Protein AF-0000000075205005 (afdb_homodimer)

Sequence (624 aa):
MGVANIPLDKAYLTAIWLETLFYGINIFLFCSYLWIVKYRQKPRVVNRVVLVTAVAMFCFSTVHVSLGFSRLVEGFIYLRDQPGGPGAFFSNVSIPANVAKVCIHTVNSILGDSILVWRCYHVWGRDWVICILPILLIIASAVCGFGQTVIFAQAKTTHSAFGPNLQRWNGSLFSLSLVTNVVATSFIAFRIWHLGRQLTFSSSFKYRRVLTLVVESGLIYSSALVIEITLYLLNTNAFYIIYDPIAQLTAIVPTMIIVMTSLGLTSNDLNEQTKFVSAESAVERSLYLDVKGDDPVIYGGGNGSDRISDSVMGVANIPLDKAYLTAIWLETLFYGINIFLFCSYLWIVKYRQKPRVVNRVVLVTAVAMFCFSTVHVSLGFSRLVEGFIYLRDQPGGPGAFFSNVSIPANVAKVCIHTVNSILGDSILVWRCYHVWGRDWVICILPILLIIASAVCGFGQTVIFAQAKTTHSAFGPNLQRWNGSLFSLSLVTNVVATSFIAFRIWHLGRQLTFSSSFKYRRVLTLVVESGLIYSSALVIEITLYLLNTNAFYIIYDPIAQLTAIVPTMIIVMTSLGLTSNDLNEQTKFVSAESAVERSLYLDVKGDDPVIYGGGNGSDRISDSV

Radius of gyration: 29.17 Å; Cα contacts (8 Å, |Δi|>4): 755; chains: 2; bounding box: 95×96×80 Å

Foldseek 3Di:
DPPPFPQLLVLLVLQLVVLVVLLVVLVVLLVLLVVCCVPVFDVQQDDPLVNVLLVLLNVLSVLLSVLSVVLNCCQVPVCQPPPPGSSQSSLLLQPPSNLSNLLSLLVLLLSLLVLLLVLLCLLVVNDCVLSPVLVVLSVQLSCLSVVLSVCSNVPRPGRHCQDPVNLVSVLSNLVSSLVSLVSSLVSNLVSLQVLLVVDDPVSNQLSVLLSVLSVVLSCVLNVLSVVLSVCSVVRGSNNSNSSSNSSSSSSNSVSVSLSCVSVCVRPPPPVPPVPDDDPSVSSVVSVVCSNRVNDPPPPPPPPCPPPPDDPD/DPPPFPQLLVLLVLQLVVLVVLLVVLVVLLVLLVVCCVPVFDVQQDDPLVNVLLVLLNVLSVLLSVLSVVLNCCQVPVCQPPPPGSSQSSLQLQPPSNLSNLLSLLVLLLSLLVVLLVLLCLLVVNDCVLSPVLVVLSVQLSVLSVVLSVCSNVPRPGRHCQDPVNLVSVLSNLVSSLVSLVSSLVSNLVSLQVLLVPDDPVSNQLSVLLSVLSVVLSCVLNVLSVVLSVCSVVRGSNNSNSSSNSSSSSSSSVSVSLSCVSVCVRPPPPVPPVVDDPPSCSSVCSVVSSNRVNDPPPPPPPPPCPPPPDPD

Solvent-accessible surface area (backbone atoms only — not comparable to full-atom values): 32391 Å² total; per-residue (Å²): 130,75,79,74,64,52,53,56,47,59,23,49,54,50,7,48,51,49,22,32,22,44,42,18,36,35,52,50,52,53,50,52,41,52,49,41,53,66,69,66,36,60,75,75,22,60,43,62,67,59,50,51,49,50,52,50,35,49,53,46,37,51,49,39,54,52,42,46,49,51,48,47,49,42,27,66,60,76,41,35,82,43,86,72,25,33,42,46,53,71,24,42,42,35,43,64,60,52,27,51,36,50,43,45,42,39,52,38,46,50,51,37,51,47,52,49,46,51,49,38,26,36,64,56,72,64,39,63,76,78,42,46,62,51,50,52,35,49,51,51,27,47,51,26,34,54,50,43,32,53,50,30,58,64,27,86,77,42,55,47,88,68,38,70,76,45,38,56,32,50,50,49,24,51,50,34,50,40,49,36,49,51,51,47,46,48,54,44,44,50,50,48,52,58,53,27,70,74,45,57,70,75,58,24,51,47,38,50,52,51,41,50,50,52,52,50,46,46,44,53,54,44,50,53,43,50,52,31,52,54,29,49,77,66,68,35,40,62,22,42,42,47,52,51,29,45,49,34,46,43,46,36,46,63,50,48,55,52,43,44,56,70,66,28,77,61,52,74,72,52,72,71,62,62,76,68,70,78,79,75,37,52,55,52,37,25,51,36,17,71,66,38,28,48,75,80,79,76,79,74,78,74,75,76,73,66,77,82,61,72,89,108,130,76,77,76,63,52,53,55,46,60,23,49,53,51,7,46,50,49,22,32,22,45,41,18,34,35,53,50,51,50,51,51,41,53,47,41,54,67,69,67,37,60,76,76,22,61,46,60,68,60,51,52,49,49,51,50,35,49,51,47,38,50,49,40,55,51,41,48,48,50,48,47,48,42,27,66,60,75,40,35,83,44,86,70,26,34,43,46,52,70,25,42,41,34,42,63,60,53,26,51,37,50,43,44,42,40,52,38,46,50,51,36,50,46,53,49,47,52,48,38,26,37,65,56,73,63,39,64,75,77,41,48,62,50,50,53,35,49,52,53,26,48,53,26,35,53,50,42,30,53,50,28,57,65,26,83,77,47,56,49,86,67,39,72,75,44,38,56,33,51,50,48,25,51,50,35,50,40,50,36,48,50,51,44,44,49,55,41,44,49,51,46,52,59,53,27,71,74,44,56,71,75,58,24,53,49,38,50,52,52,41,48,49,52,52,50,47,46,45,56,56,44,51,54,44,50,51,30,51,53,30,50,76,65,68,35,41,63,23,43,42,46,51,52,29,44,49,34,46,43,44,36,47,62,49,48,54,52,45,43,54,69,65,28,76,64,51,77,70,52,73,72,64,62,75,68,70,79,79,74,38,54,55,52,35,28,52,37,15,72,65,38,28,49,74,81,78,77,79,76,78,76,80,76,72,77,70,85,68,71,91,109

Organism: Armillaria gallica (NCBI:txid47427)

Structure (mmCIF, N/CA/C/O backbone):
data_AF-0000000075205005-model_v1
#
loop_
_entity.id
_entity.type
_entity.pdbx_description
1 polymer 'Fungal pheromone STE3G-protein-coupled receptor'
#
loop_
_atom_site.group_PDB
_atom_site.id
_atom_site.type_symbol
_atom_site.label_atom_id
_atom_site.label_alt_id
_atom_site.label_comp_id
_atom_site.label_asym_id
_atom_site.label_entity_id
_atom_site.label_seq_id
_atom_site.pdbx_PDB_ins_code
_atom_site.Cartn_x
_atom_site.Cartn_y
_atom_site.Cartn_z
_atom_site.occupancy
_atom_site.B_iso_or_equiv
_atom_site.auth_seq_id
_atom_site.auth_comp_id
_atom_site.auth_asym_id
_atom_site.auth_atom_id
_atom_site.pdbx_PDB_model_num
ATOM 1 N N . MET A 1 1 ? 12.742 -31.016 14.617 1 27.47 1 MET A N 1
ATOM 2 C CA . MET A 1 1 ? 11.805 -31.016 13.508 1 27.47 1 MET A CA 1
ATOM 3 C C . MET A 1 1 ? 12.148 -29.906 12.508 1 27.47 1 MET A C 1
ATOM 5 O O . MET A 1 1 ? 12.273 -28.75 12.891 1 27.47 1 MET A O 1
ATOM 9 N N . GLY A 1 2 ? 13.031 -30.047 11.508 1 38.88 2 GLY A N 1
ATOM 10 C CA . GLY A 1 2 ? 13.688 -29.156 10.578 1 38.88 2 GLY A CA 1
ATOM 11 C C . GLY A 1 2 ? 12.75 -28.094 10.008 1 38.88 2 GLY A C 1
ATOM 12 O O . GLY A 1 2 ? 11.633 -28.406 9.602 1 38.88 2 GLY A O 1
ATOM 13 N N . VAL A 1 3 ? 12.625 -26.969 10.578 1 45.03 3 VAL A N 1
ATOM 14 C CA . VAL A 1 3 ? 11.695 -25.938 10.156 1 45.03 3 VAL A CA 1
ATOM 15 C C . VAL A 1 3 ? 11.516 -25.984 8.641 1 45.03 3 VAL A C 1
ATOM 17 O O . VAL A 1 3 ? 12.5 -25.922 7.891 1 45.03 3 VAL A O 1
ATOM 20 N N . ALA A 1 4 ? 10.648 -26.828 8.211 1 57.59 4 ALA A N 1
ATOM 21 C CA . ALA A 1 4 ? 10.336 -27.094 6.809 1 57.59 4 ALA A CA 1
ATOM 22 C C . ALA A 1 4 ? 10.414 -25.812 5.977 1 57.59 4 ALA A C 1
ATOM 24 O O . ALA A 1 4 ? 9.906 -24.766 6.379 1 57.59 4 ALA A O 1
ATOM 25 N N . ASN A 1 5 ? 11.453 -25.719 5.168 1 81.81 5 ASN A N 1
ATOM 26 C CA . ASN A 1 5 ? 11.734 -24.641 4.234 1 81.81 5 ASN A CA 1
ATOM 27 C C . ASN A 1 5 ? 10.523 -24.312 3.365 1 81.81 5 ASN A C 1
ATOM 29 O O . ASN A 1 5 ? 9.898 -25.219 2.801 1 81.81 5 ASN A O 1
ATOM 33 N N . ILE A 1 6 ? 9.984 -23.203 3.547 1 89.06 6 ILE A N 1
ATOM 34 C CA . ILE A 1 6 ? 8.867 -22.75 2.727 1 89.06 6 ILE A CA 1
ATOM 35 C C . ILE A 1 6 ? 9.195 -22.953 1.249 1 89.06 6 ILE A C 1
ATOM 37 O O . ILE A 1 6 ? 10.305 -22.641 0.802 1 89.06 6 ILE A O 1
ATOM 41 N N . PRO A 1 7 ? 8.281 -23.672 0.64 1 90.81 7 PRO A N 1
ATOM 42 C CA . PRO A 1 7 ? 8.523 -23.797 -0.798 1 90.81 7 PRO A CA 1
ATOM 43 C C . PRO A 1 7 ? 8.789 -22.453 -1.477 1 90.81 7 PRO A C 1
ATOM 45 O O . PRO A 1 7 ? 8.227 -21.438 -1.079 1 90.81 7 PRO A O 1
ATOM 48 N N . LEU A 1 8 ? 9.609 -22.484 -2.414 1 91.06 8 LEU A N 1
ATOM 49 C CA . LEU A 1 8 ? 10.086 -21.266 -3.064 1 91.06 8 LEU A CA 1
ATOM 50 C C . LEU A 1 8 ? 8.938 -20.5 -3.699 1 91.06 8 LEU A C 1
ATOM 52 O O . LEU A 1 8 ? 8.914 -19.266 -3.664 1 91.06 8 LEU A O 1
ATOM 56 N N . ASP A 1 9 ? 7.992 -21.172 -4.293 1 92.94 9 ASP A N 1
ATOM 57 C CA . ASP A 1 9 ? 6.859 -20.5 -4.934 1 92.94 9 ASP A CA 1
ATOM 58 C C . ASP A 1 9 ? 5.992 -19.781 -3.904 1 92.94 9 ASP A C 1
ATOM 60 O O . ASP A 1 9 ? 5.57 -18.641 -4.129 1 92.94 9 ASP A O 1
ATOM 64 N N . LYS A 1 10 ? 5.82 -20.422 -2.785 1 93.5 10 LYS A N 1
ATOM 65 C CA . LYS A 1 10 ? 5.074 -19.766 -1.715 1 93.5 10 LYS A CA 1
ATOM 66 C C . LYS A 1 10 ? 5.836 -18.562 -1.174 1 93.5 10 LYS A C 1
ATOM 68 O O . LYS A 1 10 ? 5.242 -17.516 -0.881 1 93.5 10 LYS A O 1
ATOM 73 N N . ALA A 1 11 ? 7.07 -18.719 -1.045 1 94 11 ALA A N 1
ATOM 74 C CA . ALA A 1 11 ? 7.906 -17.625 -0.543 1 94 11 ALA A CA 1
ATOM 75 C C . ALA A 1 11 ? 7.859 -16.422 -1.483 1 94 11 ALA A C 1
ATOM 77 O O . ALA A 1 11 ? 7.711 -15.289 -1.036 1 94 11 ALA A O 1
ATOM 78 N N . TYR A 1 12 ? 7.93 -16.688 -2.705 1 94.44 12 TYR A N 1
ATOM 79 C CA . TYR A 1 12 ? 7.945 -15.609 -3.676 1 94.44 12 TYR A CA 1
ATOM 80 C C . TYR A 1 12 ? 6.586 -14.93 -3.756 1 94.44 12 TYR A C 1
ATOM 82 O O . TYR A 1 12 ? 6.5 -13.703 -3.898 1 94.44 12 TYR A O 1
ATOM 90 N N . LEU A 1 13 ? 5.566 -15.688 -3.717 1 95.19 13 LEU A N 1
ATOM 91 C CA . LEU A 1 13 ? 4.223 -15.117 -3.707 1 95.19 13 LEU A CA 1
ATOM 92 C C . LEU A 1 13 ? 4.027 -14.203 -2.5 1 95.19 13 LEU A C 1
ATOM 94 O O . LEU A 1 13 ? 3.541 -13.078 -2.639 1 95.19 13 LEU A O 1
ATOM 98 N N . THR A 1 14 ? 4.461 -14.664 -1.379 1 95.44 14 THR A N 1
ATOM 99 C CA . THR A 1 14 ? 4.348 -13.883 -0.152 1 95.44 14 THR A CA 1
ATOM 100 C C . THR A 1 14 ? 5.23 -12.641 -0.217 1 95.44 14 THR A C 1
ATOM 102 O O . THR A 1 14 ? 4.84 -11.57 0.252 1 95.44 14 THR A O 1
ATOM 105 N N . ALA A 1 15 ? 6.363 -12.781 -0.796 1 96.31 15 ALA A N 1
ATOM 106 C CA . ALA A 1 15 ? 7.312 -11.68 -0.906 1 96.31 15 ALA A CA 1
ATOM 107 C C . ALA A 1 15 ? 6.727 -10.531 -1.717 1 96.31 15 ALA A C 1
ATOM 109 O O . ALA A 1 15 ? 6.766 -9.375 -1.286 1 96.31 15 ALA A O 1
ATOM 110 N N . ILE A 1 16 ? 6.156 -10.852 -2.807 1 96.06 16 ILE A N 1
ATOM 111 C CA . ILE A 1 16 ? 5.637 -9.805 -3.682 1 96.06 16 ILE A CA 1
ATOM 112 C C . ILE A 1 16 ? 4.363 -9.219 -3.084 1 96.06 16 ILE A C 1
ATOM 114 O O . ILE A 1 16 ? 4.109 -8.016 -3.205 1 96.06 16 ILE A O 1
ATOM 118 N N . TRP A 1 17 ? 3.602 -10.062 -2.443 1 96.19 17 TRP A N 1
ATOM 119 C CA . TRP A 1 17 ? 2.426 -9.578 -1.729 1 96.19 17 TRP A CA 1
ATOM 120 C C . TRP A 1 17 ? 2.812 -8.523 -0.694 1 96.19 17 TRP A C 1
ATOM 122 O O . TRP A 1 17 ? 2.238 -7.434 -0.663 1 96.19 17 TRP A O 1
ATOM 132 N N . LEU A 1 18 ? 3.775 -8.797 0.065 1 96.06 18 LEU A N 1
ATOM 133 C CA . LEU A 1 18 ? 4.23 -7.879 1.102 1 96.06 18 LEU A CA 1
ATOM 134 C C . LEU A 1 18 ? 4.895 -6.652 0.487 1 96.06 18 LEU A C 1
ATOM 136 O O . LEU A 1 18 ? 4.723 -5.535 0.98 1 96.06 18 LEU A O 1
ATOM 140 N N . GLU A 1 19 ? 5.648 -6.879 -0.511 1 97.56 19 GLU A N 1
ATOM 141 C CA . GLU A 1 19 ? 6.27 -5.742 -1.188 1 97.56 19 GLU A CA 1
ATOM 142 C C . GLU A 1 19 ? 5.215 -4.773 -1.714 1 97.56 19 GLU A C 1
ATOM 144 O O . GLU A 1 19 ? 5.387 -3.555 -1.628 1 97.56 19 GLU A O 1
ATOM 149 N N . THR A 1 20 ? 4.211 -5.348 -2.275 1 97 20 THR A N 1
ATOM 150 C CA . THR A 1 20 ? 3.141 -4.516 -2.816 1 97 20 THR A CA 1
ATOM 151 C C . THR A 1 20 ? 2.463 -3.717 -1.706 1 97 20 THR A C 1
ATOM 153 O O . THR A 1 20 ? 2.102 -2.555 -1.903 1 97 20 THR A O 1
ATOM 156 N N . LEU A 1 21 ? 2.307 -4.363 -0.618 1 96.31 21 LEU A N 1
ATOM 157 C CA . LEU A 1 21 ? 1.774 -3.666 0.547 1 96.31 21 LEU A CA 1
ATOM 158 C C . LEU A 1 21 ? 2.619 -2.443 0.883 1 96.31 21 LEU A C 1
ATOM 160 O O . LEU A 1 21 ? 2.092 -1.337 1.021 1 96.31 21 LEU A O 1
ATOM 164 N N . PHE A 1 22 ? 3.854 -2.621 0.951 1 96.81 22 PHE A N 1
ATOM 165 C CA . PHE A 1 22 ? 4.762 -1.529 1.28 1 96.81 22 PHE A CA 1
ATOM 166 C C . PHE A 1 22 ? 4.809 -0.506 0.152 1 96.81 22 PHE A C 1
ATOM 168 O O . PHE A 1 22 ? 4.988 0.688 0.398 1 96.81 22 PHE A O 1
ATOM 175 N N . TYR A 1 23 ? 4.668 -1.028 -1.062 1 97.06 23 TYR A N 1
ATOM 176 C CA . TYR A 1 23 ? 4.621 -0.106 -2.189 1 97.06 23 TYR A CA 1
ATOM 177 C C . TYR A 1 23 ? 3.434 0.841 -2.072 1 97.06 23 TYR A C 1
ATOM 179 O O . TYR A 1 23 ? 3.539 2.023 -2.408 1 97.06 23 TYR A O 1
ATOM 187 N N . GLY A 1 24 ? 2.311 0.335 -1.615 1 95.5 24 GLY A N 1
ATOM 188 C CA . GLY A 1 24 ? 1.18 1.209 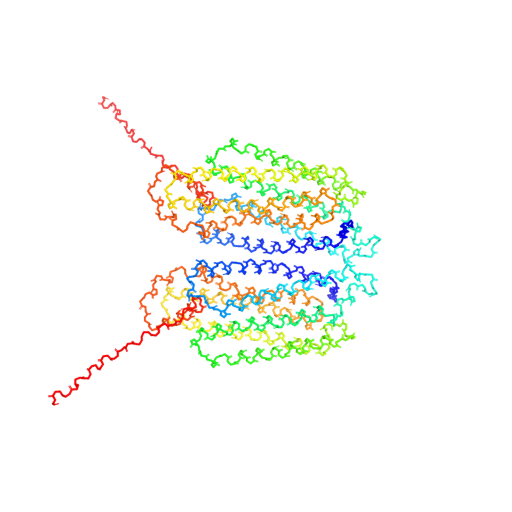-1.352 1 95.5 24 GLY A CA 1
ATOM 189 C C . GLY A 1 24 ? 1.495 2.311 -0.357 1 95.5 24 GLY A C 1
ATOM 190 O O . GLY A 1 24 ? 1.147 3.473 -0.579 1 95.5 24 GLY A O 1
ATOM 191 N N . ILE A 1 25 ? 2.174 1.947 0.636 1 92.75 25 ILE A N 1
ATOM 192 C CA . ILE A 1 25 ? 2.602 2.922 1.633 1 92.75 25 ILE A CA 1
ATOM 193 C C . ILE A 1 25 ? 3.553 3.932 0.994 1 92.75 25 ILE A C 1
ATOM 195 O O . ILE A 1 25 ? 3.441 5.137 1.232 1 92.75 25 ILE A O 1
ATOM 199 N N . ASN A 1 26 ? 4.391 3.451 0.178 1 94.94 26 ASN A N 1
ATOM 200 C CA . ASN A 1 26 ? 5.379 4.289 -0.496 1 94.94 26 ASN A CA 1
ATOM 201 C C . ASN A 1 26 ? 4.711 5.301 -1.425 1 94.94 26 ASN A C 1
ATOM 203 O O . ASN A 1 26 ? 5.125 6.461 -1.482 1 94.94 26 ASN A O 1
ATOM 207 N N . ILE A 1 27 ? 3.725 4.828 -2.109 1 93.56 27 ILE A N 1
ATOM 208 C CA . ILE A 1 27 ? 3.002 5.715 -3.012 1 93.56 27 ILE A CA 1
ATOM 209 C C . ILE A 1 27 ? 2.389 6.867 -2.219 1 93.56 27 ILE A C 1
ATOM 211 O O . ILE A 1 27 ? 2.523 8.031 -2.6 1 93.56 27 ILE A O 1
ATOM 215 N N . PHE A 1 28 ? 1.814 6.551 -1.146 1 88.44 28 PHE A N 1
ATOM 216 C CA . PHE A 1 28 ? 1.143 7.57 -0.348 1 88.44 28 PHE A CA 1
ATOM 217 C C . PHE A 1 28 ? 2.152 8.547 0.25 1 88.44 28 PHE A C 1
ATOM 219 O O . PHE A 1 28 ? 1.94 9.758 0.228 1 88.44 28 PHE A O 1
ATOM 226 N N . LEU A 1 29 ? 3.168 8.023 0.761 1 88.75 29 LEU A N 1
ATOM 227 C CA . LEU A 1 29 ? 4.207 8.852 1.356 1 88.75 29 LEU A CA 1
ATOM 228 C C . LEU A 1 29 ? 4.836 9.766 0.311 1 88.75 29 LEU A C 1
ATOM 230 O O . LEU A 1 29 ? 5.082 10.945 0.579 1 88.75 29 LEU A O 1
ATOM 234 N N . PHE A 1 30 ? 5.074 9.203 -0.846 1 92.06 30 PHE A N 1
ATOM 235 C CA . PHE A 1 30 ? 5.676 9.977 -1.924 1 92.06 30 PHE A CA 1
ATOM 236 C C . PHE A 1 30 ? 4.75 11.102 -2.365 1 92.06 30 PHE A C 1
ATOM 238 O O . PHE A 1 30 ? 5.191 12.234 -2.574 1 92.06 30 PHE A O 1
ATOM 245 N N . CYS A 1 31 ? 3.488 10.797 -2.428 1 86.62 31 CYS A N 1
ATOM 246 C CA . CYS A 1 31 ? 2.512 11.812 -2.793 1 86.62 31 CYS A CA 1
ATOM 247 C C . CYS A 1 31 ? 2.426 12.898 -1.721 1 86.62 31 CYS A C 1
ATOM 249 O O . CYS A 1 31 ? 2.316 14.078 -2.035 1 86.62 31 CYS A O 1
ATOM 251 N N . SER A 1 32 ? 2.441 12.477 -0.541 1 81.38 32 SER A N 1
ATOM 252 C CA . SER A 1 32 ? 2.449 13.43 0.562 1 81.38 32 SER A CA 1
ATOM 253 C C . SER A 1 32 ? 3.684 14.328 0.509 1 81.38 32 SER A C 1
ATOM 255 O O . SER A 1 32 ? 3.596 15.531 0.754 1 81.38 32 SER A O 1
ATOM 257 N N . TYR A 1 33 ? 4.766 13.742 0.215 1 84.25 33 TYR A N 1
ATOM 258 C CA . TYR A 1 33 ? 6.008 14.492 0.096 1 84.25 33 TYR A CA 1
ATOM 259 C C . TYR A 1 33 ? 5.91 15.531 -1.018 1 84.25 33 TYR A C 1
ATOM 261 O O . TYR A 1 33 ? 6.273 16.688 -0.826 1 84.25 33 TYR A O 1
ATOM 269 N N . LEU A 1 34 ? 5.438 15.102 -2.148 1 84 34 LEU A N 1
ATOM 270 C CA . LEU A 1 34 ? 5.285 16.016 -3.275 1 84 34 LEU A CA 1
ATOM 271 C C . LEU A 1 34 ? 4.328 17.156 -2.93 1 84 34 LEU A C 1
ATOM 273 O O . LEU A 1 34 ? 4.543 18.297 -3.336 1 84 34 LEU A O 1
ATOM 277 N N . TRP A 1 35 ? 3.344 16.812 -2.203 1 77.31 35 TRP A N 1
ATOM 278 C CA . TRP A 1 35 ? 2.367 17.812 -1.791 1 77.31 35 TRP A CA 1
ATOM 279 C C . TRP A 1 35 ? 3.002 18.844 -0.859 1 77.31 35 TRP A C 1
ATOM 281 O O . TRP A 1 35 ? 2.771 20.047 -1.001 1 77.31 35 TRP A O 1
ATOM 291 N N . ILE A 1 36 ? 3.732 18.406 -0.011 1 73.38 36 ILE A N 1
ATOM 292 C CA . ILE A 1 36 ? 4.41 19.281 0.939 1 73.38 36 ILE A CA 1
ATOM 293 C C . ILE A 1 36 ? 5.398 20.172 0.199 1 73.38 36 ILE A C 1
ATOM 295 O O . ILE A 1 36 ? 5.484 21.375 0.472 1 73.38 36 ILE A O 1
ATOM 299 N N . VAL A 1 37 ? 6.098 19.625 -0.665 1 75.69 37 VAL A N 1
ATOM 300 C CA . VAL A 1 37 ? 7.098 20.375 -1.415 1 75.69 37 VAL A CA 1
ATOM 301 C C . VAL A 1 37 ? 6.41 21.422 -2.291 1 75.69 37 VAL A C 1
ATOM 303 O O . VAL A 1 37 ? 6.906 22.547 -2.438 1 75.69 37 VAL A O 1
ATOM 306 N N . LYS A 1 38 ? 5.355 21.156 -2.787 1 73.5 38 LYS A N 1
ATOM 307 C CA . LYS A 1 38 ? 4.656 22.062 -3.701 1 73.5 38 LYS A CA 1
ATOM 308 C C . LYS A 1 38 ? 3.918 23.156 -2.939 1 73.5 38 LYS A C 1
ATOM 310 O O . LYS A 1 38 ? 3.918 24.312 -3.354 1 73.5 38 LYS A O 1
ATOM 315 N N . TYR A 1 39 ? 3.236 22.875 -1.866 1 63.44 39 TYR A N 1
ATOM 316 C CA . TYR A 1 39 ? 2.287 23.812 -1.275 1 63.44 39 TYR A CA 1
ATOM 317 C C . TYR A 1 39 ? 2.822 24.375 0.039 1 63.44 39 TYR A C 1
ATOM 319 O O . TYR A 1 39 ? 2.4 25.438 0.482 1 63.44 39 TYR A O 1
ATOM 327 N N . ARG A 1 40 ? 3.348 23.641 0.708 1 58.09 40 ARG A N 1
ATOM 328 C CA . ARG A 1 40 ? 3.703 24.141 2.031 1 58.09 40 ARG A CA 1
ATOM 329 C C . ARG A 1 40 ? 5.059 24.828 2.01 1 58.09 40 ARG A C 1
ATOM 331 O O . ARG A 1 40 ? 5.293 25.766 2.771 1 58.09 40 ARG A O 1
ATOM 338 N N . GLN A 1 41 ? 5.887 24.234 1.259 1 55.06 41 GLN A N 1
ATOM 339 C CA . GLN A 1 41 ? 7.223 24.797 1.367 1 55.06 41 GLN A CA 1
ATOM 340 C C . GLN A 1 41 ? 7.41 25.953 0.376 1 55.06 41 GLN A C 1
ATOM 342 O O . GLN A 1 41 ? 6.926 25.875 -0.756 1 55.06 41 GLN A O 1
ATOM 347 N N . LYS A 1 42 ? 7.57 27.047 0.873 1 51.12 42 LYS A N 1
ATOM 348 C CA . LYS A 1 42 ? 8.055 28.094 -0.019 1 51.12 42 LYS A CA 1
ATOM 349 C C . LYS A 1 42 ? 9.102 27.547 -0.991 1 51.12 42 LYS A C 1
ATOM 351 O O . LYS A 1 42 ? 9.93 26.719 -0.618 1 51.12 42 LYS A O 1
ATOM 356 N N . PRO A 1 43 ? 8.789 27.703 -2.326 1 48.69 43 PRO A N 1
ATOM 357 C CA . PRO A 1 43 ? 9.641 27.172 -3.396 1 48.69 43 PRO A CA 1
ATOM 358 C C . PRO A 1 43 ? 11.125 27.234 -3.049 1 48.69 43 PRO A C 1
ATOM 360 O O . PRO A 1 43 ? 11.891 26.359 -3.451 1 48.69 43 PRO A O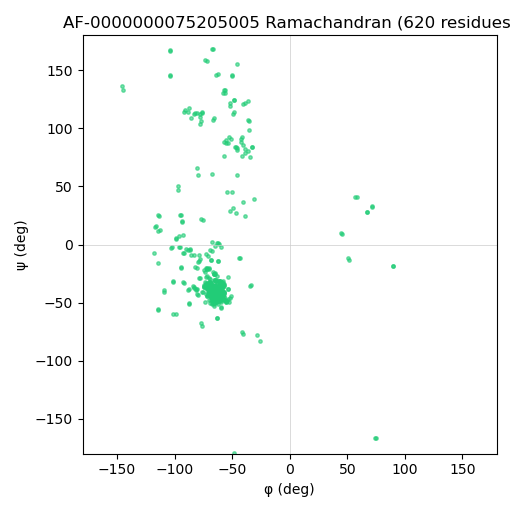 1
ATOM 363 N N . ARG A 1 44 ? 11.531 28.25 -2.355 1 48.28 44 ARG A N 1
ATOM 364 C CA . ARG A 1 44 ? 12.945 28.531 -2.162 1 48.28 44 ARG A CA 1
ATOM 365 C C . ARG A 1 44 ? 13.602 27.516 -1.237 1 48.28 44 ARG A C 1
ATOM 367 O O . ARG A 1 44 ? 14.82 27.375 -1.225 1 48.28 44 ARG A O 1
ATOM 374 N N . VAL A 1 45 ? 12.766 26.641 -0.562 1 54.72 45 VAL A N 1
ATOM 375 C CA . VAL A 1 45 ? 13.367 25.859 0.521 1 54.72 45 VAL A CA 1
ATOM 376 C C . VAL A 1 45 ? 13.391 24.391 0.143 1 54.72 45 VAL A C 1
ATOM 378 O O . VAL A 1 45 ? 13.953 23.562 0.867 1 54.72 45 VAL A O 1
ATOM 381 N N . VAL A 1 46 ? 13.133 24.109 -1.129 1 59.16 46 VAL A N 1
ATOM 382 C CA . VAL A 1 46 ? 13.133 22.688 -1.504 1 59.16 46 VAL A CA 1
ATOM 383 C C . VAL A 1 46 ? 14.531 22.281 -1.971 1 59.16 46 VAL A C 1
ATOM 385 O O . VAL A 1 46 ? 15.078 22.875 -2.898 1 59.16 46 VAL A O 1
ATOM 388 N N . ASN A 1 47 ? 15.25 21.344 -1.263 1 71.31 47 ASN A N 1
ATOM 389 C CA . ASN A 1 47 ? 16.516 20.781 -1.717 1 71.31 47 ASN A CA 1
ATOM 390 C C . ASN A 1 47 ? 16.328 19.922 -2.957 1 71.31 47 ASN A C 1
ATOM 392 O O . ASN A 1 47 ? 15.734 18.844 -2.885 1 71.31 47 ASN A O 1
ATOM 396 N N . ARG A 1 48 ? 16.75 20.391 -4.082 1 78.44 48 ARG A N 1
ATOM 397 C CA . ARG A 1 48 ? 16.594 19.719 -5.371 1 78.44 48 ARG A CA 1
ATOM 398 C C . ARG A 1 48 ? 17.219 18.328 -5.344 1 78.44 48 ARG A C 1
ATOM 400 O O . ARG A 1 48 ? 16.719 17.391 -5.977 1 78.44 48 ARG A O 1
ATOM 407 N N . VAL A 1 49 ? 18.297 18.188 -4.633 1 78.88 49 VAL A N 1
ATOM 408 C CA . VAL A 1 49 ? 19 16.906 -4.566 1 78.88 49 VAL A CA 1
ATOM 409 C C . VAL A 1 49 ? 18.109 15.867 -3.883 1 78.88 49 VAL A C 1
ATOM 411 O O . VAL A 1 49 ? 17.969 14.742 -4.371 1 78.88 49 VAL A O 1
ATOM 414 N N . VAL A 1 50 ? 17.484 16.297 -2.869 1 81.88 50 VAL A N 1
ATOM 415 C CA . VAL A 1 50 ? 16.641 15.383 -2.125 1 81.88 50 VAL A CA 1
ATOM 416 C C . VAL A 1 50 ? 15.406 15.031 -2.957 1 81.88 50 VAL A C 1
ATOM 418 O O . VAL A 1 50 ? 14.977 13.875 -2.984 1 81.88 50 VAL A O 1
ATOM 421 N N . LEU A 1 51 ? 14.914 16.016 -3.674 1 84.69 51 LEU A N 1
ATOM 422 C CA . LEU A 1 51 ? 13.734 15.789 -4.496 1 84.69 51 LEU A CA 1
ATOM 423 C C . LEU A 1 51 ? 14.031 14.828 -5.637 1 84.69 51 LEU A C 1
ATOM 425 O O . LEU A 1 51 ? 13.281 13.875 -5.863 1 84.69 51 LEU A O 1
ATOM 429 N N . VAL A 1 52 ? 15.125 15.047 -6.293 1 87.81 52 VAL A N 1
ATOM 430 C CA . VAL A 1 52 ? 15.484 14.211 -7.43 1 87.81 52 VAL A CA 1
ATOM 431 C C . VAL A 1 52 ? 15.758 12.789 -6.957 1 87.81 52 VAL A C 1
ATOM 433 O O . VAL A 1 52 ? 15.359 11.82 -7.613 1 87.81 52 VAL A O 1
ATOM 436 N N . THR A 1 53 ? 16.406 12.688 -5.891 1 88.38 53 THR A N 1
ATOM 437 C CA . THR A 1 53 ? 16.719 11.367 -5.352 1 88.38 53 THR A CA 1
ATOM 438 C C . THR A 1 53 ? 15.438 10.641 -4.938 1 88.38 53 THR A C 1
ATOM 440 O O . THR A 1 53 ? 15.289 9.438 -5.184 1 88.38 53 THR A O 1
ATOM 443 N N . ALA A 1 54 ? 14.562 11.398 -4.336 1 89.69 54 ALA A N 1
ATOM 444 C CA . ALA A 1 54 ? 13.297 10.805 -3.918 1 89.69 54 ALA A CA 1
ATOM 445 C C . ALA A 1 54 ? 12.5 10.312 -5.121 1 89.69 54 ALA A C 1
ATOM 447 O O . ALA A 1 54 ? 11.922 9.227 -5.094 1 89.69 54 ALA A O 1
ATOM 448 N N . VAL A 1 55 ? 12.5 11.07 -6.152 1 92.5 55 VAL A N 1
ATOM 449 C CA . VAL A 1 55 ? 11.781 10.695 -7.367 1 92.5 55 VAL A CA 1
ATOM 450 C C . VAL A 1 55 ? 12.43 9.469 -8 1 92.5 55 VAL A C 1
ATOM 452 O O . VAL A 1 55 ? 11.734 8.539 -8.422 1 92.5 55 VAL A O 1
ATOM 455 N N . ALA A 1 56 ? 13.703 9.523 -8.039 1 94.81 56 ALA A N 1
ATOM 456 C CA . ALA A 1 56 ? 14.422 8.383 -8.602 1 94.81 56 ALA A CA 1
ATOM 457 C C . ALA A 1 56 ? 14.141 7.109 -7.809 1 94.81 56 ALA A C 1
ATOM 459 O O . ALA A 1 56 ? 13.852 6.059 -8.383 1 94.81 56 ALA A O 1
ATOM 460 N N . MET A 1 57 ? 14.195 7.223 -6.531 1 94.94 57 MET A N 1
ATOM 461 C CA . MET A 1 57 ? 13.969 6.059 -5.68 1 94.94 57 MET A CA 1
ATOM 462 C C . MET A 1 57 ? 12.547 5.527 -5.855 1 94.94 57 MET A C 1
ATOM 464 O O . MET A 1 57 ? 12.328 4.316 -5.875 1 94.94 57 MET A O 1
ATOM 468 N N . PHE A 1 58 ? 11.617 6.422 -6.039 1 95.62 58 PHE A N 1
ATOM 469 C CA . PHE A 1 58 ? 10.234 6.016 -6.246 1 95.62 58 PHE A CA 1
ATOM 470 C C . PHE A 1 58 ? 10.078 5.285 -7.574 1 95.62 58 PHE A C 1
ATOM 472 O O . PHE A 1 58 ? 9.398 4.258 -7.652 1 95.62 58 PHE A O 1
ATOM 479 N N . CYS A 1 59 ? 10.695 5.82 -8.547 1 96.06 59 CYS A N 1
ATOM 480 C CA . CYS A 1 59 ? 10.625 5.203 -9.867 1 96.06 59 CYS A CA 1
ATOM 481 C C . CYS A 1 59 ? 11.242 3.807 -9.844 1 96.06 59 CYS A C 1
ATOM 483 O O . CYS A 1 59 ? 10.664 2.861 -10.383 1 96.06 59 CYS A O 1
ATOM 485 N N . PHE A 1 60 ? 12.336 3.721 -9.227 1 96.5 60 PHE A N 1
ATOM 486 C CA . PHE A 1 60 ? 12.992 2.424 -9.156 1 96.5 60 PHE A CA 1
ATOM 487 C C . PHE A 1 60 ? 12.18 1.444 -8.32 1 96.5 60 PHE A C 1
ATOM 489 O O . PHE A 1 60 ? 12.109 0.256 -8.641 1 96.5 60 PHE A O 1
ATOM 496 N N . SER A 1 61 ? 11.594 1.931 -7.25 1 96.81 61 SER A N 1
ATOM 497 C CA . SER A 1 61 ? 10.719 1.083 -6.445 1 96.81 61 SER A CA 1
ATOM 498 C C . SER A 1 61 ? 9.523 0.595 -7.25 1 96.81 61 SER A C 1
ATOM 500 O O . SER A 1 61 ? 9.094 -0.554 -7.109 1 96.81 61 SER A O 1
ATOM 502 N N . THR A 1 62 ? 9.047 1.452 -8.078 1 97 62 THR A N 1
ATOM 503 C CA . THR A 1 62 ? 7.91 1.108 -8.922 1 97 62 THR A CA 1
ATOM 504 C C . THR A 1 62 ? 8.289 0.028 -9.93 1 97 62 THR A C 1
ATOM 506 O O . THR A 1 62 ? 7.547 -0.934 -10.133 1 97 62 THR A O 1
ATOM 509 N N . VAL A 1 63 ? 9.398 0.216 -10.453 1 96.88 63 VAL A N 1
ATOM 510 C CA . VAL A 1 63 ? 9.859 -0.768 -11.43 1 96.88 63 VAL A CA 1
ATOM 511 C C . VAL A 1 63 ? 10.117 -2.104 -10.734 1 96.88 63 VAL A C 1
ATOM 513 O O . VAL A 1 63 ? 9.781 -3.162 -11.266 1 96.88 63 VAL A O 1
ATOM 516 N N . HIS A 1 64 ? 10.664 -2.035 -9.586 1 97.5 64 HIS A N 1
ATOM 517 C CA . HIS A 1 64 ? 11.008 -3.244 -8.844 1 97.5 64 HIS A CA 1
ATOM 518 C C . HIS A 1 64 ? 9.766 -4.082 -8.555 1 97.5 64 HIS A C 1
ATOM 520 O O . HIS A 1 64 ? 9.75 -5.285 -8.812 1 97.5 64 HIS A O 1
ATOM 526 N N . VAL A 1 65 ? 8.734 -3.455 -8.062 1 97.12 65 VAL A N 1
ATOM 527 C CA . VAL A 1 65 ? 7.527 -4.191 -7.707 1 97.12 65 VAL A CA 1
ATOM 528 C C . VAL A 1 65 ? 6.812 -4.656 -8.977 1 97.12 65 VAL A C 1
ATOM 530 O O . VAL A 1 65 ? 6.223 -5.738 -9 1 97.12 65 VAL A O 1
ATOM 533 N N . SER A 1 66 ? 6.875 -3.867 -10.047 1 96.94 66 SER A N 1
ATOM 534 C CA . SER A 1 66 ? 6.258 -4.25 -11.312 1 96.94 66 SER A CA 1
ATOM 535 C C . SER A 1 66 ? 6.941 -5.477 -11.914 1 96.94 66 SER A C 1
ATOM 537 O O . SER A 1 66 ? 6.273 -6.363 -12.445 1 96.94 66 SER A O 1
ATOM 539 N N . LEU A 1 67 ? 8.227 -5.5 -11.766 1 96.75 67 LEU A N 1
ATOM 540 C CA . LEU A 1 67 ? 8.969 -6.66 -12.25 1 96.75 67 LEU A CA 1
ATOM 541 C C . LEU A 1 67 ? 8.648 -7.895 -11.414 1 96.75 67 LEU A C 1
ATOM 543 O O . LEU A 1 67 ? 8.562 -9.008 -11.938 1 96.75 67 LEU A O 1
ATOM 547 N N . GLY A 1 68 ? 8.531 -7.668 -10.109 1 96.38 68 GLY A N 1
ATOM 548 C CA . GLY A 1 68 ? 8.109 -8.766 -9.258 1 96.38 68 GLY A CA 1
ATOM 549 C C . GLY A 1 68 ? 6.758 -9.336 -9.641 1 96.38 68 GLY A C 1
ATOM 550 O O . GLY A 1 68 ? 6.586 -10.555 -9.703 1 96.38 68 GLY A O 1
ATOM 551 N N . PHE A 1 69 ? 5.883 -8.484 -9.961 1 96.5 69 PHE A N 1
ATOM 552 C CA . PHE A 1 69 ? 4.551 -8.93 -10.367 1 96.5 69 PHE A CA 1
ATOM 553 C C . PHE A 1 69 ? 4.605 -9.633 -11.719 1 96.5 69 PHE A C 1
ATOM 555 O O . PHE A 1 69 ? 3.945 -10.656 -11.914 1 96.5 69 PHE A O 1
ATOM 562 N N . SER A 1 70 ? 5.344 -9.094 -12.594 1 95.88 70 SER A N 1
ATOM 563 C CA . SER A 1 70 ? 5.496 -9.727 -13.898 1 95.88 70 SER A CA 1
ATOM 564 C C . SER A 1 70 ? 6.047 -11.141 -13.766 1 95.88 70 SER A C 1
ATOM 566 O O . SER A 1 70 ? 5.605 -12.055 -14.469 1 95.88 70 SER A O 1
ATOM 568 N N . ARG A 1 71 ? 6.906 -11.281 -12.836 1 95.19 71 ARG A N 1
ATOM 569 C CA . ARG A 1 71 ? 7.477 -12.602 -12.594 1 95.19 71 ARG A CA 1
ATOM 570 C C . ARG A 1 71 ? 6.434 -13.555 -12.008 1 95.19 71 ARG A C 1
ATOM 572 O O . ARG A 1 71 ? 6.438 -14.75 -12.312 1 95.19 71 ARG A O 1
ATOM 579 N N . LEU A 1 72 ? 5.566 -13.039 -11.227 1 95.5 72 LEU A N 1
ATOM 580 C CA . LEU A 1 72 ? 4.496 -13.867 -10.688 1 95.5 72 LEU A CA 1
ATOM 581 C C . LEU A 1 72 ? 3.58 -14.367 -11.797 1 95.5 72 LEU A C 1
ATOM 583 O O . LEU A 1 72 ? 3.242 -15.555 -11.844 1 95.5 72 LEU A O 1
ATOM 587 N N . VAL A 1 73 ? 3.266 -13.508 -12.68 1 94.81 73 VAL A N 1
ATOM 588 C CA . VAL A 1 73 ? 2.375 -13.859 -13.781 1 94.81 73 VAL A CA 1
ATOM 589 C C . VAL A 1 73 ? 3.053 -14.883 -14.688 1 94.81 73 VAL A C 1
ATOM 591 O O . VAL A 1 73 ? 2.443 -15.883 -15.07 1 94.81 73 VAL A O 1
ATOM 594 N N . GLU A 1 74 ? 4.289 -14.672 -14.914 1 94.31 74 GLU A N 1
ATOM 595 C CA . GLU A 1 74 ? 5.027 -15.594 -15.773 1 94.31 74 GLU A CA 1
ATOM 596 C C . GLU A 1 74 ? 5.16 -16.969 -15.125 1 94.31 74 GLU A C 1
ATOM 598 O O . GLU A 1 74 ? 4.906 -17.984 -15.766 1 94.31 74 GLU A O 1
ATOM 603 N N . GLY A 1 75 ? 5.461 -16.984 -13.883 1 92.94 75 GLY A N 1
ATOM 604 C CA . GLY A 1 75 ? 5.707 -18.234 -13.195 1 92.94 75 GLY A CA 1
ATOM 605 C C . GLY A 1 75 ? 4.438 -19 -12.875 1 92.94 75 GLY A C 1
ATOM 606 O O . GLY A 1 75 ? 4.371 -20.219 -13.078 1 92.94 75 GLY A O 1
ATOM 607 N N . PHE A 1 76 ? 3.354 -18.312 -12.445 1 93.62 76 PHE A N 1
ATOM 608 C CA . PHE A 1 76 ? 2.16 -18.984 -11.945 1 93.62 76 PHE A CA 1
ATOM 609 C C . PHE A 1 76 ? 1.131 -19.156 -13.055 1 93.62 76 PHE A C 1
ATOM 611 O O . PHE A 1 76 ? 0.232 -20 -12.953 1 93.62 76 PHE A O 1
ATOM 618 N N . ILE A 1 77 ? 1.26 -18.359 -14.141 1 92.25 77 ILE A N 1
ATOM 619 C CA . ILE A 1 77 ? 0.209 -18.391 -15.148 1 92.25 77 ILE A CA 1
ATOM 620 C C . ILE A 1 77 ? 0.772 -18.953 -16.453 1 92.25 77 ILE A C 1
ATOM 622 O O . ILE A 1 77 ? 0.363 -20.016 -16.906 1 92.25 77 ILE A O 1
ATOM 626 N N . TYR A 1 78 ? 1.788 -18.422 -17.016 1 91.44 78 TYR A N 1
ATOM 627 C CA . TYR A 1 78 ? 2.229 -18.766 -18.375 1 91.44 78 TYR A CA 1
ATOM 628 C C . TYR A 1 78 ? 3.1 -20.016 -18.359 1 91.44 78 TYR A C 1
ATOM 630 O O . TYR A 1 78 ? 3.004 -20.844 -19.266 1 91.44 78 TYR A O 1
ATOM 638 N N . LEU A 1 79 ? 3.891 -20.172 -17.344 1 90.69 79 LEU A N 1
ATOM 639 C CA . LEU A 1 79 ? 4.84 -21.281 -17.344 1 90.69 79 LEU A CA 1
ATOM 640 C C . LEU A 1 79 ? 4.504 -22.281 -16.25 1 90.69 79 LEU A C 1
ATOM 642 O O . LEU A 1 79 ? 5.379 -23 -15.773 1 90.69 79 LEU A O 1
ATOM 646 N N . ARG A 1 80 ? 3.309 -22.312 -15.883 1 88.31 80 ARG A N 1
ATOM 647 C CA . ARG A 1 80 ? 2.865 -23.141 -14.766 1 88.31 80 ARG A CA 1
ATOM 648 C C . ARG A 1 80 ? 3.045 -24.625 -15.086 1 88.31 80 ARG A C 1
ATOM 650 O O . ARG A 1 80 ? 3.326 -25.422 -14.195 1 88.31 80 ARG A O 1
ATOM 657 N N . ASP A 1 81 ? 2.943 -24.969 -16.297 1 86 81 ASP A N 1
ATOM 658 C CA . ASP A 1 81 ? 2.9 -26.391 -16.688 1 86 81 ASP A CA 1
ATOM 659 C C . ASP A 1 81 ? 4.27 -26.875 -17.156 1 86 81 ASP A C 1
ATOM 661 O O . ASP A 1 81 ? 4.418 -28.016 -17.578 1 86 81 ASP A O 1
ATOM 665 N N . GLN A 1 82 ? 5.215 -26.094 -17.062 1 87.5 82 GLN A N 1
ATOM 666 C CA . GLN A 1 82 ? 6.57 -26.516 -17.406 1 87.5 82 GLN A CA 1
ATOM 667 C C . GLN A 1 82 ? 7.137 -27.469 -16.359 1 87.5 82 GLN A C 1
ATOM 669 O O . GLN A 1 82 ? 6.664 -27.5 -15.227 1 87.5 82 GLN A O 1
ATOM 674 N N . PRO A 1 83 ? 8.094 -28.234 -16.766 1 87.62 83 PRO A N 1
ATOM 675 C CA . PRO A 1 83 ? 8.68 -29.172 -15.797 1 87.62 83 PRO A CA 1
ATOM 676 C C . PRO A 1 83 ? 9.211 -28.469 -14.547 1 87.62 83 PRO A C 1
ATOM 678 O O . PRO A 1 83 ? 9.898 -27.453 -14.656 1 87.62 83 PRO A O 1
ATOM 681 N N . GLY A 1 84 ? 8.867 -29.016 -13.367 1 86.69 84 GLY A N 1
ATOM 682 C CA . GLY A 1 84 ? 9.297 -28.469 -12.086 1 86.69 84 GLY A CA 1
ATOM 683 C C . GLY A 1 84 ? 8.336 -27.438 -11.523 1 86.69 84 GLY A C 1
ATOM 684 O O . GLY A 1 84 ? 8.43 -27.062 -10.352 1 86.69 84 GLY A O 1
ATOM 685 N N . GLY A 1 85 ? 7.5 -26.922 -12.414 1 87.06 85 GLY A N 1
ATOM 686 C CA . GLY A 1 85 ? 6.461 -26 -11.953 1 87.06 85 GLY A CA 1
ATOM 687 C C . GLY A 1 85 ? 6.988 -24.625 -11.602 1 87.06 85 GLY A C 1
ATOM 688 O O . GLY A 1 85 ? 8.102 -24.266 -11.992 1 87.06 85 GLY A O 1
ATOM 689 N N . PRO A 1 86 ? 6.223 -23.844 -10.953 1 90.12 86 PRO A N 1
ATOM 690 C CA . PRO A 1 86 ? 6.629 -22.5 -10.57 1 90.12 86 PRO A CA 1
ATOM 691 C C . PRO A 1 86 ? 7.875 -22.469 -9.688 1 90.12 86 PRO A C 1
ATOM 693 O O . PRO A 1 86 ? 8.68 -21.547 -9.766 1 90.12 86 PRO A O 1
ATOM 696 N N . GLY A 1 87 ? 8.047 -23.484 -8.883 1 88.06 87 GLY A N 1
ATOM 697 C CA . GLY A 1 87 ? 9.234 -23.547 -8.047 1 88.06 87 GLY A CA 1
ATOM 698 C C . GLY A 1 87 ? 10.531 -23.531 -8.844 1 88.06 87 GLY A C 1
ATOM 699 O O . GLY A 1 87 ? 11.484 -22.859 -8.469 1 88.06 87 GLY A O 1
ATOM 700 N N . ALA A 1 88 ? 10.539 -24.281 -9.969 1 88.19 88 ALA A N 1
ATOM 701 C CA . ALA A 1 88 ? 11.719 -24.328 -10.828 1 88.19 88 ALA A CA 1
ATOM 702 C C . ALA A 1 88 ? 11.945 -22.984 -11.523 1 88.19 88 ALA A C 1
ATOM 704 O O . ALA A 1 88 ? 13.086 -22.562 -11.695 1 88.19 88 ALA A O 1
ATOM 705 N N . PHE A 1 89 ? 10.898 -22.344 -11.906 1 89.69 89 PHE A N 1
ATOM 706 C CA . PHE A 1 89 ? 10.992 -21.031 -12.547 1 89.69 89 PHE A CA 1
ATOM 707 C C . PHE A 1 89 ? 11.609 -20.016 -11.602 1 89.69 89 PHE A C 1
ATOM 709 O O . PHE A 1 89 ? 12.523 -19.281 -11.984 1 89.69 89 PHE A O 1
ATOM 716 N N . PHE A 1 90 ? 11.188 -20.062 -10.367 1 90.56 90 PHE A N 1
ATOM 717 C CA . PHE A 1 90 ? 11.641 -19.062 -9.422 1 90.56 90 PHE A CA 1
ATOM 718 C C . PHE A 1 90 ? 13.039 -19.375 -8.914 1 90.56 90 PHE A C 1
ATOM 720 O O . PHE A 1 90 ? 13.719 -18.516 -8.359 1 90.56 90 PHE A O 1
ATOM 727 N N . SER A 1 91 ? 13.469 -20.578 -9.156 1 87.56 91 SER A N 1
ATOM 728 C CA . SER A 1 91 ? 14.82 -20.953 -8.742 1 87.56 91 SER A CA 1
ATOM 729 C C . SER A 1 91 ? 15.859 -20.484 -9.758 1 87.56 91 SER A C 1
ATOM 731 O O . SER A 1 91 ? 17.047 -20.391 -9.438 1 87.56 91 SER A O 1
ATOM 733 N N . ASN A 1 92 ? 15.344 -20.219 -10.969 1 87.38 92 ASN A N 1
ATOM 734 C CA . ASN A 1 92 ? 16.25 -19.719 -12 1 87.38 92 ASN A CA 1
ATOM 735 C C . ASN A 1 92 ? 16.562 -18.25 -11.805 1 87.38 92 ASN A C 1
ATOM 737 O O . ASN A 1 92 ? 15.766 -17.375 -12.18 1 87.38 92 ASN A O 1
ATOM 741 N N . VAL A 1 93 ? 17.719 -17.984 -11.32 1 86.88 93 VAL A N 1
ATOM 742 C CA . VAL A 1 93 ? 18.094 -16.641 -10.922 1 86.88 93 VAL A CA 1
ATOM 743 C C . VAL A 1 93 ? 18.578 -15.852 -12.148 1 86.88 93 VAL A C 1
ATOM 745 O O . VAL A 1 93 ? 18.719 -14.625 -12.094 1 86.88 93 VAL A O 1
ATOM 748 N N . SER A 1 94 ? 18.75 -16.5 -13.258 1 88.31 94 SER A N 1
ATOM 749 C CA . SER A 1 94 ? 19.328 -15.859 -14.438 1 88.31 94 SER A CA 1
ATOM 750 C C . SER A 1 94 ? 18.234 -15.227 -15.305 1 88.31 94 SER A C 1
ATOM 752 O O . SER A 1 94 ? 18.531 -14.547 -16.281 1 88.31 94 SER A O 1
ATOM 754 N N . ILE A 1 95 ? 17.016 -15.422 -14.906 1 89.88 95 ILE A N 1
ATOM 755 C CA . ILE A 1 95 ? 15.922 -14.805 -15.656 1 89.88 95 ILE A CA 1
ATOM 756 C C . ILE A 1 95 ? 16.109 -13.289 -15.695 1 89.88 95 ILE A C 1
ATOM 758 O O . ILE A 1 95 ? 16.344 -12.664 -14.656 1 89.88 95 ILE A O 1
ATOM 762 N N . PRO A 1 96 ? 16.016 -12.703 -16.828 1 90.75 96 PRO A N 1
ATOM 763 C CA . PRO A 1 96 ? 16.312 -11.273 -16.984 1 90.75 96 PRO A CA 1
ATOM 764 C C . PRO A 1 96 ? 15.516 -10.406 -16.016 1 90.75 96 PRO A C 1
ATOM 766 O O . PRO A 1 96 ? 16.047 -9.445 -15.453 1 90.75 96 PRO A O 1
ATOM 769 N N . ALA A 1 97 ? 14.312 -10.766 -15.789 1 92.38 97 ALA A N 1
ATOM 770 C CA . ALA A 1 97 ? 13.5 -9.977 -14.859 1 92.38 97 ALA A CA 1
ATOM 771 C C . ALA A 1 97 ? 14.078 -10.023 -13.453 1 92.38 97 ALA A C 1
ATOM 773 O O . ALA A 1 97 ? 14.039 -9.031 -12.719 1 92.38 97 ALA A O 1
ATOM 774 N N . ASN A 1 98 ? 14.57 -11.133 -13.078 1 92.88 98 ASN A N 1
ATOM 775 C CA . ASN A 1 98 ? 15.188 -11.266 -11.758 1 92.88 98 ASN A CA 1
ATOM 776 C C . ASN A 1 98 ? 16.5 -10.492 -11.672 1 92.88 98 ASN A C 1
ATOM 778 O O . ASN A 1 98 ? 16.766 -9.812 -10.68 1 92.88 98 ASN A O 1
ATOM 782 N N . VAL A 1 99 ? 17.266 -10.578 -12.695 1 93.12 99 VAL A N 1
ATOM 783 C CA . VAL A 1 99 ? 18.547 -9.867 -12.75 1 93.12 99 VAL A CA 1
ATOM 784 C C . VAL A 1 99 ? 18.297 -8.367 -12.688 1 93.12 99 VAL A C 1
ATOM 786 O O . VAL A 1 99 ? 18.969 -7.645 -11.945 1 93.12 99 VAL A O 1
ATOM 789 N N . ALA A 1 100 ? 17.312 -7.914 -13.422 1 95.44 100 ALA A N 1
ATOM 790 C CA . ALA A 1 100 ? 16.969 -6.496 -13.406 1 95.44 100 ALA A CA 1
ATOM 791 C C . ALA A 1 100 ? 16.5 -6.066 -12.023 1 95.44 100 ALA A C 1
ATOM 793 O O . ALA A 1 100 ? 16.844 -4.98 -11.547 1 95.44 100 ALA A O 1
ATOM 794 N N . LYS A 1 101 ? 15.742 -6.875 -11.406 1 95.44 101 LYS A N 1
ATOM 795 C CA . LYS A 1 101 ? 15.234 -6.578 -10.07 1 95.44 101 LYS A CA 1
ATOM 796 C C . LYS A 1 101 ? 16.375 -6.418 -9.07 1 95.44 101 LYS A C 1
ATOM 798 O O . LYS A 1 101 ? 16.359 -5.5 -8.25 1 95.44 101 LYS A O 1
ATOM 803 N N . VAL A 1 102 ? 17.328 -7.285 -9.164 1 92.88 102 VAL A N 1
ATOM 804 C CA . VAL A 1 102 ? 18.484 -7.238 -8.258 1 92.88 102 VAL A CA 1
ATOM 805 C C . VAL A 1 102 ? 19.312 -5.988 -8.531 1 92.88 102 VAL A C 1
ATOM 807 O O . VAL A 1 102 ? 19.75 -5.312 -7.602 1 92.88 102 VAL A O 1
ATOM 810 N N . CYS A 1 103 ? 19.453 -5.699 -9.758 1 95.06 103 CYS A N 1
ATOM 811 C CA . CYS A 1 103 ? 20.172 -4.496 -10.141 1 95.06 103 CYS A CA 1
ATOM 812 C C . CYS A 1 103 ? 19.484 -3.246 -9.602 1 95.06 103 CYS A C 1
ATOM 814 O O . CYS A 1 103 ? 20.141 -2.375 -9.023 1 95.06 103 CYS A O 1
ATOM 816 N N . ILE A 1 104 ? 18.25 -3.195 -9.773 1 95.75 104 ILE A N 1
ATOM 817 C CA . ILE A 1 104 ? 17.484 -2.043 -9.336 1 95.75 104 ILE A CA 1
ATOM 818 C C . ILE A 1 104 ? 17.516 -1.945 -7.809 1 95.75 104 ILE A C 1
ATOM 820 O O . ILE A 1 104 ? 17.594 -0.847 -7.254 1 95.75 104 ILE A O 1
ATOM 824 N N . HIS A 1 105 ? 17.438 -3.086 -7.188 1 93.94 105 HIS A N 1
ATOM 825 C CA . HIS A 1 105 ? 17.562 -3.109 -5.734 1 93.94 105 HIS A CA 1
ATOM 826 C C . HIS A 1 105 ? 18.875 -2.5 -5.273 1 93.94 105 HIS A C 1
ATOM 828 O O . HIS A 1 105 ? 18.906 -1.731 -4.312 1 93.94 105 HIS A O 1
ATOM 834 N N . THR A 1 106 ? 19.922 -2.801 -5.977 1 93.88 106 THR A N 1
ATOM 835 C CA . THR A 1 106 ? 21.234 -2.262 -5.664 1 93.88 106 THR A CA 1
ATOM 836 C C . THR A 1 106 ? 21.266 -0.75 -5.867 1 93.88 106 THR A C 1
ATOM 838 O O . THR A 1 106 ? 21.734 -0.009 -5 1 93.88 106 THR A O 1
ATOM 841 N N . VAL A 1 107 ? 20.734 -0.338 -6.906 1 94.31 107 VAL A N 1
ATOM 842 C CA . VAL A 1 107 ? 20.703 1.089 -7.207 1 94.31 107 VAL A CA 1
ATOM 843 C C . VAL A 1 107 ? 19.922 1.833 -6.129 1 94.31 107 VAL A C 1
ATOM 845 O O . VAL A 1 107 ? 20.375 2.857 -5.617 1 94.31 107 VAL A O 1
ATOM 848 N N . ASN A 1 108 ? 18.828 1.27 -5.793 1 93.19 108 ASN A N 1
ATOM 849 C CA . ASN A 1 108 ? 17.984 1.897 -4.777 1 93.19 108 ASN A CA 1
ATOM 850 C C . ASN A 1 108 ? 18.688 1.944 -3.422 1 93.19 108 ASN A C 1
ATOM 852 O O . ASN A 1 108 ? 18.547 2.92 -2.68 1 93.19 108 ASN A O 1
ATOM 856 N N . SER A 1 109 ? 19.375 0.928 -3.137 1 91.12 109 SER A N 1
ATOM 857 C CA . SER A 1 109 ? 20.094 0.883 -1.874 1 91.12 109 SER A CA 1
ATOM 858 C C . SER A 1 109 ? 21.188 1.946 -1.828 1 91.12 109 SER A C 1
ATOM 860 O O . SER A 1 109 ? 21.375 2.611 -0.807 1 91.12 109 SER A O 1
ATOM 862 N N . ILE A 1 110 ? 21.812 2.096 -2.922 1 92.06 110 ILE A N 1
ATOM 863 C CA . ILE A 1 110 ? 22.875 3.096 -3.01 1 92.06 110 ILE A CA 1
ATOM 864 C C . ILE A 1 110 ? 22.281 4.492 -2.852 1 92.06 110 ILE A C 1
ATOM 866 O O . ILE A 1 110 ? 22.812 5.324 -2.113 1 92.06 110 ILE A O 1
ATOM 870 N N . LEU A 1 111 ? 21.203 4.672 -3.525 1 91.62 111 LEU A N 1
ATOM 871 C CA . LEU A 1 111 ? 20.547 5.969 -3.43 1 91.62 111 LEU A CA 1
ATOM 872 C C . LEU A 1 111 ? 20.078 6.234 -2.004 1 91.62 111 LEU A C 1
ATOM 874 O O . LEU A 1 111 ? 20.281 7.324 -1.471 1 91.62 111 LEU A O 1
ATOM 878 N N . GLY A 1 112 ? 19.453 5.234 -1.418 1 88.06 112 GLY A N 1
ATOM 879 C CA . GLY A 1 112 ? 18.984 5.375 -0.047 1 88.06 112 GLY A CA 1
ATOM 880 C C . GLY A 1 112 ? 20.109 5.672 0.933 1 88.06 112 GLY A C 1
ATOM 881 O O . GLY A 1 112 ? 19.984 6.578 1.76 1 88.06 112 GLY A O 1
ATOM 882 N N . ASP A 1 113 ? 21.156 4.984 0.794 1 88.94 113 ASP A N 1
ATOM 883 C CA . ASP A 1 113 ? 22.297 5.191 1.663 1 88.94 113 ASP A CA 1
ATOM 884 C C . ASP A 1 113 ? 22.938 6.555 1.41 1 88.94 113 ASP A C 1
ATOM 886 O O . ASP A 1 113 ? 23.422 7.199 2.34 1 88.94 113 ASP A O 1
ATOM 890 N N . SER A 1 114 ? 22.906 6.938 0.205 1 88.69 114 SER A N 1
ATOM 891 C CA . SER A 1 114 ? 23.5 8.227 -0.141 1 88.69 114 SER A CA 1
ATOM 892 C C . SER A 1 114 ? 22.734 9.375 0.501 1 88.69 114 SER A C 1
ATOM 894 O O . SER A 1 114 ? 23.328 10.367 0.918 1 88.69 114 SER A O 1
ATOM 896 N N . ILE A 1 115 ? 21.453 9.258 0.531 1 85.25 115 ILE A N 1
ATOM 897 C CA . ILE A 1 115 ? 20.656 10.289 1.184 1 85.25 115 ILE A CA 1
ATOM 898 C C . ILE A 1 115 ? 20.984 10.328 2.674 1 85.25 115 ILE A C 1
ATOM 900 O O . ILE A 1 115 ? 21 11.398 3.283 1 85.25 115 ILE A O 1
ATOM 904 N N . LEU A 1 116 ? 21.141 9.195 3.148 1 84.88 116 LEU A N 1
ATOM 905 C CA . LEU A 1 116 ? 21.5 9.117 4.562 1 84.88 116 LEU A CA 1
ATOM 906 C C . LEU A 1 116 ? 22.844 9.805 4.824 1 84.88 116 LEU A C 1
ATOM 908 O O . LEU A 1 116 ? 22.984 10.539 5.801 1 84.88 116 LEU A O 1
ATOM 912 N N . VAL A 1 117 ? 23.766 9.625 4.008 1 85.62 117 VAL A N 1
ATOM 913 C CA . VAL A 1 117 ? 25.094 10.242 4.141 1 85.62 117 VAL A CA 1
ATOM 914 C C . VAL A 1 117 ? 24.969 11.75 3.9 1 85.62 117 VAL A C 1
ATOM 916 O O . VAL A 1 117 ? 25.656 12.539 4.562 1 85.62 117 VAL A O 1
ATOM 919 N N . TRP A 1 118 ? 24.203 12.055 2.965 1 84.12 118 TRP A N 1
ATOM 920 C CA . TRP A 1 118 ? 23.953 13.469 2.693 1 84.12 118 TRP A CA 1
ATOM 921 C C . TRP A 1 118 ? 23.406 14.172 3.932 1 84.12 118 TRP A C 1
ATOM 923 O O . TRP A 1 118 ? 23.844 15.281 4.262 1 84.12 118 TRP A O 1
ATOM 933 N N . ARG A 1 119 ? 22.562 13.562 4.586 1 78.19 119 ARG A N 1
ATOM 934 C CA . ARG A 1 119 ? 22.016 14.109 5.824 1 78.19 119 ARG A CA 1
ATOM 935 C C . ARG A 1 119 ? 23.094 14.203 6.898 1 78.19 119 ARG A C 1
ATOM 937 O O . ARG A 1 119 ? 23.141 15.172 7.66 1 78.19 119 ARG A O 1
ATOM 944 N N . CYS A 1 120 ? 23.828 13.203 6.957 1 82.56 120 CYS A N 1
ATOM 945 C CA . CYS A 1 120 ? 24.938 13.211 7.902 1 82.56 120 CYS A CA 1
ATOM 946 C C . CYS A 1 120 ? 25.891 14.375 7.629 1 82.56 120 CYS A C 1
ATOM 948 O O . CYS A 1 120 ? 26.297 15.086 8.555 1 82.56 120 CYS A O 1
ATOM 950 N N . TYR A 1 121 ? 26.172 14.609 6.387 1 84.81 121 TYR A N 1
ATOM 951 C CA . TYR A 1 121 ? 27.031 15.703 5.961 1 84.81 121 TYR A CA 1
ATOM 952 C C . TYR A 1 121 ? 26.469 17.047 6.402 1 84.81 121 TYR A C 1
ATOM 954 O O . TYR A 1 121 ? 27.203 17.906 6.902 1 84.81 121 TYR A O 1
ATOM 962 N N . HIS A 1 122 ? 25.203 17.188 6.363 1 79.38 122 HIS A N 1
ATOM 963 C CA . HIS A 1 122 ? 24.562 18.453 6.684 1 79.38 122 HIS A CA 1
ATOM 964 C C . HIS A 1 122 ? 24.391 18.625 8.195 1 79.38 122 HIS A C 1
ATOM 966 O O . HIS A 1 122 ? 24.547 19.734 8.719 1 79.38 122 HIS A O 1
ATOM 972 N N . VAL A 1 123 ? 24.109 17.594 8.844 1 80.06 123 VAL A N 1
ATOM 973 C CA . VAL A 1 123 ? 23.938 17.656 10.289 1 80.06 123 VAL A CA 1
ATOM 974 C C . VAL A 1 123 ? 25.266 18 10.953 1 80.06 123 VAL A C 1
ATOM 976 O O . VAL A 1 123 ? 25.297 18.688 11.977 1 80.06 123 VAL A O 1
ATOM 979 N N . TRP A 1 124 ? 26.375 17.578 10.32 1 85.44 124 TRP A N 1
ATOM 980 C CA . TRP A 1 124 ? 27.703 17.828 10.891 1 85.44 124 TRP A CA 1
ATOM 981 C C . TRP A 1 124 ? 28.312 19.094 10.297 1 85.44 124 TRP A C 1
ATOM 983 O O . TRP A 1 124 ? 29.531 19.25 10.273 1 85.44 124 TRP A O 1
ATOM 993 N N . GLY A 1 125 ? 27.531 19.969 9.852 1 79.88 125 GLY A N 1
ATOM 994 C CA . GLY A 1 125 ? 28.016 21.25 9.383 1 79.88 125 GLY A CA 1
ATOM 995 C C . GLY A 1 125 ? 28.859 21.156 8.125 1 79.88 125 GLY A C 1
ATOM 996 O O . GLY A 1 125 ? 29.844 21.875 7.977 1 79.88 125 GLY A O 1
ATOM 997 N N . ARG A 1 126 ? 28.609 20.141 7.312 1 84.06 126 ARG A N 1
ATOM 998 C CA . ARG A 1 126 ? 29.25 19.953 6.02 1 84.06 126 ARG A CA 1
ATOM 999 C C . ARG A 1 126 ? 30.719 19.547 6.191 1 84.06 126 ARG A C 1
ATOM 1001 O O . ARG A 1 126 ? 31.594 20.031 5.473 1 84.06 126 ARG A O 1
ATOM 1008 N N . ASP A 1 127 ? 30.922 18.844 7.223 1 86.19 127 ASP A N 1
ATOM 1009 C CA . ASP A 1 127 ? 32.25 18.25 7.434 1 86.19 127 ASP A CA 1
ATOM 1010 C C . ASP A 1 127 ? 32.406 16.938 6.656 1 86.19 127 ASP A C 1
ATOM 1012 O O . ASP A 1 127 ? 31.781 15.938 7 1 86.19 127 ASP A O 1
ATOM 1016 N N . TRP A 1 128 ? 33.25 16.906 5.672 1 88 128 TRP A N 1
ATOM 1017 C CA . TRP A 1 128 ? 33.406 15.773 4.766 1 88 128 TRP A CA 1
ATOM 1018 C C . TRP A 1 128 ? 34.156 14.625 5.457 1 88 128 TRP A C 1
ATOM 1020 O O . TRP A 1 128 ? 34.031 13.469 5.043 1 88 128 TRP A O 1
ATOM 1030 N N . VAL A 1 129 ? 34.875 14.969 6.465 1 90.19 129 VAL A N 1
ATOM 1031 C CA . VAL A 1 129 ? 35.719 13.953 7.113 1 90.19 129 VAL A CA 1
ATOM 1032 C C . VAL A 1 129 ? 34.812 12.906 7.781 1 90.19 129 VAL A C 1
ATOM 1034 O O . VAL A 1 129 ? 35.125 11.711 7.758 1 90.19 129 VAL A O 1
ATOM 1037 N N . ILE A 1 130 ? 33.75 13.328 8.281 1 90.12 130 ILE A N 1
ATOM 1038 C CA . ILE A 1 130 ? 32.844 12.422 8.992 1 90.12 130 ILE A CA 1
ATOM 1039 C C . ILE A 1 130 ? 32.156 11.508 7.996 1 90.12 130 ILE A C 1
ATOM 1041 O O . ILE A 1 130 ? 31.734 10.406 8.352 1 90.12 130 ILE A O 1
ATOM 1045 N N . CYS A 1 131 ? 32.094 11.867 6.691 1 91.75 131 CYS A N 1
ATOM 1046 C CA . CYS A 1 131 ? 31.359 11.133 5.68 1 91.75 131 CYS A CA 1
ATOM 1047 C C . CYS A 1 131 ? 32.25 10.164 4.918 1 91.75 131 CYS A C 1
ATOM 1049 O O . CYS A 1 131 ? 31.781 9.375 4.102 1 91.75 131 CYS A O 1
ATOM 1051 N N . ILE A 1 132 ? 33.531 10.148 5.227 1 93.69 132 ILE A N 1
ATOM 1052 C CA . ILE A 1 132 ? 34.469 9.32 4.48 1 93.69 132 ILE A CA 1
ATOM 1053 C C . ILE A 1 132 ? 34.156 7.844 4.699 1 93.69 132 ILE A C 1
ATOM 1055 O O . ILE A 1 132 ? 34.031 7.078 3.738 1 93.69 132 ILE A O 1
ATOM 1059 N N . LEU A 1 133 ? 33.969 7.445 5.895 1 94 133 LEU A N 1
ATOM 1060 C CA . LEU A 1 133 ? 33.719 6.047 6.207 1 94 133 LEU A CA 1
ATOM 1061 C C . LEU A 1 133 ? 32.406 5.586 5.574 1 94 133 LEU A C 1
ATOM 1063 O O . LEU A 1 133 ? 32.375 4.59 4.848 1 94 133 LEU A O 1
ATOM 1067 N N . PRO A 1 134 ? 31.359 6.332 5.77 1 94.19 134 PRO A N 1
ATOM 1068 C CA . PRO A 1 134 ? 30.094 5.914 5.133 1 94.19 134 PRO A CA 1
ATOM 1069 C C . PRO A 1 134 ? 30.203 5.867 3.609 1 94.19 134 PRO A C 1
ATOM 1071 O O . PRO A 1 134 ? 29.594 4.992 2.977 1 94.19 134 PRO A O 1
ATOM 1074 N N . ILE A 1 135 ? 30.922 6.703 3.021 1 94.62 135 ILE A N 1
ATOM 1075 C CA . ILE A 1 135 ? 31.078 6.727 1.57 1 94.62 135 ILE A CA 1
ATOM 1076 C C . ILE A 1 135 ? 31.828 5.48 1.11 1 94.62 135 ILE A C 1
ATOM 1078 O O . ILE A 1 135 ? 31.453 4.855 0.115 1 94.62 135 ILE A O 1
ATOM 1082 N N . LEU A 1 136 ? 32.812 5.141 1.825 1 96.25 136 LEU A N 1
ATOM 1083 C CA . LEU A 1 136 ? 33.594 3.943 1.493 1 96.25 136 LEU A CA 1
ATOM 1084 C C . LEU A 1 136 ? 32.719 2.695 1.62 1 96.25 136 LEU A C 1
ATOM 1086 O O . LEU A 1 136 ? 32.812 1.776 0.805 1 96.25 136 LEU A O 1
ATOM 1090 N N . LEU A 1 137 ? 31.922 2.676 2.568 1 96.38 137 LEU A N 1
ATOM 1091 C CA . LEU A 1 137 ? 31.031 1.544 2.773 1 96.38 137 LEU A CA 1
ATOM 1092 C C . LEU A 1 137 ? 30.016 1.438 1.635 1 96.38 137 LEU A C 1
ATOM 1094 O O . LEU A 1 137 ? 29.703 0.337 1.174 1 96.38 137 LEU A O 1
ATOM 1098 N N . ILE A 1 138 ? 29.531 2.564 1.148 1 95.38 138 ILE A N 1
ATOM 1099 C CA . ILE A 1 138 ? 28.578 2.58 0.042 1 95.38 138 ILE A CA 1
ATOM 1100 C C . ILE A 1 138 ? 29.266 2.062 -1.226 1 95.38 138 ILE A C 1
ATOM 1102 O O . ILE A 1 138 ? 28.672 1.294 -1.984 1 95.38 138 ILE A O 1
ATOM 1106 N N . ILE A 1 139 ? 30.453 2.465 -1.367 1 96.06 139 ILE A N 1
ATOM 1107 C CA . ILE A 1 139 ? 31.203 2.021 -2.539 1 96.06 139 ILE A CA 1
ATOM 1108 C C . ILE A 1 139 ? 31.422 0.51 -2.475 1 96.06 139 ILE A C 1
ATOM 1110 O O . ILE A 1 139 ? 31.219 -0.194 -3.469 1 96.06 139 ILE A O 1
ATOM 1114 N N . ALA A 1 140 ? 31.812 0.059 -1.368 1 96.44 140 ALA A N 1
ATOM 1115 C CA . ALA A 1 140 ? 31.984 -1.379 -1.188 1 96.44 140 ALA A CA 1
ATOM 1116 C C . ALA A 1 140 ? 30.688 -2.131 -1.417 1 96.44 140 ALA A C 1
ATOM 1118 O O . ALA A 1 140 ? 30.672 -3.18 -2.064 1 96.44 140 ALA A O 1
ATOM 1119 N N . SER A 1 141 ? 29.641 -1.623 -0.919 1 95 141 SER A N 1
ATOM 1120 C CA . SER A 1 141 ? 28.328 -2.232 -1.11 1 95 141 SER A CA 1
ATOM 1121 C C . SER A 1 141 ? 27.922 -2.225 -2.58 1 95 141 SER A C 1
ATOM 1123 O O . SER A 1 141 ? 27.328 -3.188 -3.072 1 95 141 SER A O 1
ATOM 1125 N N . ALA A 1 142 ? 28.219 -1.162 -3.252 1 95.44 142 ALA A N 1
ATOM 1126 C CA . ALA A 1 142 ? 27.922 -1.062 -4.68 1 95.44 142 ALA A CA 1
ATOM 1127 C C . ALA A 1 142 ? 28.672 -2.127 -5.473 1 95.44 142 ALA A C 1
ATOM 1129 O O . ALA A 1 142 ? 28.094 -2.779 -6.348 1 95.44 142 ALA A O 1
ATOM 1130 N N . VAL A 1 143 ? 29.891 -2.275 -5.121 1 95.5 143 VAL A N 1
ATOM 1131 C CA . VAL A 1 143 ? 30.703 -3.271 -5.805 1 95.5 143 VAL A CA 1
ATOM 1132 C C . VAL A 1 143 ? 30.125 -4.664 -5.574 1 95.5 143 VAL A C 1
ATOM 1134 O O . VAL A 1 143 ? 29.984 -5.449 -6.52 1 95.5 143 VAL A O 1
ATOM 1137 N N . CYS A 1 144 ? 29.766 -4.918 -4.387 1 94.19 144 CYS A N 1
ATOM 1138 C CA . CYS A 1 144 ? 29.188 -6.215 -4.055 1 94.19 144 CYS A CA 1
ATOM 1139 C C . CYS A 1 144 ? 27.828 -6.398 -4.734 1 94.19 144 CYS A C 1
ATOM 1141 O O . CYS A 1 144 ? 27.516 -7.477 -5.238 1 94.19 144 CYS A O 1
ATOM 1143 N N . GLY A 1 145 ? 27.047 -5.367 -4.785 1 94.12 145 GLY A N 1
ATOM 1144 C CA . GLY A 1 145 ? 25.734 -5.441 -5.402 1 94.12 145 GLY A CA 1
ATOM 1145 C C . GLY A 1 145 ? 25.797 -5.656 -6.902 1 94.12 145 GLY A C 1
ATOM 1146 O O . GLY A 1 145 ? 25.125 -6.543 -7.434 1 94.12 145 GLY A O 1
ATOM 1147 N N . PHE A 1 146 ? 26.594 -4.906 -7.543 1 94.75 146 PHE A N 1
ATOM 1148 C CA . PHE A 1 146 ? 26.703 -5.051 -8.992 1 94.75 146 PHE A CA 1
ATOM 1149 C C . PHE A 1 146 ? 27.453 -6.332 -9.344 1 94.75 146 PHE A C 1
ATOM 1151 O O . PHE A 1 146 ? 27.156 -6.961 -10.367 1 94.75 146 PHE A O 1
ATOM 1158 N N . GLY A 1 147 ? 28.391 -6.691 -8.523 1 92.12 147 GLY A N 1
ATOM 1159 C CA . GLY A 1 147 ? 29.031 -7.992 -8.703 1 92.12 147 GLY A CA 1
ATOM 1160 C C . GLY A 1 147 ? 28.047 -9.148 -8.625 1 92.12 147 GLY A C 1
ATOM 1161 O O . GLY A 1 147 ? 28.078 -10.055 -9.461 1 92.12 147 GLY A O 1
ATOM 1162 N N . GLN A 1 148 ? 27.203 -9.094 -7.66 1 90.44 148 GLN A N 1
ATOM 1163 C CA . GLN A 1 148 ? 26.141 -10.094 -7.531 1 90.44 148 GLN A CA 1
ATOM 1164 C C . GLN A 1 148 ? 25.266 -10.125 -8.773 1 90.44 148 GLN A C 1
ATOM 1166 O O . GLN A 1 148 ? 24.859 -11.203 -9.227 1 90.44 148 GLN A O 1
ATOM 1171 N N . THR A 1 149 ? 24.938 -8.984 -9.289 1 92.12 149 THR A N 1
ATOM 1172 C CA . THR A 1 149 ? 24.094 -8.875 -10.477 1 92.12 149 THR A CA 1
ATOM 1173 C C . THR A 1 149 ? 24.734 -9.602 -11.656 1 92.12 149 THR A C 1
ATOM 1175 O O . THR A 1 149 ? 24.047 -10.328 -12.391 1 92.12 149 THR A O 1
ATOM 1178 N N . VAL A 1 150 ? 26 -9.469 -11.773 1 90.56 150 VAL A N 1
ATOM 1179 C CA . VAL A 1 150 ? 26.719 -10.109 -12.875 1 90.56 150 VAL A CA 1
ATOM 1180 C C . VAL A 1 150 ? 26.719 -11.625 -12.68 1 90.56 150 VAL A C 1
ATOM 1182 O O . VAL A 1 150 ? 26.5 -12.375 -13.641 1 90.56 150 VAL A O 1
ATOM 1185 N N . ILE A 1 151 ? 26.859 -12.031 -11.492 1 88.31 151 ILE A N 1
ATOM 1186 C CA . ILE A 1 151 ? 26.891 -13.461 -11.211 1 88.31 151 ILE A CA 1
ATOM 1187 C C . ILE A 1 151 ? 25.5 -14.062 -11.469 1 88.31 151 ILE A C 1
ATOM 1189 O O . ILE A 1 151 ? 25.391 -15.164 -12.016 1 88.31 151 ILE A O 1
ATOM 1193 N N . PHE A 1 152 ? 24.484 -13.383 -11.133 1 89.06 152 PHE A N 1
ATOM 1194 C CA . PHE A 1 152 ? 23.125 -13.844 -11.406 1 89.06 152 PHE A CA 1
ATOM 1195 C C . PHE A 1 152 ? 22.891 -13.945 -12.914 1 89.06 152 PHE A C 1
ATOM 1197 O O . PHE A 1 152 ? 22.297 -14.914 -13.383 1 89.06 152 PHE A O 1
ATOM 1204 N N . ALA A 1 153 ? 23.375 -13.008 -13.625 1 89 153 ALA A N 1
ATOM 1205 C CA . ALA A 1 153 ? 23.172 -12.977 -15.07 1 89 153 ALA A CA 1
ATOM 1206 C C . ALA A 1 153 ? 23.875 -14.141 -15.75 1 89 153 ALA A C 1
ATOM 1208 O O . ALA A 1 153 ? 23.406 -14.648 -16.781 1 89 153 ALA A O 1
ATOM 1209 N N . GLN A 1 154 ? 24.906 -14.648 -15.109 1 86.5 154 GLN A N 1
ATOM 1210 C CA . GLN A 1 154 ? 25.719 -15.695 -15.727 1 86.5 154 GLN A CA 1
ATOM 1211 C C . GLN A 1 154 ? 25.375 -17.062 -15.156 1 86.5 154 GLN A C 1
ATOM 1213 O O . GLN A 1 154 ? 25.891 -18.078 -15.633 1 86.5 154 GLN A O 1
ATOM 1218 N N . ALA A 1 155 ? 24.453 -17.078 -14.188 1 76.44 155 ALA A N 1
ATOM 1219 C CA . ALA A 1 155 ? 24.172 -18.328 -13.477 1 76.44 155 ALA A CA 1
ATOM 1220 C C . ALA A 1 155 ? 23.25 -19.234 -14.297 1 76.44 155 ALA A C 1
ATOM 1222 O O . ALA A 1 155 ? 22.031 -19.266 -14.07 1 76.44 155 ALA A O 1
ATOM 1223 N N . LYS A 1 156 ? 23.578 -19.672 -15.492 1 64.94 156 LYS A N 1
ATOM 1224 C CA . LYS A 1 156 ? 22.75 -20.5 -16.359 1 64.94 156 LYS A CA 1
ATOM 1225 C C . LYS A 1 156 ? 22.281 -21.75 -15.633 1 64.94 156 LYS A C 1
ATOM 1227 O O . LYS A 1 156 ? 21.219 -22.297 -15.938 1 64.94 156 LYS A O 1
ATOM 1232 N N . THR A 1 157 ? 23.094 -22.203 -14.641 1 58.03 157 THR A N 1
ATOM 1233 C CA . THR A 1 157 ? 22.734 -23.484 -14.016 1 58.03 157 THR A CA 1
ATOM 1234 C C . THR A 1 157 ? 22.438 -23.281 -12.531 1 58.03 157 THR A C 1
ATOM 1236 O O . THR A 1 157 ? 22.062 -24.234 -11.836 1 58.03 157 THR A O 1
ATOM 1239 N N . THR A 1 158 ? 22.656 -22.219 -12.062 1 55.34 158 THR A N 1
ATOM 1240 C CA . THR A 1 158 ? 22.562 -22.062 -10.617 1 55.34 158 THR A CA 1
ATOM 1241 C C . THR A 1 158 ? 21.125 -21.766 -10.203 1 55.34 158 THR A C 1
ATOM 1243 O O . THR A 1 158 ? 20.531 -20.766 -10.625 1 55.34 158 THR A O 1
ATOM 1246 N N . HIS A 1 159 ? 20.594 -22.828 -9.562 1 59.75 159 HIS A N 1
ATOM 1247 C CA . HIS A 1 159 ? 19.172 -22.875 -9.234 1 59.75 159 HIS A CA 1
ATOM 1248 C C . HIS A 1 159 ? 18.906 -22.344 -7.832 1 59.75 159 HIS A C 1
ATOM 1250 O O . HIS A 1 159 ? 17.812 -22.5 -7.293 1 59.75 159 HIS A O 1
ATOM 1256 N N . SER A 1 160 ? 20.062 -21.781 -7.273 1 66.5 160 SER A N 1
ATOM 1257 C CA . SER A 1 160 ? 19.688 -21.359 -5.93 1 66.5 160 SER A CA 1
ATOM 1258 C C . SER A 1 160 ? 20.406 -20.078 -5.535 1 66.5 160 SER A C 1
ATOM 1260 O O . SER A 1 160 ? 21.578 -19.891 -5.883 1 66.5 160 SER A O 1
ATOM 1262 N N . ALA A 1 161 ? 19.719 -19.156 -5.008 1 68.81 161 ALA A N 1
ATOM 1263 C CA . ALA A 1 161 ? 20.25 -17.891 -4.48 1 68.81 161 ALA A CA 1
ATOM 1264 C C . ALA A 1 161 ? 21.203 -18.156 -3.316 1 68.81 161 ALA A C 1
ATOM 1266 O O . ALA A 1 161 ? 21.891 -17.234 -2.855 1 68.81 161 ALA A O 1
ATOM 1267 N N . PHE A 1 162 ? 21.438 -19.438 -2.965 1 73.62 162 PHE A N 1
ATOM 1268 C CA . PHE A 1 162 ? 22.203 -19.766 -1.771 1 73.62 162 PHE A CA 1
ATOM 1269 C C . PHE A 1 162 ? 23.484 -20.5 -2.141 1 73.62 162 PHE A C 1
ATOM 1271 O O . PHE A 1 162 ? 24.172 -21.047 -1.272 1 73.62 162 PHE A O 1
ATOM 1278 N N . GLY A 1 163 ? 23.859 -20.453 -3.402 1 77.5 163 GLY A N 1
ATOM 1279 C CA . GLY A 1 163 ? 25.125 -21.031 -3.799 1 77.5 163 GLY A CA 1
ATOM 1280 C C . GLY A 1 163 ? 26.328 -20.375 -3.148 1 77.5 163 GLY A C 1
ATOM 1281 O O . GLY A 1 163 ? 26.266 -19.188 -2.799 1 77.5 163 GLY A O 1
ATOM 1282 N N . PRO A 1 164 ? 27.312 -21.109 -2.885 1 77.88 164 PRO A N 1
ATOM 1283 C CA . PRO A 1 164 ? 28.453 -20.609 -2.123 1 77.88 164 PRO A CA 1
ATOM 1284 C C . PRO A 1 164 ? 29.016 -19.312 -2.711 1 77.88 164 PRO A C 1
ATOM 1286 O O . PRO A 1 164 ? 29.359 -18.391 -1.966 1 77.88 164 PRO A O 1
ATOM 1289 N N . ASN A 1 165 ? 29.203 -19.219 -3.988 1 77.62 165 ASN A N 1
ATOM 1290 C CA . ASN A 1 165 ? 29.719 -18 -4.602 1 77.62 165 ASN A CA 1
ATOM 1291 C C . ASN A 1 165 ? 28.797 -16.812 -4.387 1 77.62 165 ASN A C 1
ATOM 1293 O O . ASN A 1 165 ? 29.25 -15.703 -4.102 1 77.62 165 ASN A O 1
ATOM 1297 N N . LEU A 1 166 ? 27.578 -17.094 -4.395 1 81.88 166 LEU A N 1
ATOM 1298 C CA . LEU A 1 166 ? 26.594 -16.031 -4.227 1 81.88 166 LEU A CA 1
ATOM 1299 C C . LEU A 1 166 ? 26.453 -15.633 -2.758 1 81.88 166 LEU A C 1
ATOM 1301 O O . LEU A 1 166 ? 26.188 -14.469 -2.441 1 81.88 166 LEU A O 1
ATOM 1305 N N . GLN A 1 167 ? 26.703 -16.562 -1.945 1 83 167 GLN A N 1
ATOM 1306 C CA . GLN A 1 167 ? 26.578 -16.297 -0.514 1 83 167 GLN A CA 1
ATOM 1307 C C . GLN A 1 167 ? 27.609 -15.266 -0.046 1 83 167 GLN A C 1
ATOM 1309 O O . GLN A 1 167 ? 27.297 -14.422 0.796 1 83 167 GLN A O 1
ATOM 1314 N N . ARG A 1 168 ? 28.766 -15.312 -0.575 1 84.12 168 ARG A N 1
ATOM 1315 C CA . ARG A 1 168 ? 29.812 -14.352 -0.204 1 84.12 168 ARG A CA 1
ATOM 1316 C C . ARG A 1 168 ? 29.438 -12.945 -0.672 1 84.12 168 ARG A C 1
ATOM 1318 O O . ARG A 1 168 ? 29.547 -11.984 0.093 1 84.12 168 ARG A O 1
ATOM 1325 N N . TRP A 1 169 ? 28.984 -12.875 -1.847 1 85.88 169 TRP A N 1
ATOM 1326 C CA . TRP A 1 169 ? 28.656 -11.578 -2.422 1 85.88 169 TRP A CA 1
ATOM 1327 C C . TRP A 1 169 ? 27.391 -11.008 -1.774 1 85.88 169 TRP A C 1
ATOM 1329 O O . TRP A 1 169 ? 27.375 -9.844 -1.354 1 85.88 169 TRP A O 1
ATOM 1339 N N . ASN A 1 170 ? 26.422 -11.883 -1.624 1 87.12 170 ASN A N 1
ATOM 1340 C CA . ASN A 1 170 ? 25.172 -11.445 -1.018 1 87.12 170 ASN A CA 1
ATOM 1341 C C . ASN A 1 170 ? 25.344 -11.125 0.464 1 87.12 170 ASN A C 1
ATOM 1343 O O . ASN A 1 170 ? 24.875 -10.094 0.94 1 87.12 170 ASN A O 1
ATOM 1347 N N . GLY A 1 171 ? 26.031 -11.992 1.1 1 86.94 171 GLY A N 1
ATOM 1348 C CA . GLY A 1 171 ? 26.281 -11.758 2.512 1 86.94 171 GLY A CA 1
ATOM 1349 C C . GLY A 1 171 ? 27.047 -10.477 2.779 1 86.94 171 GLY A C 1
ATOM 1350 O O . GLY A 1 171 ? 26.719 -9.734 3.713 1 86.94 171 GLY A O 1
ATOM 1351 N N . SER A 1 172 ? 28.016 -10.227 1.977 1 90 172 SER A N 1
ATOM 1352 C CA . SER A 1 172 ? 28.797 -9.008 2.119 1 90 172 SER A CA 1
ATOM 1353 C C . SER A 1 172 ? 27.938 -7.773 1.827 1 90 172 SER A C 1
ATOM 1355 O O . SER A 1 172 ? 28.016 -6.781 2.557 1 90 172 SER A O 1
ATOM 1357 N N . LEU A 1 173 ? 27.156 -7.859 0.821 1 90.5 173 LEU A N 1
ATOM 1358 C CA . LEU A 1 173 ? 26.297 -6.738 0.445 1 90.5 173 LEU A CA 1
ATOM 1359 C C . LEU A 1 173 ? 25.375 -6.355 1.591 1 90.5 173 LEU A C 1
ATOM 1361 O O . LEU A 1 173 ? 25.312 -5.188 1.985 1 90.5 173 LEU A O 1
ATOM 1365 N N . PHE A 1 174 ? 24.766 -7.328 2.168 1 90.25 174 PHE A N 1
ATOM 1366 C CA . PHE A 1 174 ? 23.781 -7.078 3.215 1 90.25 174 PHE A CA 1
ATOM 1367 C C . PHE A 1 174 ? 24.453 -6.582 4.488 1 90.25 174 PHE A C 1
ATOM 1369 O O . PHE A 1 174 ? 23.953 -5.664 5.145 1 90.25 174 PHE A O 1
ATOM 1376 N N . SER A 1 175 ? 25.547 -7.148 4.738 1 91.94 175 SER A N 1
ATOM 1377 C CA . SER A 1 175 ? 26.281 -6.746 5.938 1 91.94 175 SER A CA 1
ATOM 1378 C C . SER A 1 175 ? 26.797 -5.316 5.812 1 91.94 175 SER A C 1
ATOM 1380 O O . SER A 1 175 ? 26.719 -4.535 6.762 1 91.94 175 SER A O 1
ATOM 1382 N N . LEU A 1 176 ? 27.297 -5.031 4.699 1 93.31 176 LEU A N 1
ATOM 1383 C CA . LEU A 1 176 ? 27.828 -3.686 4.473 1 93.31 176 LEU A CA 1
ATOM 1384 C C . LEU A 1 176 ? 26.703 -2.652 4.539 1 93.31 176 LEU A C 1
ATOM 1386 O O . LEU A 1 176 ? 26.891 -1.557 5.074 1 93.31 176 LEU A O 1
ATOM 1390 N N . SER A 1 177 ? 25.609 -2.971 3.973 1 91 177 SER A N 1
ATOM 1391 C CA . SER A 1 177 ? 24.453 -2.072 4.047 1 91 177 SER A CA 1
ATOM 1392 C C . SER A 1 177 ? 24.016 -1.849 5.488 1 91 177 SER A C 1
ATOM 1394 O O . SER A 1 177 ? 23.703 -0.723 5.879 1 91 177 SER A O 1
ATOM 1396 N N . LEU A 1 178 ? 24.016 -2.918 6.219 1 92.69 178 LEU A N 1
ATOM 1397 C CA . LEU A 1 178 ? 23.656 -2.814 7.629 1 92.69 178 LEU A CA 1
ATOM 1398 C C . LEU A 1 178 ? 24.641 -1.917 8.375 1 92.69 178 LEU A C 1
ATOM 1400 O O . LEU A 1 178 ? 24.234 -1.014 9.109 1 92.69 178 LEU A O 1
ATOM 1404 N N . VAL A 1 179 ? 25.891 -2.139 8.148 1 94.44 179 VAL A N 1
ATOM 1405 C CA . VAL A 1 179 ? 26.922 -1.362 8.82 1 94.44 179 VAL A CA 1
ATOM 1406 C C . VAL A 1 179 ? 26.812 0.106 8.414 1 94.44 179 VAL A C 1
ATOM 1408 O O . VAL A 1 179 ? 26.953 1 9.25 1 94.44 179 VAL A O 1
ATOM 1411 N N . THR A 1 180 ? 26.609 0.329 7.188 1 92.19 180 THR A N 1
ATOM 1412 C CA . THR A 1 180 ? 26.469 1.696 6.699 1 92.19 180 THR A CA 1
ATOM 1413 C C . THR A 1 180 ? 25.328 2.406 7.422 1 92.19 180 THR A C 1
ATOM 1415 O O . THR A 1 180 ? 25.484 3.535 7.891 1 92.19 180 THR A O 1
ATOM 1418 N N . ASN A 1 181 ? 24.234 1.753 7.551 1 90.44 181 ASN A N 1
ATOM 1419 C CA . ASN A 1 181 ? 23.062 2.344 8.188 1 90.44 181 ASN A CA 1
ATOM 1420 C C . ASN A 1 181 ? 23.297 2.609 9.672 1 90.44 181 ASN A C 1
ATOM 1422 O O . ASN A 1 181 ? 22.969 3.686 10.172 1 90.44 181 ASN A O 1
ATOM 1426 N N . VAL A 1 182 ? 23.891 1.669 10.242 1 91.12 182 VAL A N 1
ATOM 1427 C CA . VAL A 1 182 ? 24.141 1.792 11.672 1 91.12 182 VAL A CA 1
ATOM 1428 C C . VAL A 1 182 ? 25.141 2.916 11.93 1 91.12 182 VAL A C 1
ATOM 1430 O O . VAL A 1 182 ? 24.938 3.748 12.82 1 91.12 182 VAL A O 1
ATOM 1433 N N . VAL A 1 183 ? 26.156 2.971 11.164 1 92.38 183 VAL A N 1
ATOM 1434 C CA . VAL A 1 183 ? 27.203 3.967 11.336 1 92.38 183 VAL A CA 1
ATOM 1435 C C . VAL A 1 183 ? 26.641 5.359 11.055 1 92.38 183 VAL A C 1
ATOM 1437 O O . VAL A 1 183 ? 26.797 6.273 11.867 1 92.38 183 VAL A O 1
ATOM 1440 N N . ALA A 1 184 ? 26 5.527 9.953 1 89.88 184 ALA A N 1
ATOM 1441 C CA . ALA A 1 184 ? 25.453 6.828 9.586 1 89.88 184 ALA A CA 1
ATOM 1442 C C . ALA A 1 184 ? 24.406 7.297 10.594 1 89.88 184 ALA A C 1
ATOM 1444 O O . ALA A 1 184 ? 24.422 8.453 11.016 1 89.88 184 ALA A O 1
ATOM 1445 N N . THR A 1 185 ? 23.547 6.406 10.984 1 88.19 185 THR A N 1
ATOM 1446 C CA . THR A 1 185 ? 22.516 6.75 11.961 1 88.19 185 THR A CA 1
ATOM 1447 C C . THR A 1 185 ? 23.141 7.125 13.297 1 88.19 185 THR A C 1
ATOM 1449 O O . THR A 1 185 ? 22.703 8.07 13.953 1 88.19 185 THR A O 1
ATOM 1452 N N . SER A 1 186 ? 24.156 6.383 13.68 1 90.88 186 SER A N 1
ATOM 1453 C CA . SER A 1 186 ? 24.844 6.668 14.938 1 90.88 186 SER A CA 1
ATOM 1454 C C . SER A 1 186 ? 25.531 8.023 14.898 1 90.88 186 SER A C 1
ATOM 1456 O O . SER A 1 186 ? 25.5 8.781 15.867 1 90.88 186 SER A O 1
ATOM 1458 N N . PHE A 1 187 ? 26.172 8.383 13.805 1 91.06 187 PHE A N 1
ATOM 1459 C CA . PHE A 1 187 ? 26.812 9.68 13.656 1 91.06 187 PHE A CA 1
ATOM 1460 C C . PHE A 1 187 ? 25.797 10.812 13.758 1 91.06 187 PHE A C 1
ATOM 1462 O O . PHE A 1 187 ? 26.031 11.797 14.469 1 91.06 187 PHE A O 1
ATOM 1469 N N . ILE A 1 188 ? 24.688 10.648 13.109 1 86.31 188 ILE A N 1
ATOM 1470 C CA . ILE A 1 188 ? 23.641 11.672 13.117 1 86.31 188 ILE A CA 1
ATOM 1471 C C . ILE A 1 188 ? 23.062 11.805 14.523 1 86.31 188 ILE A C 1
ATOM 1473 O O . ILE A 1 188 ? 22.922 12.914 15.047 1 86.31 188 ILE A O 1
ATOM 1477 N N . ALA A 1 189 ? 22.781 10.656 15.078 1 86.38 189 ALA A N 1
ATOM 1478 C CA . ALA A 1 189 ? 22.188 10.648 16.422 1 86.38 189 ALA A CA 1
ATOM 1479 C C . ALA A 1 189 ? 23.141 11.281 17.438 1 86.38 189 ALA A C 1
ATOM 1481 O O . ALA A 1 189 ? 22.719 12.039 18.312 1 86.38 189 ALA A O 1
ATOM 1482 N N . PHE A 1 190 ? 24.406 10.977 17.344 1 87.88 190 PHE A N 1
ATOM 1483 C CA . PHE A 1 190 ? 25.406 11.508 18.266 1 87.88 190 PHE A CA 1
ATOM 1484 C C . PHE A 1 190 ? 25.5 13.023 18.156 1 87.88 190 PHE A C 1
ATOM 1486 O O . PHE A 1 190 ? 25.578 13.727 19.172 1 87.88 190 PHE A O 1
ATOM 1493 N N . ARG A 1 191 ? 25.469 13.547 17.016 1 86.25 191 ARG A N 1
ATOM 1494 C CA . ARG A 1 191 ? 25.547 14.984 16.797 1 86.25 191 ARG A CA 1
ATOM 1495 C C . ARG A 1 191 ? 24.328 15.695 17.375 1 86.25 191 ARG A C 1
ATOM 1497 O O . ARG A 1 191 ? 24.453 16.734 18.031 1 86.25 191 ARG A O 1
ATOM 1504 N N . ILE A 1 192 ? 23.234 15.141 17.078 1 80.56 192 ILE A N 1
ATOM 1505 C CA . ILE A 1 192 ? 21.984 15.734 17.578 1 80.56 192 ILE A CA 1
ATOM 1506 C C . ILE A 1 192 ? 21.984 15.703 19.109 1 80.56 192 ILE A C 1
ATOM 1508 O O . ILE A 1 192 ? 21.609 16.688 19.75 1 80.56 192 ILE A O 1
ATOM 1512 N N . TRP A 1 193 ? 22.391 14.531 19.625 1 83.62 193 TRP A N 1
ATOM 1513 C CA . TRP A 1 193 ? 22.453 14.383 21.062 1 83.62 193 TRP A CA 1
ATOM 1514 C C . TRP A 1 193 ? 23.438 15.383 21.672 1 83.62 193 TRP A C 1
ATOM 1516 O O . TRP A 1 193 ? 23.125 16.031 22.672 1 83.62 193 TRP A O 1
ATOM 1526 N N . HIS A 1 194 ? 24.562 15.602 21.109 1 83.5 194 HIS A N 1
ATOM 1527 C CA . HIS A 1 194 ? 25.594 16.516 21.594 1 83.5 194 HIS A CA 1
ATOM 1528 C C . HIS A 1 194 ? 25.109 17.969 21.547 1 83.5 194 HIS A C 1
ATOM 1530 O O . HIS A 1 194 ? 25.312 18.734 22.484 1 83.5 194 HIS A O 1
ATOM 1536 N N . LEU A 1 195 ? 24.422 18.312 20.531 1 79.56 195 LEU A N 1
ATOM 1537 C CA . LEU A 1 195 ? 23.906 19.672 20.375 1 79.56 195 LEU A CA 1
ATOM 1538 C C . LEU A 1 195 ? 22.75 19.922 21.328 1 79.56 195 LEU A C 1
ATOM 1540 O O . LEU A 1 195 ? 22.609 21.016 21.875 1 79.56 195 LEU A O 1
ATOM 1544 N N . GLY A 1 196 ? 21.875 18.938 21.438 1 77.06 196 GLY A N 1
ATOM 1545 C CA . GLY A 1 196 ? 20.734 19.062 22.344 1 77.06 196 GLY A CA 1
ATOM 1546 C C . GLY A 1 196 ? 21.141 19.266 23.781 1 77.06 196 GLY A C 1
ATOM 1547 O O . GLY A 1 196 ? 20.453 19.969 24.531 1 77.06 196 GLY A O 1
ATOM 1548 N N . ARG A 1 197 ? 22.188 18.734 24.188 1 78.5 197 ARG A N 1
ATOM 1549 C CA . ARG A 1 197 ? 22.656 18.844 25.562 1 78.5 197 ARG A CA 1
ATOM 1550 C C . ARG A 1 197 ? 23.141 20.25 25.875 1 78.5 197 ARG A C 1
ATOM 1552 O O . ARG A 1 197 ? 23.141 20.672 27.031 1 78.5 197 ARG A O 1
ATOM 1559 N N . GLN A 1 198 ? 23.453 20.984 24.906 1 76.75 198 GLN A N 1
ATOM 1560 C CA . GLN A 1 198 ? 24 22.328 25.109 1 76.75 198 GLN A CA 1
ATOM 1561 C C . GLN A 1 198 ? 22.875 23.375 25.109 1 76.75 198 GLN A C 1
ATOM 1563 O O . GLN A 1 198 ? 23.109 24.531 25.469 1 76.75 198 GLN A O 1
ATOM 1568 N N . LEU A 1 199 ? 21.734 22.922 24.797 1 70.31 199 LEU A N 1
ATOM 1569 C CA . LEU A 1 199 ? 20.656 23.891 24.625 1 70.31 199 LEU A CA 1
ATOM 1570 C C . LEU A 1 199 ? 19.734 23.875 25.828 1 70.31 199 LEU A C 1
ATOM 1572 O O . LEU A 1 199 ? 19.797 22.984 26.672 1 70.31 199 LEU A O 1
ATOM 1576 N N . THR A 1 200 ? 18.844 24.969 25.859 1 67.88 200 THR A N 1
ATOM 1577 C CA . THR A 1 200 ? 17.859 25.109 26.922 1 67.88 200 THR A CA 1
ATOM 1578 C C . THR A 1 200 ? 16.797 24 26.828 1 67.88 200 THR A C 1
ATOM 1580 O O . THR A 1 200 ? 16.719 23.312 25.828 1 67.88 200 THR A O 1
ATOM 1583 N N . PHE A 1 201 ? 16 23.906 27.922 1 59.06 201 PHE A N 1
ATOM 1584 C CA . PHE A 1 201 ? 15.062 22.797 28.125 1 59.06 201 PHE A CA 1
ATOM 1585 C C . PHE A 1 201 ? 14.117 22.688 26.938 1 59.06 201 PHE A C 1
ATOM 1587 O O . PHE A 1 201 ? 13.906 21.594 26.406 1 59.06 201 PHE A O 1
ATOM 1594 N N . SER A 1 202 ? 13.5 23.859 26.516 1 61.25 202 SER A N 1
ATOM 1595 C CA . SER A 1 202 ? 12.5 23.828 25.438 1 61.25 202 SER A CA 1
ATOM 1596 C C . SER A 1 202 ? 13.117 23.359 24.125 1 61.25 202 SER A C 1
ATOM 1598 O O . SER A 1 202 ? 12.523 22.531 23.422 1 61.25 202 SER A O 1
ATOM 1600 N N . SER A 1 203 ? 14.297 23.859 23.906 1 64.19 203 SER A N 1
ATOM 1601 C CA . SER A 1 203 ? 14.992 23.469 22.672 1 64.19 203 SER A CA 1
ATOM 1602 C C . SER A 1 203 ? 15.484 22.031 22.75 1 64.19 203 SER A C 1
ATOM 1604 O O . SER A 1 203 ? 15.43 21.297 21.766 1 64.19 203 SER A O 1
ATOM 1606 N N . SER A 1 204 ? 15.734 21.641 24.031 1 67.88 204 SER A N 1
ATOM 1607 C CA . SER A 1 204 ? 16.219 20.281 24.234 1 67.88 204 SER A CA 1
ATOM 1608 C C . SER A 1 204 ? 15.133 19.25 23.938 1 67.88 204 SER A C 1
ATOM 1610 O O . SER A 1 204 ? 15.414 18.188 23.375 1 67.88 204 SER A O 1
ATOM 1612 N N . PHE A 1 205 ? 13.93 19.609 24.188 1 65.62 205 PHE A N 1
ATOM 1613 C CA . PHE A 1 205 ? 12.812 18.719 23.938 1 65.62 205 PHE A CA 1
ATOM 1614 C C . PHE A 1 205 ? 12.609 18.5 22.438 1 65.62 205 PHE A C 1
ATOM 1616 O O . PHE A 1 205 ? 12.367 17.359 22 1 65.62 205 PHE A O 1
ATOM 1623 N N . LYS A 1 206 ? 12.766 19.5 21.75 1 67.5 206 LYS A N 1
ATOM 1624 C CA . LYS A 1 206 ? 12.641 19.406 20.297 1 67.5 206 LYS A CA 1
ATOM 1625 C C . LYS A 1 206 ? 13.742 18.516 19.719 1 67.5 206 LYS A C 1
ATOM 1627 O O . LYS A 1 206 ? 13.484 17.688 18.828 1 67.5 206 LYS A O 1
ATOM 1632 N N . TYR A 1 207 ? 14.852 18.672 20.266 1 71.69 207 TYR A N 1
ATOM 1633 C CA . TYR A 1 207 ? 15.977 17.875 19.781 1 71.69 207 TYR A CA 1
ATOM 1634 C C . TYR A 1 207 ? 15.805 16.406 20.141 1 71.69 207 TYR A C 1
ATOM 1636 O O . TYR A 1 207 ? 16.172 15.523 19.359 1 71.69 207 TYR A O 1
ATOM 1644 N N . ARG A 1 208 ? 15.211 16.156 21.203 1 76.31 208 ARG A N 1
ATOM 1645 C CA . ARG A 1 208 ? 14.977 14.781 21.609 1 76.31 208 ARG A CA 1
ATOM 1646 C C . ARG A 1 208 ? 13.961 14.102 20.688 1 76.31 208 ARG A C 1
ATOM 1648 O O . ARG A 1 208 ? 14.109 12.922 20.359 1 76.31 208 ARG A O 1
ATOM 1655 N N . ARG A 1 209 ? 13.055 14.812 20.281 1 72.44 209 ARG A N 1
ATOM 1656 C CA . ARG A 1 209 ? 12.047 14.273 19.375 1 72.44 209 ARG A CA 1
ATOM 1657 C C . ARG A 1 209 ? 12.641 13.945 18.016 1 72.44 209 ARG A C 1
ATOM 1659 O O . ARG A 1 209 ? 12.344 12.898 17.438 1 72.44 209 ARG A O 1
ATOM 1666 N N . VAL A 1 210 ? 13.43 14.82 17.625 1 71.81 210 VAL A N 1
ATOM 1667 C CA . VAL A 1 210 ? 14.094 14.586 16.344 1 71.81 210 VAL A CA 1
ATOM 1668 C C . VAL A 1 210 ? 15.047 13.406 16.453 1 71.81 210 VAL A C 1
ATOM 1670 O O . VAL A 1 210 ? 15.125 12.562 15.555 1 71.81 210 VAL A O 1
ATOM 1673 N N . LEU A 1 211 ? 15.695 13.383 17.547 1 77.94 211 LEU A N 1
ATOM 1674 C CA . LEU A 1 211 ? 16.609 12.281 17.812 1 77.94 211 LEU A CA 1
ATOM 1675 C C . LEU A 1 211 ? 15.867 10.945 17.812 1 77.94 211 LEU A C 1
ATOM 1677 O O . LEU A 1 211 ? 16.312 9.992 17.172 1 77.94 211 LEU A O 1
ATOM 1681 N N . THR A 1 212 ? 14.781 10.922 18.375 1 76.69 212 THR A N 1
ATOM 1682 C CA . THR A 1 212 ? 14 9.695 18.453 1 76.69 212 THR A CA 1
ATOM 1683 C C . THR A 1 212 ? 13.508 9.289 17.062 1 76.69 212 THR A C 1
ATOM 1685 O O . THR A 1 212 ? 13.539 8.102 16.703 1 76.69 212 THR A O 1
ATOM 1688 N N . LEU A 1 213 ? 13.148 10.148 16.266 1 75 213 LEU A N 1
ATOM 1689 C CA . LEU A 1 213 ? 12.664 9.867 14.93 1 75 213 LEU A CA 1
ATOM 1690 C C . LEU A 1 213 ? 13.773 9.289 14.055 1 75 213 LEU A C 1
ATOM 1692 O O . LEU A 1 213 ? 13.547 8.344 13.305 1 75 213 LEU A O 1
ATOM 1696 N N . VAL A 1 214 ? 14.898 9.867 14.219 1 76.56 214 VAL A N 1
ATOM 1697 C CA . VAL A 1 214 ? 16.031 9.422 13.422 1 76.56 214 VAL A CA 1
ATOM 1698 C C . VAL A 1 214 ? 16.453 8.016 13.836 1 76.56 214 VAL A C 1
ATOM 1700 O O . VAL A 1 214 ? 16.656 7.145 12.984 1 76.56 214 VAL A O 1
ATOM 1703 N N . VAL A 1 215 ? 16.453 7.852 15.047 1 80.38 215 VAL A N 1
ATOM 1704 C CA . VAL A 1 215 ? 16.875 6.559 15.57 1 80.38 215 VAL A CA 1
ATOM 1705 C C . VAL A 1 215 ? 15.828 5.496 15.242 1 80.38 215 VAL A C 1
ATOM 1707 O O . VAL A 1 215 ? 16.172 4.398 14.805 1 80.38 215 VAL A O 1
ATOM 1710 N N . GLU A 1 216 ? 14.609 5.844 15.328 1 76.06 216 GLU A N 1
ATOM 1711 C CA . GLU A 1 216 ? 13.539 4.891 15.055 1 76.06 216 GLU A CA 1
ATOM 1712 C C . GLU A 1 216 ? 13.484 4.527 13.57 1 76.06 216 GLU A C 1
ATOM 1714 O O . GLU A 1 216 ? 13.289 3.363 13.219 1 76.06 216 GLU A O 1
ATOM 1719 N N . SER A 1 217 ? 13.594 5.445 12.773 1 79.88 217 SER A N 1
ATOM 1720 C CA . SER A 1 217 ? 13.594 5.176 11.336 1 79.88 217 SER A CA 1
ATOM 1721 C C . SER A 1 217 ? 14.781 4.309 10.938 1 79.88 217 SER A C 1
ATOM 1723 O O . SER A 1 217 ? 14.633 3.373 10.141 1 79.88 217 SER A O 1
ATOM 1725 N N . GLY A 1 218 ? 15.969 4.637 11.477 1 82.19 218 GLY A N 1
ATOM 1726 C CA . GLY A 1 218 ? 17.141 3.812 11.234 1 82.19 218 GLY A CA 1
ATOM 1727 C C . GLY A 1 218 ? 16.984 2.389 11.734 1 82.19 218 GLY A C 1
ATOM 1728 O O . GLY A 1 218 ? 17.438 1.444 11.086 1 82.19 218 GLY A O 1
ATOM 1729 N N . LEU A 1 219 ? 16.25 2.297 12.82 1 85.5 219 LEU A N 1
ATOM 1730 C CA . LEU A 1 219 ? 16.078 0.982 13.422 1 85.5 219 LEU A CA 1
ATOM 1731 C C . LEU A 1 219 ? 15.133 0.123 12.586 1 85.5 219 LEU A C 1
ATOM 1733 O O . LEU A 1 219 ? 15.305 -1.096 12.508 1 85.5 219 LEU A O 1
ATOM 1737 N N . ILE A 1 220 ? 14.195 0.721 11.961 1 86.12 220 ILE A N 1
ATOM 1738 C CA . ILE A 1 220 ? 13.266 -0.029 11.125 1 86.12 220 ILE A CA 1
ATOM 1739 C C . ILE A 1 220 ? 14.031 -0.679 9.969 1 86.12 220 ILE A C 1
ATOM 1741 O O . ILE A 1 220 ? 13.906 -1.885 9.742 1 86.12 220 ILE A O 1
ATOM 1745 N N . TYR A 1 221 ? 14.781 0.068 9.352 1 87.12 221 TYR A N 1
ATOM 1746 C CA . TYR A 1 221 ? 15.547 -0.439 8.227 1 87.12 221 TYR A CA 1
ATOM 1747 C C . TYR A 1 221 ? 16.594 -1.446 8.688 1 87.12 221 TYR A C 1
ATOM 1749 O O . TYR A 1 221 ? 16.734 -2.518 8.094 1 87.12 221 TYR A O 1
ATOM 1757 N N . SER A 1 222 ? 17.266 -1.155 9.734 1 90.38 222 SER A N 1
ATOM 1758 C CA . SER A 1 222 ? 18.312 -2.029 10.258 1 90.38 222 SER A CA 1
ATOM 1759 C C . SER A 1 222 ? 17.734 -3.352 10.75 1 90.38 222 SER A C 1
ATOM 1761 O O . SER A 1 222 ? 18.344 -4.41 10.57 1 90.38 222 SER A O 1
ATOM 1763 N N . SER A 1 223 ? 16.641 -3.289 11.359 1 92.31 223 SER A N 1
ATOM 1764 C CA . SER A 1 223 ? 16 -4.52 11.82 1 92.31 223 SER A CA 1
ATOM 1765 C C . SER A 1 223 ? 15.641 -5.426 10.641 1 92.31 223 SER A C 1
ATOM 1767 O O . SER A 1 223 ? 15.82 -6.641 10.711 1 92.31 223 SER A O 1
ATOM 1769 N N . ALA A 1 224 ? 15.133 -4.84 9.625 1 93.19 224 ALA A N 1
ATOM 1770 C CA . ALA A 1 224 ? 14.812 -5.609 8.43 1 93.19 224 ALA A CA 1
ATOM 1771 C C . ALA A 1 224 ? 16.062 -6.258 7.844 1 93.19 224 ALA A C 1
ATOM 1773 O O . ALA A 1 224 ? 16.031 -7.418 7.426 1 93.19 224 ALA A O 1
ATOM 1774 N N . LEU A 1 225 ? 17.141 -5.543 7.91 1 93.19 225 LEU A N 1
ATOM 1775 C CA . LEU A 1 225 ? 18.391 -6.062 7.363 1 93.19 225 LEU A CA 1
ATOM 1776 C C . LEU A 1 225 ? 18.938 -7.203 8.227 1 93.19 225 LEU A C 1
ATOM 1778 O O . LEU A 1 225 ? 19.438 -8.195 7.695 1 93.19 225 LEU A O 1
ATOM 1782 N N . VAL A 1 226 ? 18.781 -7.047 9.469 1 93.75 226 VAL A N 1
ATOM 1783 C CA . VAL A 1 226 ? 19.25 -8.102 10.375 1 93.75 226 VAL A CA 1
ATOM 1784 C C . VAL A 1 226 ? 18.453 -9.383 10.117 1 93.75 226 VAL A C 1
ATOM 1786 O O . VAL A 1 226 ? 19.031 -10.469 10.039 1 93.75 226 VAL A O 1
ATOM 1789 N N . ILE A 1 227 ? 17.172 -9.227 9.969 1 93.88 227 ILE A N 1
ATOM 1790 C CA . ILE A 1 227 ? 16.328 -10.383 9.695 1 93.88 227 ILE A CA 1
ATOM 1791 C C . ILE A 1 227 ? 16.703 -10.992 8.344 1 93.88 227 ILE A C 1
ATOM 1793 O O . ILE A 1 227 ? 16.812 -12.219 8.227 1 93.88 227 ILE A O 1
ATOM 1797 N N . GLU A 1 228 ? 16.984 -10.164 7.457 1 93.81 228 GLU A N 1
ATOM 1798 C CA . GLU A 1 228 ? 17.359 -10.617 6.129 1 93.81 228 GLU A CA 1
ATOM 1799 C C . GLU A 1 228 ? 18.672 -11.414 6.176 1 93.81 228 GLU A C 1
ATOM 1801 O O . GLU A 1 228 ? 18.75 -12.516 5.629 1 93.81 228 GLU A O 1
ATOM 1806 N N . ILE A 1 229 ? 19.625 -10.883 6.832 1 92.19 229 ILE A N 1
ATOM 1807 C CA . ILE A 1 229 ? 20.938 -11.523 6.922 1 92.19 229 ILE A CA 1
ATOM 1808 C C . ILE A 1 229 ? 20.812 -12.852 7.664 1 92.19 229 ILE A C 1
ATOM 1810 O O . ILE A 1 229 ? 21.391 -13.859 7.246 1 92.19 229 ILE A O 1
ATOM 1814 N N . THR A 1 230 ? 20.016 -12.852 8.68 1 92.31 230 THR A N 1
ATOM 1815 C CA . THR A 1 230 ? 19.828 -14.062 9.477 1 92.31 230 THR A CA 1
ATOM 1816 C C . THR A 1 230 ? 19.172 -15.156 8.648 1 92.31 230 THR A C 1
ATOM 1818 O O . THR A 1 230 ? 19.641 -16.297 8.625 1 92.31 230 THR A O 1
ATOM 1821 N N . LEU A 1 231 ? 18.188 -14.797 7.898 1 91.62 231 LEU A N 1
ATOM 1822 C CA . LEU A 1 231 ? 17.484 -15.773 7.074 1 91.62 231 LEU A CA 1
ATOM 1823 C C . LEU A 1 231 ? 18.359 -16.234 5.914 1 91.62 231 LEU A C 1
ATOM 1825 O O . LEU A 1 231 ? 18.281 -17.406 5.508 1 91.62 231 LEU A O 1
ATOM 1829 N N . TYR A 1 232 ? 19.125 -15.344 5.457 1 90.31 232 TYR A N 1
ATOM 1830 C CA . TYR A 1 232 ? 20.016 -15.695 4.359 1 90.31 232 TYR A CA 1
ATOM 1831 C C . TYR A 1 232 ? 21.062 -16.703 4.812 1 90.31 232 TYR A C 1
ATOM 1833 O O . TYR A 1 232 ? 21.328 -17.688 4.121 1 90.31 232 TYR A O 1
ATOM 1841 N N . LEU A 1 233 ? 21.609 -16.547 5.91 1 88 233 LEU A N 1
ATOM 1842 C CA . LEU A 1 233 ? 22.656 -17.422 6.43 1 88 233 LEU A CA 1
ATOM 1843 C C . LEU A 1 233 ? 22.078 -18.781 6.836 1 88 233 LEU A C 1
ATOM 1845 O O . LEU A 1 233 ? 22.781 -19.781 6.859 1 88 233 LEU A O 1
ATOM 1849 N N . LEU A 1 234 ? 20.766 -18.828 7.074 1 87.94 234 LEU A N 1
ATOM 1850 C CA . LEU A 1 234 ? 20.078 -20.078 7.395 1 87.94 234 LEU A CA 1
ATOM 1851 C C . LEU A 1 234 ? 19.656 -20.812 6.125 1 87.94 234 LEU A C 1
ATOM 1853 O O . LEU A 1 234 ? 19.125 -21.922 6.195 1 87.94 234 LEU A O 1
ATOM 1857 N N . ASN A 1 235 ? 19.875 -20.219 5.012 1 88.56 235 ASN A N 1
ATOM 1858 C CA . ASN A 1 235 ? 19.547 -20.797 3.713 1 88.56 235 ASN A CA 1
ATOM 1859 C C . ASN A 1 235 ? 18.078 -21.156 3.609 1 88.56 235 ASN A C 1
ATOM 1861 O O . ASN A 1 235 ? 17.734 -22.266 3.18 1 88.56 235 ASN A O 1
ATOM 1865 N N . THR A 1 236 ? 17.281 -20.281 4.121 1 91 236 THR A N 1
ATOM 1866 C CA . THR A 1 236 ? 15.836 -20.5 4.047 1 91 236 THR A CA 1
ATOM 1867 C C . THR A 1 236 ? 15.211 -19.609 2.98 1 91 236 THR A C 1
ATOM 1869 O O . THR A 1 236 ? 15.602 -18.453 2.814 1 91 236 THR A O 1
ATOM 1872 N N . ASN A 1 237 ? 14.203 -20.125 2.338 1 92.81 237 ASN A N 1
ATOM 1873 C CA . ASN A 1 237 ? 13.492 -19.359 1.318 1 92.81 237 ASN A CA 1
ATOM 1874 C C . ASN A 1 237 ? 12.719 -18.203 1.93 1 92.81 237 ASN A C 1
ATOM 1876 O O . ASN A 1 237 ? 12.281 -17.297 1.215 1 92.81 237 ASN A O 1
ATOM 1880 N N . ALA A 1 238 ? 12.578 -18.219 3.223 1 92.06 238 ALA A N 1
ATOM 1881 C CA . ALA A 1 238 ? 11.914 -17.109 3.908 1 92.06 238 ALA A CA 1
ATOM 1882 C C . ALA A 1 238 ?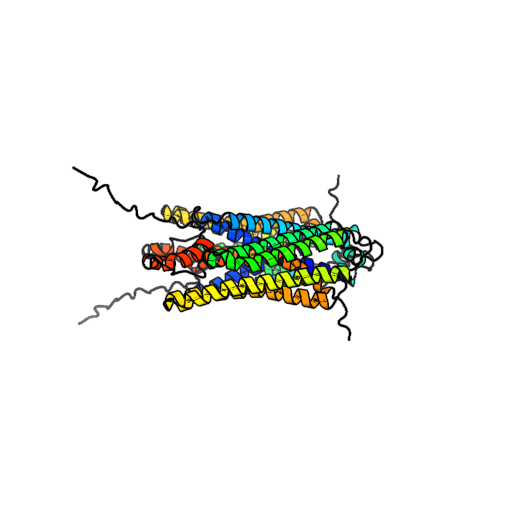 12.68 -15.805 3.709 1 92.06 238 ALA A C 1
ATOM 1884 O O . ALA A 1 238 ? 12.133 -14.719 3.924 1 92.06 238 ALA A O 1
ATOM 1885 N N . PHE A 1 239 ? 13.883 -15.953 3.24 1 92.12 239 PHE A N 1
ATOM 1886 C CA . PHE A 1 239 ? 14.734 -14.805 2.932 1 92.12 239 PHE A CA 1
ATOM 1887 C C . PHE A 1 239 ? 14.055 -13.891 1.919 1 92.12 239 PHE A C 1
ATOM 1889 O O . PHE A 1 239 ? 14.109 -12.664 2.053 1 92.12 239 PHE A O 1
ATOM 1896 N N . TYR A 1 240 ? 13.367 -14.438 1.011 1 92.25 240 TYR A N 1
ATOM 1897 C CA . TYR A 1 240 ? 12.766 -13.664 -0.068 1 92.25 240 TYR A CA 1
ATOM 1898 C C . TYR A 1 240 ? 11.633 -12.797 0.453 1 92.25 240 TYR A C 1
ATOM 1900 O O . TYR A 1 240 ? 11.367 -11.719 -0.088 1 92.25 240 TYR A O 1
ATOM 1908 N N . ILE A 1 241 ? 10.984 -13.211 1.486 1 94.44 241 ILE A N 1
ATOM 1909 C CA . ILE A 1 241 ? 9.828 -12.523 2.061 1 94.44 241 ILE A CA 1
ATOM 1910 C C . ILE A 1 241 ? 10.266 -11.172 2.635 1 94.44 241 ILE A C 1
ATOM 1912 O O . ILE A 1 241 ? 9.492 -10.211 2.629 1 94.44 241 ILE A O 1
ATOM 1916 N N . ILE A 1 242 ? 11.523 -11.117 2.984 1 93.81 242 ILE A N 1
ATOM 1917 C CA . ILE A 1 242 ? 12.031 -9.891 3.582 1 93.81 242 ILE A CA 1
ATOM 1918 C C . ILE A 1 242 ? 12.812 -9.094 2.535 1 93.81 242 ILE A C 1
ATOM 1920 O O . ILE A 1 242 ? 12.75 -7.863 2.514 1 93.81 242 ILE A O 1
ATOM 1924 N N . TYR A 1 243 ? 13.43 -9.727 1.648 1 93.5 243 TYR A N 1
ATOM 1925 C CA . TYR A 1 243 ? 14.32 -9.117 0.671 1 93.5 243 TYR A CA 1
ATOM 1926 C C . TYR A 1 243 ? 13.555 -8.156 -0.236 1 93.5 243 TYR A C 1
ATOM 1928 O O . TYR A 1 243 ? 13.945 -6.996 -0.398 1 93.5 243 TYR A O 1
ATOM 1936 N N . ASP A 1 244 ? 12.453 -8.547 -0.76 1 95.12 244 ASP A N 1
ATOM 1937 C CA . ASP A 1 244 ? 11.734 -7.742 -1.743 1 95.12 244 ASP A CA 1
ATOM 1938 C C . ASP A 1 244 ? 11.109 -6.508 -1.095 1 95.12 244 ASP A C 1
ATOM 1940 O O . ASP A 1 244 ? 11.234 -5.398 -1.614 1 95.12 244 ASP A O 1
ATOM 1944 N N . PRO A 1 245 ? 10.539 -6.672 0.064 1 95.44 245 PRO A N 1
ATOM 1945 C CA . PRO A 1 245 ? 9.977 -5.488 0.718 1 95.44 245 PRO A CA 1
ATOM 1946 C C . PRO A 1 245 ? 11.039 -4.461 1.104 1 95.44 245 PRO A C 1
ATOM 1948 O O . PRO A 1 245 ? 10.734 -3.271 1.226 1 95.44 245 PRO A O 1
ATOM 1951 N N . ILE A 1 246 ? 12.227 -4.875 1.286 1 93.94 246 ILE A N 1
ATOM 1952 C CA . ILE A 1 246 ? 13.297 -3.955 1.651 1 93.94 246 ILE A CA 1
ATOM 1953 C C . ILE A 1 246 ? 13.523 -2.949 0.523 1 93.94 246 ILE A C 1
ATOM 1955 O O . ILE A 1 246 ? 13.875 -1.794 0.774 1 93.94 246 ILE A O 1
ATOM 1959 N N . ALA A 1 247 ? 13.273 -3.365 -0.696 1 93.31 247 ALA A N 1
ATOM 1960 C CA . ALA A 1 247 ? 13.391 -2.451 -1.829 1 93.31 247 ALA A CA 1
ATOM 1961 C C . ALA A 1 247 ? 12.461 -1.248 -1.658 1 93.31 247 ALA A C 1
ATOM 1963 O O . ALA A 1 247 ? 12.797 -0.137 -2.078 1 93.31 247 ALA A O 1
ATOM 1964 N N . GLN A 1 248 ? 11.32 -1.468 -1.05 1 95.12 248 GLN A N 1
ATOM 1965 C CA . GLN A 1 248 ? 10.383 -0.375 -0.79 1 95.12 248 GLN A CA 1
ATOM 1966 C C . GLN A 1 248 ? 10.797 0.416 0.448 1 95.12 248 GLN A C 1
ATOM 1968 O O . GLN A 1 248 ? 10.688 1.644 0.472 1 95.12 248 GLN A O 1
ATOM 1973 N N . LEU A 1 249 ? 11.281 -0.302 1.419 1 92.25 249 LEU A N 1
ATOM 1974 C CA . LEU A 1 249 ? 11.664 0.324 2.678 1 92.25 249 LEU A CA 1
ATOM 1975 C C . LEU A 1 249 ? 12.781 1.341 2.461 1 92.25 249 LEU A C 1
ATOM 1977 O O . LEU A 1 249 ? 12.844 2.361 3.15 1 92.25 249 LEU A O 1
ATOM 1981 N N . THR A 1 250 ? 13.594 1.078 1.509 1 89.88 250 THR A N 1
ATOM 1982 C CA . THR A 1 250 ? 14.711 1.965 1.196 1 89.88 250 THR A CA 1
ATOM 1983 C C . THR A 1 250 ? 14.203 3.352 0.804 1 89.88 250 THR A C 1
ATOM 1985 O O . THR A 1 250 ? 14.859 4.355 1.082 1 89.88 250 THR A O 1
ATOM 1988 N N . ALA A 1 251 ? 13.055 3.359 0.22 1 90.81 251 ALA A N 1
ATOM 1989 C CA . ALA A 1 251 ? 12.477 4.637 -0.178 1 90.81 251 ALA A CA 1
ATOM 1990 C C . ALA A 1 251 ? 11.562 5.188 0.915 1 90.81 251 ALA A C 1
ATOM 1992 O O . ALA A 1 251 ? 11.516 6.402 1.138 1 90.81 251 ALA A O 1
ATOM 1993 N N . ILE A 1 252 ? 10.945 4.32 1.607 1 91.38 252 ILE A N 1
ATOM 1994 C CA . ILE A 1 252 ? 9.945 4.699 2.605 1 91.38 252 ILE A CA 1
A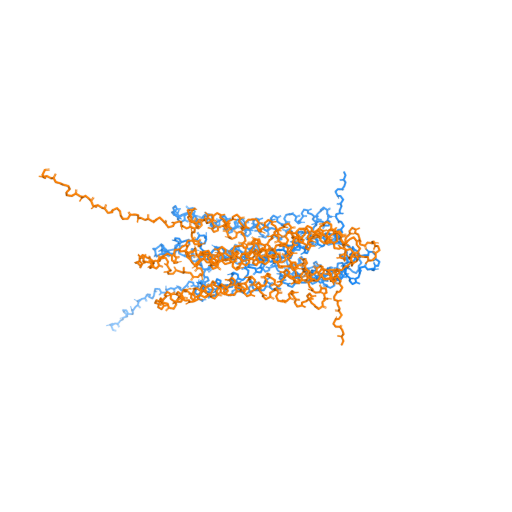TOM 1995 C C . ILE A 1 252 ? 10.625 5.434 3.76 1 91.38 252 ILE A C 1
ATOM 1997 O O . ILE A 1 252 ? 10.156 6.496 4.184 1 91.38 252 ILE A O 1
ATOM 2001 N N . VAL A 1 253 ? 11.703 4.949 4.242 1 85.94 253 VAL A N 1
ATOM 2002 C CA . VAL A 1 253 ? 12.305 5.406 5.488 1 85.94 253 VAL A CA 1
ATOM 2003 C C . VAL A 1 253 ? 12.812 6.84 5.324 1 85.94 253 VAL A C 1
ATOM 2005 O O . VAL A 1 253 ? 12.438 7.727 6.09 1 85.94 253 VAL A O 1
ATOM 2008 N N . PRO A 1 254 ? 13.578 7.145 4.324 1 80.38 254 PRO A N 1
ATOM 2009 C CA . PRO A 1 254 ? 14.008 8.539 4.172 1 80.38 254 PRO A CA 1
ATOM 2010 C C . PRO A 1 254 ? 12.844 9.484 3.867 1 80.38 254 PRO A C 1
ATOM 2012 O O . PRO A 1 254 ? 12.828 10.617 4.344 1 80.38 254 PRO A O 1
ATOM 2015 N N . THR A 1 255 ? 11.898 9.039 3.135 1 82.94 255 THR A N 1
ATOM 2016 C CA . THR A 1 255 ? 10.75 9.875 2.799 1 82.94 255 THR A CA 1
ATOM 2017 C C . THR A 1 255 ? 9.906 10.156 4.035 1 82.94 255 THR A C 1
ATOM 2019 O O . THR A 1 255 ? 9.383 11.266 4.199 1 82.94 255 THR A O 1
ATOM 2022 N N . MET A 1 256 ? 9.82 9.172 4.801 1 80.69 256 MET A N 1
ATOM 2023 C CA . MET A 1 256 ? 9.047 9.32 6.031 1 80.69 256 MET A CA 1
ATOM 2024 C C . MET A 1 256 ? 9.672 10.383 6.934 1 80.69 256 MET A C 1
ATOM 2026 O O . MET A 1 256 ? 8.953 11.203 7.52 1 80.69 256 MET A O 1
ATOM 2030 N N . ILE A 1 257 ? 10.914 10.438 7.035 1 71.56 257 ILE A N 1
ATOM 2031 C CA . ILE A 1 257 ? 11.617 11.414 7.859 1 71.56 257 ILE A CA 1
ATOM 2032 C C . ILE A 1 257 ? 11.352 12.828 7.332 1 71.56 257 ILE A C 1
ATOM 2034 O O . ILE A 1 257 ? 11.094 13.75 8.109 1 71.56 257 ILE A O 1
ATOM 2038 N N . ILE A 1 258 ? 11.328 12.969 6.082 1 70.44 258 ILE A N 1
ATOM 2039 C CA . ILE A 1 258 ? 11.102 14.273 5.457 1 70.44 258 ILE A CA 1
ATOM 2040 C C . ILE A 1 258 ? 9.672 14.727 5.715 1 70.44 258 ILE A C 1
ATOM 2042 O O . ILE A 1 258 ? 9.43 15.867 6.102 1 70.44 258 ILE A O 1
ATOM 2046 N N . VAL A 1 259 ? 8.781 13.883 5.562 1 72.06 259 VAL A N 1
ATOM 2047 C CA . VAL A 1 259 ? 7.367 14.203 5.711 1 72.06 259 VAL A CA 1
ATOM 2048 C C . VAL A 1 259 ? 7.066 14.555 7.164 1 72.06 259 VAL A C 1
ATOM 2050 O O . VAL A 1 259 ? 6.402 15.555 7.445 1 72.06 259 VAL A O 1
ATOM 2053 N N . MET A 1 260 ? 7.598 13.852 8.031 1 69.38 260 MET A N 1
ATOM 2054 C CA . MET A 1 260 ? 7.328 14.062 9.453 1 69.38 260 MET A CA 1
ATOM 2055 C C . MET A 1 260 ? 7.961 15.359 9.938 1 69.38 260 MET A C 1
ATOM 2057 O O . MET A 1 260 ? 7.367 16.078 10.742 1 69.38 260 MET A O 1
ATOM 2061 N N . THR A 1 261 ? 9.039 15.695 9.5 1 63.19 261 THR A N 1
ATOM 2062 C CA . THR A 1 261 ? 9.719 16.922 9.883 1 63.19 261 THR A CA 1
ATOM 2063 C C . THR A 1 261 ? 9.008 18.141 9.297 1 63.19 261 THR A C 1
ATOM 2065 O O . THR A 1 261 ? 8.906 19.188 9.945 1 63.19 261 THR A O 1
ATOM 2068 N N . SER A 1 262 ? 8.531 17.953 8.117 1 62.41 262 SER A N 1
ATOM 2069 C CA . SER A 1 262 ? 7.863 19.062 7.438 1 62.41 262 SER A CA 1
ATOM 2070 C C . SER A 1 262 ? 6.504 19.359 8.062 1 62.41 262 SER A C 1
ATOM 2072 O O . SER A 1 262 ? 6.039 20.5 8.055 1 62.41 262 SER A O 1
ATOM 2074 N N . LEU A 1 263 ? 5.805 18.328 8.445 1 57.91 263 LEU A N 1
ATOM 2075 C CA . LEU A 1 263 ? 4.488 18.5 9.039 1 57.91 263 LEU A CA 1
ATOM 2076 C C . LEU A 1 263 ? 4.602 19 10.477 1 57.91 263 LEU A C 1
ATOM 2078 O O . LEU A 1 263 ? 3.596 19.328 11.109 1 57.91 263 LEU A O 1
ATOM 2082 N N . GLY A 1 264 ? 5.715 19.578 10.766 1 51 264 GLY A N 1
ATOM 2083 C CA . GLY A 1 264 ? 5.906 20.094 12.109 1 51 264 GLY A CA 1
ATOM 2084 C C . GLY A 1 264 ? 5.602 19.062 13.188 1 51 264 GLY A C 1
ATOM 2085 O O . GLY A 1 264 ? 5.316 19.422 14.336 1 51 264 GLY A O 1
ATOM 2086 N N . LEU A 1 265 ? 5.059 18.172 12.75 1 46 265 LEU A N 1
ATOM 2087 C CA . LEU A 1 265 ? 4.723 17.141 13.727 1 46 265 LEU A CA 1
ATOM 2088 C C . LEU A 1 265 ? 5.895 16.891 14.672 1 46 265 LEU A C 1
ATOM 2090 O O . LEU A 1 265 ? 5.723 16.281 15.727 1 46 265 LEU A O 1
ATOM 2094 N N . THR A 1 266 ? 6.988 17.453 14.266 1 43.25 266 THR A N 1
ATOM 2095 C CA . THR A 1 266 ? 8.047 17.562 15.258 1 43.25 266 THR A CA 1
ATOM 2096 C C . THR A 1 266 ? 8.117 18.969 15.836 1 43.25 266 THR A C 1
ATOM 2098 O O . THR A 1 266 ? 8.406 19.141 17.031 1 43.25 266 THR A O 1
ATOM 2101 N N . SER A 1 267 ? 8.383 20.266 15.023 1 34.19 267 SER A N 1
ATOM 2102 C CA . SER A 1 267 ? 8.742 21.594 15.5 1 34.19 267 SER A CA 1
ATOM 2103 C C . SER A 1 267 ? 7.516 22.5 15.609 1 34.19 267 SER A C 1
ATOM 2105 O O . SER A 1 267 ? 6.984 22.953 14.602 1 34.19 267 SER A O 1
ATOM 2107 N N . ASN A 1 268 ? 6.438 22.406 16.047 1 34.78 268 ASN A N 1
ATOM 2108 C CA . ASN A 1 268 ? 5.555 23.547 16.172 1 34.78 268 ASN A CA 1
ATOM 2109 C C . ASN A 1 268 ? 6.348 24.844 16.359 1 34.78 268 ASN A C 1
ATOM 2111 O O . ASN A 1 268 ? 6.02 25.875 15.758 1 34.78 268 ASN A O 1
ATOM 2115 N N . ASP A 1 269 ? 6.91 25.109 17.703 1 33.16 269 ASP A N 1
ATOM 2116 C CA . ASP A 1 269 ? 7.449 26.297 18.375 1 33.16 269 ASP A CA 1
ATOM 2117 C C . ASP A 1 269 ? 8.789 26.703 17.75 1 33.16 269 ASP A C 1
ATOM 2119 O O . ASP A 1 269 ? 9.461 27.609 18.25 1 33.16 269 ASP A O 1
ATOM 2123 N N . LEU A 1 270 ? 9.266 25.969 16.875 1 31.17 270 LEU A N 1
ATOM 2124 C CA . LEU A 1 270 ? 10.633 26.375 16.562 1 31.17 270 LEU A CA 1
ATOM 2125 C C . LEU A 1 270 ? 10.641 27.656 15.734 1 31.17 270 LEU A C 1
ATOM 2127 O O . LEU A 1 270 ? 11.625 28.391 15.734 1 31.17 270 LEU A O 1
ATOM 2131 N N . ASN A 1 271 ? 9.727 27.859 14.844 1 32.72 271 ASN A N 1
ATOM 2132 C CA . ASN A 1 271 ? 9.828 29.078 14.047 1 32.72 271 ASN A CA 1
ATOM 2133 C C . ASN A 1 271 ? 9.664 30.328 14.906 1 32.72 271 ASN A C 1
ATOM 2135 O O . ASN A 1 271 ? 9.977 31.438 14.461 1 32.72 271 ASN A O 1
ATOM 2139 N N . GLU A 1 272 ? 8.828 30.359 15.875 1 32.59 272 GLU A N 1
ATOM 2140 C CA . GLU A 1 272 ? 8.742 31.688 16.5 1 32.59 272 GLU A CA 1
ATOM 2141 C C . GLU A 1 272 ? 10.102 32.125 17.047 1 32.59 272 GLU A C 1
ATOM 2143 O O . GLU A 1 272 ? 10.453 33.312 16.969 1 32.59 272 GLU A O 1
ATOM 2148 N N . GLN A 1 273 ? 10.711 31.266 17.906 1 30.91 273 GLN A N 1
ATOM 2149 C CA . GLN A 1 273 ? 11.805 31.781 18.719 1 30.91 273 GLN A CA 1
ATOM 2150 C C . GLN A 1 273 ? 13.094 31.875 17.906 1 30.91 273 GLN A C 1
ATOM 2152 O O . GLN A 1 273 ? 14.148 32.25 18.438 1 30.91 273 GLN A O 1
ATOM 2157 N N . THR A 1 274 ? 13.172 31.375 16.75 1 35.38 274 THR A N 1
ATOM 2158 C CA . THR A 1 274 ? 14.461 31.484 16.078 1 35.38 274 THR A CA 1
ATOM 2159 C C . THR A 1 274 ? 14.797 32.938 15.797 1 35.38 274 THR A C 1
ATOM 2161 O O . THR A 1 274 ? 15.789 33.25 15.125 1 35.38 274 THR A O 1
ATOM 2164 N N . LYS A 1 275 ? 14.047 33.969 16.078 1 34.22 275 LYS A N 1
ATOM 2165 C CA . LYS A 1 275 ? 14.594 35.312 15.922 1 34.22 275 LYS A CA 1
ATOM 2166 C C . LYS A 1 275 ? 15.891 35.469 16.703 1 34.22 275 LYS A C 1
ATOM 2168 O O . LYS A 1 275 ? 16.734 36.344 16.375 1 34.22 275 LYS A O 1
ATOM 2173 N N . PHE A 1 276 ? 16.047 35.094 18.016 1 28.72 276 PHE A N 1
ATOM 2174 C CA . PHE A 1 276 ? 17.141 35.656 18.812 1 28.72 276 PHE A CA 1
ATOM 2175 C C . PHE A 1 276 ? 18.469 35 18.453 1 28.72 276 PHE A C 1
ATOM 2177 O O . PHE A 1 276 ? 19.531 35.656 18.562 1 28.72 276 PHE A O 1
ATOM 2184 N N . VAL A 1 277 ? 18.781 33.656 18.781 1 32.69 277 VAL A N 1
ATOM 2185 C CA . VAL A 1 277 ? 20.172 33.344 19.031 1 32.69 277 VAL A CA 1
ATOM 2186 C C . VAL A 1 277 ? 20.922 33.219 17.703 1 32.69 277 VAL A C 1
ATOM 2188 O O . VAL A 1 277 ? 20.531 32.469 16.828 1 32.69 277 VAL A O 1
ATOM 2191 N N . SER A 1 278 ? 21.906 34.156 17.203 1 33.16 278 SER A N 1
ATOM 2192 C CA . SER A 1 278 ? 22.828 34.438 16.109 1 33.16 278 SER A CA 1
ATOM 2193 C C . SER A 1 278 ? 23.547 33.156 15.656 1 33.16 278 SER A C 1
ATOM 2195 O O . SER A 1 278 ? 23.734 32.938 14.453 1 33.16 278 SER A O 1
ATOM 2197 N N . ALA A 1 279 ? 24.594 32.688 16.531 1 33.34 279 ALA A N 1
ATOM 2198 C CA . ALA A 1 279 ? 25.656 31.719 16.25 1 33.34 279 ALA A CA 1
ATOM 2199 C C . ALA A 1 279 ? 25.094 30.344 15.945 1 33.34 279 ALA A C 1
ATOM 2201 O O . ALA A 1 279 ? 25.594 29.625 15.078 1 33.34 279 ALA A O 1
ATOM 2202 N N . GLU A 1 280 ? 24.406 29.703 16.906 1 35.31 280 GLU A N 1
ATOM 2203 C CA . GLU A 1 280 ? 23.828 28.359 16.984 1 35.31 280 GLU A CA 1
ATOM 2204 C C . GLU A 1 280 ? 22.797 28.141 15.891 1 35.31 280 GLU A C 1
ATOM 2206 O O . GLU A 1 280 ? 22.156 27.094 15.828 1 35.31 280 GLU A O 1
ATOM 2211 N N . SER A 1 281 ? 22.5 29.062 15.078 1 37.81 281 SER A N 1
ATOM 2212 C CA . SER A 1 281 ? 21.562 29.219 13.969 1 37.81 281 SER A CA 1
ATOM 2213 C C . SER A 1 281 ? 21.891 28.297 12.812 1 37.81 281 SER A C 1
ATOM 2215 O O . SER A 1 281 ? 21.016 27.891 12.055 1 37.81 281 SER A O 1
ATOM 2217 N N . ALA A 1 282 ? 23.172 28.078 12.711 1 37.28 282 ALA A N 1
ATOM 2218 C CA . ALA A 1 282 ? 23.625 27.328 11.555 1 37.28 282 ALA A CA 1
ATOM 2219 C C . ALA A 1 282 ? 23.141 25.875 11.609 1 37.28 282 ALA A C 1
ATOM 2221 O O . ALA A 1 282 ? 22.766 25.312 10.586 1 37.28 282 ALA A O 1
ATOM 2222 N N . VAL A 1 283 ? 23.422 25.297 12.828 1 39.19 283 VAL A N 1
ATOM 2223 C CA . VAL A 1 283 ? 23 23.906 12.961 1 39.19 283 VAL A CA 1
ATOM 2224 C C . VAL A 1 283 ? 21.5 23.797 12.781 1 39.19 283 VAL A C 1
ATOM 2226 O O . VAL A 1 283 ? 21.016 22.891 12.102 1 39.19 283 VAL A O 1
ATOM 2229 N N . GLU A 1 284 ? 20.828 24.672 13.484 1 38.84 284 GLU A N 1
ATOM 2230 C CA . GLU A 1 284 ? 19.375 24.641 13.32 1 38.84 284 GLU A CA 1
ATOM 2231 C C . GLU A 1 284 ? 18.984 24.906 11.875 1 38.84 284 GLU A C 1
ATOM 2233 O O . GLU A 1 284 ? 18.047 24.281 11.359 1 38.84 284 GLU A O 1
ATOM 2238 N N . ARG A 1 285 ? 19.719 25.922 11.344 1 43.16 285 ARG A N 1
ATOM 2239 C CA . ARG A 1 285 ? 19.516 26.172 9.922 1 43.16 285 ARG A CA 1
ATOM 2240 C C . ARG A 1 285 ? 19.875 24.953 9.094 1 43.16 285 ARG A C 1
ATOM 2242 O O . ARG A 1 285 ? 19.203 24.656 8.094 1 43.16 285 ARG A O 1
ATOM 2249 N N . SER A 1 286 ? 20.984 24.375 9.57 1 39.16 286 SER A N 1
ATOM 2250 C CA . SER A 1 286 ? 21.406 23.203 8.812 1 39.16 286 SER A CA 1
ATOM 2251 C C . SER A 1 286 ? 20.406 22.062 8.938 1 39.16 286 SER A C 1
ATOM 2253 O O . SER A 1 286 ? 20.125 21.359 7.965 1 39.16 286 SER A O 1
ATOM 2255 N N . LEU A 1 287 ? 20.094 21.922 10.211 1 39.69 287 LEU A N 1
ATOM 2256 C CA . LEU A 1 287 ? 19.031 20.938 10.383 1 39.69 287 LEU A CA 1
ATOM 2257 C C . LEU A 1 287 ? 17.75 21.391 9.695 1 39.69 287 LEU A C 1
ATOM 2259 O O . LEU A 1 287 ? 17.031 20.562 9.117 1 39.69 287 LEU A O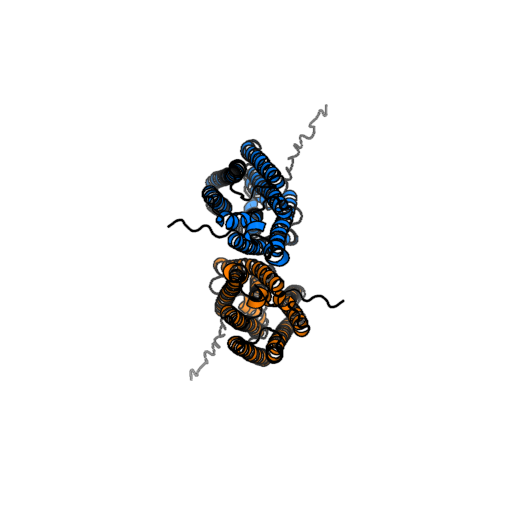 1
ATOM 2263 N N . TYR A 1 288 ? 17.547 22.75 9.812 1 39.03 288 TYR A N 1
ATOM 2264 C CA . TYR A 1 288 ? 16.438 23.375 9.102 1 39.03 288 TYR A CA 1
ATOM 2265 C C . TYR A 1 288 ? 16.688 23.391 7.602 1 39.03 288 TYR A C 1
ATOM 2267 O O . TYR A 1 288 ? 15.766 23.234 6.809 1 39.03 288 TYR A O 1
ATOM 2275 N N . LEU A 1 289 ? 17.922 23.844 7.273 1 37.75 289 LEU A N 1
ATOM 2276 C CA . LEU A 1 289 ? 18.297 23.828 5.863 1 37.75 289 LEU A CA 1
ATOM 2277 C C . LEU A 1 289 ? 18.141 22.438 5.273 1 37.75 289 LEU A C 1
ATOM 2279 O O . LEU A 1 289 ? 17.797 22.281 4.098 1 37.75 289 LEU A O 1
ATOM 2283 N N . ASP A 1 290 ? 18.641 21.516 5.969 1 37.66 290 ASP A N 1
ATOM 2284 C CA . ASP A 1 290 ? 18.484 20.125 5.527 1 37.66 290 ASP A CA 1
ATOM 2285 C C . ASP A 1 290 ? 17 19.781 5.367 1 37.66 290 ASP A C 1
ATOM 2287 O O . ASP A 1 290 ? 16.641 18.969 4.508 1 37.66 290 ASP A O 1
ATOM 2291 N N . VAL A 1 291 ? 16.25 20.391 6.227 1 34.69 291 VAL A N 1
ATOM 2292 C CA . VAL A 1 291 ? 14.805 20.219 6.094 1 34.69 291 VAL A CA 1
ATOM 2293 C C . VAL A 1 291 ? 14.25 21.266 5.125 1 34.69 291 VAL A C 1
ATOM 2295 O O . VAL A 1 291 ? 13.391 20.953 4.297 1 34.69 291 VAL A O 1
ATOM 2298 N N . LYS A 1 292 ? 14.57 22.688 5.316 1 36.22 292 LYS A N 1
ATOM 2299 C CA . LYS A 1 292 ? 14.031 23.734 4.445 1 36.22 292 LYS A CA 1
ATOM 2300 C C . LYS A 1 292 ? 14.992 24.047 3.301 1 36.22 292 LYS A C 1
ATOM 2302 O O . LYS A 1 292 ? 14.648 24.781 2.379 1 36.22 292 LYS A O 1
ATOM 2307 N N . GLY A 1 293 ? 15.906 23.297 2.898 1 31.84 293 GLY A N 1
ATOM 2308 C CA . GLY A 1 293 ? 16.828 23.531 1.787 1 31.84 293 GLY A CA 1
ATOM 2309 C C . GLY A 1 293 ? 17.391 24.938 1.757 1 31.84 293 GLY A C 1
ATOM 2310 O O . GLY A 1 293 ? 17.766 25.438 0.697 1 31.84 293 GLY A O 1
ATOM 2311 N N . ASP A 1 294 ? 17.266 25.812 2.695 1 32.19 294 ASP A N 1
ATOM 2312 C CA . ASP A 1 294 ? 17.656 27.203 2.52 1 32.19 294 ASP A CA 1
ATOM 2313 C C . ASP A 1 294 ? 19.188 27.359 2.576 1 32.19 294 ASP A C 1
ATOM 2315 O O . ASP A 1 294 ? 19.844 26.719 3.393 1 32.19 294 ASP A O 1
ATOM 2319 N N . ASP A 1 295 ? 19.875 27.734 1.438 1 29.84 295 ASP A N 1
ATOM 2320 C CA . ASP A 1 295 ? 21.25 28.188 1.4 1 29.84 295 ASP A CA 1
ATOM 2321 C C . ASP A 1 295 ? 21.5 29.328 2.4 1 29.84 295 ASP A C 1
ATOM 2323 O O . ASP A 1 295 ? 20.641 30.188 2.576 1 29.84 295 ASP A O 1
ATOM 2327 N N . PRO A 1 296 ? 22.344 29.203 3.352 1 34.25 296 PRO A N 1
ATOM 2328 C CA . PRO A 1 296 ? 22.719 30.312 4.242 1 34.25 296 PRO A CA 1
ATOM 2329 C C . PRO A 1 296 ? 23.125 31.578 3.48 1 34.25 296 PRO A C 1
ATOM 2331 O O . PRO A 1 296 ? 24 31.531 2.617 1 34.25 296 PRO A O 1
ATOM 2334 N N . VAL A 1 297 ? 22.266 32.562 3.137 1 29.84 297 VAL A N 1
ATOM 2335 C CA . VAL A 1 297 ? 22.766 33.844 2.633 1 29.84 297 VAL A CA 1
ATOM 2336 C C . VAL A 1 297 ? 23.75 34.438 3.639 1 29.84 297 VAL A C 1
ATOM 2338 O O . VAL A 1 297 ? 23.375 34.719 4.781 1 29.84 297 VAL A O 1
ATOM 2341 N N . ILE A 1 298 ? 25.016 34.125 3.588 1 29.91 298 ILE A N 1
ATOM 2342 C CA . ILE A 1 298 ? 26.094 34.812 4.293 1 29.91 298 ILE A CA 1
ATOM 2343 C C . ILE A 1 298 ? 25.938 36.344 4.125 1 29.91 298 ILE A C 1
ATOM 2345 O O . ILE A 1 298 ? 26.031 36.844 3.01 1 29.91 298 ILE A O 1
ATOM 2349 N N . TYR A 1 299 ? 25.156 37.094 4.859 1 26.62 299 TYR A N 1
ATOM 2350 C CA . TYR A 1 299 ? 25.266 38.562 4.875 1 26.62 299 TYR A CA 1
ATOM 2351 C C . TYR A 1 299 ? 26.688 39 5.184 1 26.62 299 TYR A C 1
ATOM 2353 O O . TYR A 1 299 ? 27.234 38.656 6.234 1 26.62 299 TYR A O 1
ATOM 2361 N N . GLY A 1 300 ? 27.625 39.156 4.211 1 25.95 300 GLY A N 1
ATOM 2362 C CA . GLY A 1 300 ? 28.891 39.844 4.258 1 25.95 300 GLY A CA 1
ATOM 2363 C C . GLY A 1 300 ? 28.812 41.219 4.91 1 25.95 300 GLY A C 1
ATOM 2364 O O . GLY A 1 300 ? 28 42.062 4.496 1 25.95 300 GLY A O 1
ATOM 2365 N N . GLY A 1 301 ? 28.828 41.344 6.293 1 27.03 301 GLY A N 1
ATOM 2366 C CA . GLY A 1 301 ? 29.141 42.625 6.918 1 27.03 301 GLY A CA 1
ATOM 2367 C C . GLY A 1 301 ? 30.203 43.406 6.168 1 27.03 301 GLY A C 1
ATOM 2368 O O . GLY A 1 301 ? 31.312 42.938 5.957 1 27.03 301 GLY A O 1
ATOM 2369 N N . GLY A 1 302 ? 29.844 44.125 5.07 1 26.16 302 GLY A N 1
ATOM 2370 C CA . GLY A 1 302 ? 30.656 45.156 4.445 1 26.16 302 GLY A CA 1
ATOM 2371 C C . GLY A 1 302 ? 31.375 46.062 5.449 1 26.16 302 GLY A C 1
ATOM 2372 O O . GLY A 1 302 ? 30.766 46.562 6.395 1 26.16 302 GLY A O 1
ATOM 2373 N N . ASN A 1 303 ? 32.594 45.656 5.953 1 26.41 303 ASN A N 1
ATOM 2374 C CA . ASN A 1 303 ? 33.594 46.594 6.461 1 26.41 303 ASN A CA 1
ATOM 2375 C C . ASN A 1 303 ? 33.594 47.906 5.668 1 26.41 303 ASN A C 1
ATOM 2377 O O . ASN A 1 303 ? 33.844 47.875 4.461 1 26.41 303 ASN A O 1
ATOM 2381 N N . GLY A 1 304 ? 32.625 48.812 5.859 1 25.95 304 GLY A N 1
ATOM 2382 C CA . GLY A 1 304 ? 32.75 50.219 5.523 1 25.95 304 GLY A CA 1
ATOM 2383 C C . GLY A 1 304 ? 34.156 50.781 5.832 1 25.95 304 GLY A C 1
ATOM 2384 O O . GLY A 1 304 ? 34.312 51.5 6.82 1 25.95 304 GLY A O 1
ATOM 2385 N N . SER A 1 305 ? 35.219 49.969 5.879 1 26.34 305 SER A N 1
ATOM 2386 C CA . SER A 1 305 ? 36.469 50.688 5.789 1 26.34 305 SER A CA 1
ATOM 2387 C C . SER A 1 305 ? 36.438 51.656 4.602 1 26.34 305 SER A C 1
ATOM 2389 O O . SER A 1 305 ? 36.594 51.25 3.455 1 26.34 305 SER A O 1
ATOM 2391 N N . ASP A 1 306 ? 35.344 52.438 4.391 1 24.55 306 ASP A N 1
ATOM 2392 C CA . ASP A 1 306 ? 35.562 53.688 3.656 1 24.55 306 ASP A CA 1
ATOM 2393 C C . ASP A 1 306 ? 36.906 54.281 4.043 1 24.55 306 ASP A C 1
ATOM 2395 O O . ASP A 1 306 ? 37.312 54.25 5.211 1 24.55 306 ASP A O 1
ATOM 2399 N N . ARG A 1 307 ? 37.75 54.5 2.963 1 26.42 307 ARG A N 1
ATOM 2400 C CA . ARG A 1 307 ? 39.062 55.062 2.605 1 26.42 307 ARG A CA 1
ATOM 2401 C C . ARG A 1 307 ? 39.25 56.438 3.287 1 26.42 307 ARG A C 1
ATOM 2403 O O . ARG A 1 307 ? 38.562 57.406 2.988 1 26.42 307 ARG A O 1
ATOM 2410 N N . ILE A 1 308 ? 39.219 56.531 4.68 1 25.38 308 ILE A N 1
ATOM 2411 C CA . ILE A 1 308 ? 39.875 57.688 5.223 1 25.38 308 ILE A CA 1
ATOM 2412 C C . ILE A 1 308 ? 41.25 57.875 4.559 1 25.38 308 ILE A C 1
ATOM 2414 O O . ILE A 1 308 ? 42.219 57.219 4.934 1 25.38 308 ILE A O 1
ATOM 2418 N N . SER A 1 309 ? 41.344 57.344 3.232 1 23.69 309 SER A N 1
ATOM 2419 C CA . SER A 1 309 ? 42.625 57.812 2.695 1 23.69 309 SER A CA 1
ATOM 2420 C C . SER A 1 309 ? 42.781 59.312 2.924 1 23.69 309 SER A C 1
ATOM 2422 O O . SER A 1 309 ? 41.812 60.031 3.154 1 23.69 309 SER A O 1
ATOM 2424 N N . ASP A 1 310 ? 43.969 59.844 2.441 1 23.83 310 ASP A N 1
ATOM 2425 C CA . ASP A 1 310 ? 44.938 60.969 2.439 1 23.83 310 ASP A CA 1
ATOM 2426 C C . ASP A 1 310 ? 44.312 62.219 1.803 1 23.83 310 ASP A C 1
ATOM 2428 O O . ASP A 1 310 ? 44.031 62.219 0.603 1 23.83 310 ASP A O 1
ATOM 2432 N N . SER A 1 311 ? 43.188 62.812 2.328 1 20.64 311 SER A N 1
ATOM 2433 C CA . SER A 1 311 ? 43.156 64.25 2.158 1 20.64 311 SER A CA 1
ATOM 2434 C C . SER A 1 311 ? 44.438 64.875 2.662 1 20.64 311 SER A C 1
ATOM 2436 O O . SER A 1 311 ? 44.469 66.125 2.902 1 20.64 311 SER A O 1
ATOM 2438 N N . VAL A 1 312 ? 45.625 64.125 2.615 1 21.36 312 VAL A N 1
ATOM 2439 C CA . VAL A 1 312 ? 46.688 65.062 2.113 1 21.36 312 VAL A CA 1
ATOM 2440 C C . VAL A 1 312 ? 46.562 65.125 0.593 1 21.36 312 VAL A C 1
ATOM 2442 O O . VAL A 1 312 ? 46.281 64.188 -0.088 1 21.36 312 VAL A O 1
ATOM 2445 N N . MET B 1 1 ? -12.336 -8.734 -33.031 1 27.12 1 MET B N 1
ATOM 2446 C CA . MET B 1 1 ? -11.367 -9.578 -32.344 1 27.12 1 MET B CA 1
ATOM 2447 C C . MET B 1 1 ? -11.711 -9.688 -30.859 1 27.12 1 MET B C 1
ATOM 2449 O O . MET B 1 1 ? -11.875 -8.664 -30.188 1 27.12 1 MET B O 1
ATOM 2453 N N . GLY B 1 2 ? -12.562 -10.594 -30.375 1 38.53 2 GLY B N 1
ATOM 2454 C CA . GLY B 1 2 ? -13.219 -10.781 -29.094 1 38.53 2 GLY B CA 1
ATOM 2455 C C . GLY B 1 2 ? -12.297 -10.539 -27.906 1 38.53 2 GLY B C 1
ATOM 2456 O O . GLY B 1 2 ? -11.18 -11.039 -27.875 1 38.53 2 GLY B O 1
ATOM 2457 N N . VAL B 1 3 ? -12.164 -9.383 -27.422 1 44.56 3 VAL B N 1
ATOM 2458 C CA . VAL B 1 3 ? -11.234 -9.031 -26.359 1 44.56 3 VAL B CA 1
ATOM 2459 C C . VAL B 1 3 ? -11.062 -10.211 -25.406 1 44.56 3 VAL B C 1
ATOM 2461 O O . VAL B 1 3 ? -12.039 -10.742 -24.875 1 44.56 3 VAL B O 1
ATOM 2464 N N . ALA B 1 4 ? -10.195 -11.102 -25.781 1 57.12 4 ALA B N 1
ATOM 2465 C CA . ALA B 1 4 ? -9.883 -12.344 -25.078 1 57.12 4 ALA B CA 1
ATOM 2466 C C . ALA B 1 4 ? -9.961 -12.148 -23.562 1 57.12 4 ALA B C 1
ATOM 2468 O O . ALA B 1 4 ? -9.453 -11.164 -23.031 1 57.12 4 ALA B O 1
ATOM 2469 N N . ASN B 1 5 ? -11 -12.68 -22.953 1 81.75 5 ASN B N 1
ATOM 2470 C CA . ASN B 1 5 ? -11.289 -12.695 -21.531 1 81.75 5 ASN B CA 1
ATOM 2471 C C . ASN B 1 5 ? -10.07 -13.141 -20.719 1 81.75 5 ASN B C 1
ATOM 2473 O O . ASN B 1 5 ? -9.438 -14.148 -21.047 1 81.75 5 ASN B O 1
ATOM 2477 N N . ILE B 1 6 ? -9.547 -12.297 -19.969 1 89.12 6 ILE B N 1
ATOM 2478 C CA . ILE B 1 6 ? -8.438 -12.625 -19.094 1 89.12 6 ILE B CA 1
ATOM 2479 C C . ILE B 1 6 ? -8.75 -13.898 -18.312 1 89.12 6 ILE B C 1
ATOM 2481 O O . ILE B 1 6 ? -9.867 -14.055 -17.797 1 89.12 6 ILE B O 1
ATOM 2485 N N . PRO B 1 7 ? -7.832 -14.812 -18.469 1 90.81 7 PRO B N 1
ATOM 2486 C CA . PRO B 1 7 ? -8.07 -16 -17.656 1 90.81 7 PRO B CA 1
ATOM 2487 C C . PRO B 1 7 ? -8.352 -15.672 -16.188 1 90.81 7 PRO B C 1
ATOM 2489 O O . PRO B 1 7 ? -7.793 -14.711 -15.648 1 90.81 7 PRO B O 1
ATOM 2492 N N . LEU B 1 8 ? -9.156 -16.422 -15.609 1 90.94 8 LEU B N 1
ATOM 2493 C CA . LEU B 1 8 ? -9.648 -16.156 -14.258 1 90.94 8 LEU B CA 1
ATOM 2494 C C . LEU B 1 8 ? -8.508 -16.141 -13.258 1 90.94 8 LEU B C 1
ATOM 2496 O O . LEU B 1 8 ? -8.5 -15.328 -12.328 1 90.94 8 LEU B O 1
ATOM 2500 N N . ASP B 1 9 ? -7.562 -17.016 -13.383 1 93.06 9 ASP B N 1
ATOM 2501 C CA . ASP B 1 9 ? -6.434 -17.078 -12.461 1 93.06 9 ASP B CA 1
ATOM 2502 C C . ASP B 1 9 ? -5.578 -15.812 -12.555 1 93.06 9 ASP B C 1
ATOM 2504 O O . ASP B 1 9 ? -5.164 -15.258 -11.531 1 93.06 9 ASP B O 1
ATOM 2508 N N . LYS B 1 10 ? -5.398 -15.352 -13.773 1 93.69 10 LYS B N 1
ATOM 2509 C CA . LYS B 1 10 ? -4.664 -14.102 -13.938 1 93.69 10 LYS B CA 1
ATOM 2510 C C . LYS B 1 10 ? -5.445 -12.922 -13.359 1 93.69 10 LYS B C 1
ATOM 2512 O O . LYS B 1 10 ? -4.863 -12.031 -12.742 1 93.69 10 LYS B O 1
ATOM 2517 N N . ALA B 1 11 ? -6.676 -12.938 -13.578 1 94 11 ALA B N 1
ATOM 2518 C CA . ALA B 1 11 ? -7.523 -11.867 -13.062 1 94 11 ALA B CA 1
ATOM 2519 C C . ALA B 1 11 ? -7.492 -11.828 -11.539 1 94 11 ALA B C 1
ATOM 2521 O O . ALA B 1 11 ? -7.355 -10.758 -10.945 1 94 11 ALA B O 1
ATOM 2522 N N . TYR B 1 12 ? -7.562 -12.93 -10.961 1 94.44 12 TYR B N 1
ATOM 2523 C CA . TYR B 1 12 ? -7.59 -12.984 -9.508 1 94.44 12 TYR B CA 1
ATOM 2524 C C . TYR B 1 12 ? -6.238 -12.602 -8.922 1 94.44 12 TYR B C 1
ATOM 2526 O O . TYR B 1 12 ? -6.172 -11.93 -7.887 1 94.44 12 TYR B O 1
ATOM 2534 N N . LEU B 1 13 ? -5.207 -13.055 -9.516 1 95.19 13 LEU B N 1
ATOM 2535 C CA . LEU B 1 13 ? -3.873 -12.664 -9.07 1 95.19 13 LEU B CA 1
ATOM 2536 C C . LEU B 1 13 ? -3.695 -11.148 -9.141 1 95.19 13 LEU B C 1
ATOM 2538 O O . LEU B 1 13 ? -3.223 -10.531 -8.18 1 95.19 13 LEU B O 1
ATOM 2542 N N . THR B 1 14 ? -4.121 -10.586 -10.219 1 95.44 14 THR B N 1
ATOM 2543 C CA . THR B 1 14 ? -4.016 -9.141 -10.398 1 95.44 14 THR B CA 1
ATOM 2544 C C . THR B 1 14 ? -4.914 -8.406 -9.414 1 95.44 14 THR B C 1
ATOM 2546 O O . THR B 1 14 ? -4.539 -7.355 -8.883 1 95.44 14 THR B O 1
ATOM 2549 N N . ALA B 1 15 ? -6.039 -8.953 -9.148 1 96.31 15 ALA B N 1
ATOM 2550 C CA . ALA B 1 15 ? -7 -8.336 -8.234 1 96.31 15 ALA B CA 1
ATOM 2551 C C . ALA B 1 15 ? -6.426 -8.219 -6.828 1 96.31 15 ALA B C 1
ATOM 2553 O O . ALA B 1 15 ? -6.484 -7.152 -6.215 1 96.31 15 ALA B O 1
ATOM 2554 N N . ILE B 1 16 ? -5.84 -9.266 -6.391 1 96.06 16 ILE B N 1
ATOM 2555 C CA . ILE B 1 16 ? -5.328 -9.266 -5.023 1 96.06 16 ILE B CA 1
ATOM 2556 C C . ILE B 1 16 ? -4.066 -8.414 -4.941 1 96.06 16 ILE B C 1
ATOM 2558 O O . ILE B 1 16 ? -3.828 -7.738 -3.938 1 96.06 16 ILE B O 1
ATOM 2562 N N . TRP B 1 17 ? -3.299 -8.461 -5.984 1 96 17 TRP B N 1
ATOM 2563 C CA . TRP B 1 17 ? -2.131 -7.586 -6.059 1 96 17 TRP B CA 1
ATOM 2564 C C . TRP B 1 17 ? -2.537 -6.121 -5.918 1 96 17 TRP B C 1
ATOM 2566 O O . TRP B 1 17 ? -1.979 -5.391 -5.098 1 96 17 TRP B O 1
ATOM 2576 N N . LEU B 1 18 ? -3.504 -5.723 -6.625 1 96.06 18 LEU B N 1
ATOM 2577 C CA . LEU B 1 18 ? -3.975 -4.344 -6.582 1 96.06 18 LEU B CA 1
ATOM 2578 C C . LEU B 1 18 ? -4.648 -4.039 -5.25 1 96.06 18 LEU B C 1
ATOM 2580 O O . LEU B 1 18 ? -4.492 -2.945 -4.703 1 96.06 18 LEU B O 1
ATOM 2584 N N . GLU B 1 19 ? -5.41 -4.953 -4.789 1 97.56 19 GLU B N 1
ATOM 2585 C CA . GLU B 1 19 ? -6.035 -4.754 -3.484 1 97.56 19 GLU B CA 1
ATOM 2586 C C . GLU B 1 19 ? -4.988 -4.523 -2.398 1 97.56 19 GLU B C 1
ATOM 2588 O O . GLU B 1 19 ? -5.176 -3.682 -1.518 1 97.56 19 GLU B O 1
ATOM 2593 N N . THR B 1 20 ? -3.975 -5.316 -2.471 1 97.06 20 THR B N 1
ATOM 2594 C CA . THR B 1 20 ? -2.91 -5.191 -1.481 1 97.06 20 THR B CA 1
ATOM 2595 C C . THR B 1 20 ? -2.25 -3.816 -1.572 1 97.06 20 THR B C 1
ATOM 2597 O O . THR B 1 20 ? -1.901 -3.221 -0.551 1 97.06 20 THR B O 1
ATOM 2600 N N . LEU B 1 21 ? -2.09 -3.391 -2.764 1 96.31 21 LEU B N 1
ATOM 2601 C CA . LEU B 1 21 ? -1.572 -2.043 -2.971 1 96.31 21 LEU B CA 1
ATOM 2602 C C . LEU B 1 21 ? -2.434 -1.012 -2.25 1 96.31 21 LEU B C 1
ATOM 2604 O O . LEU B 1 21 ? -1.92 -0.192 -1.484 1 96.31 21 LEU B O 1
ATOM 2608 N N . PHE B 1 22 ? -3.67 -1.086 -2.436 1 96.75 22 PHE B N 1
ATOM 2609 C CA . PHE B 1 22 ? -4.59 -0.145 -1.81 1 96.75 22 PHE B CA 1
ATOM 2610 C C . PHE B 1 22 ? -4.641 -0.358 -0.302 1 96.75 22 PHE B C 1
ATOM 2612 O O . PHE B 1 22 ? -4.836 0.593 0.458 1 96.75 22 PHE B O 1
ATOM 2619 N N . TYR B 1 23 ? -4.488 -1.625 0.074 1 97 23 TYR B N 1
ATOM 2620 C CA . TYR B 1 23 ? -4.445 -1.902 1.506 1 97 23 TYR B CA 1
ATOM 2621 C C . TYR B 1 23 ? -3.268 -1.19 2.164 1 97 23 TYR B C 1
ATOM 2623 O O . TYR B 1 23 ? -3.385 -0.695 3.287 1 97 23 TYR B O 1
ATOM 2631 N N . GLY B 1 24 ? -2.137 -1.15 1.492 1 95.44 24 GLY B N 1
ATOM 2632 C CA . GLY B 1 24 ? -1.018 -0.375 2 1 95.44 24 GLY B CA 1
ATOM 2633 C C . GLY B 1 24 ? -1.353 1.089 2.211 1 95.44 24 GLY B C 1
ATOM 2634 O O . GLY B 1 24 ? -1.019 1.665 3.248 1 95.44 24 GLY B O 1
ATOM 2635 N N . ILE B 1 25 ? -2.035 1.621 1.289 1 92.75 25 ILE B N 1
ATOM 2636 C CA . ILE B 1 25 ? -2.48 3.006 1.399 1 92.75 25 ILE B CA 1
ATOM 2637 C C . ILE B 1 25 ? -3.439 3.146 2.58 1 92.75 25 ILE B C 1
ATOM 2639 O O . ILE B 1 25 ? -3.344 4.102 3.355 1 92.75 25 ILE B O 1
ATOM 2643 N N . ASN B 1 26 ? -4.27 2.201 2.725 1 94.88 26 ASN B N 1
ATOM 2644 C CA . ASN B 1 26 ? -5.258 2.205 3.797 1 94.88 26 ASN B CA 1
ATOM 2645 C C . ASN B 1 26 ? -4.602 2.143 5.172 1 94.88 26 ASN B C 1
ATOM 2647 O O . ASN B 1 26 ? -5.023 2.832 6.098 1 94.88 26 ASN B O 1
ATOM 2651 N N . ILE B 1 27 ? -3.6 1.319 5.25 1 93.38 27 ILE B N 1
ATOM 2652 C CA . ILE B 1 27 ? -2.879 1.202 6.512 1 93.38 27 ILE B CA 1
ATOM 2653 C C . ILE B 1 27 ? -2.285 2.557 6.895 1 93.38 27 ILE B C 1
ATOM 2655 O O . ILE B 1 27 ? -2.43 3.004 8.031 1 93.38 27 ILE B O 1
ATOM 2659 N N . PHE B 1 28 ? -1.722 3.203 5.984 1 88.62 28 PHE B N 1
ATOM 2660 C CA . PHE B 1 28 ? -1.07 4.477 6.262 1 88.62 28 PHE B CA 1
ATOM 2661 C C . PHE B 1 28 ? -2.098 5.543 6.629 1 88.62 28 PHE B C 1
ATOM 2663 O O . PHE B 1 28 ? -1.9 6.301 7.582 1 88.62 28 PHE B O 1
ATOM 2670 N N . LEU B 1 29 ? -3.115 5.59 5.883 1 88.5 29 LEU B N 1
ATOM 2671 C CA . LEU B 1 29 ? -4.168 6.566 6.145 1 88.5 29 LEU B CA 1
ATOM 2672 C C . LEU B 1 29 ? -4.797 6.332 7.516 1 88.5 29 LEU B C 1
ATOM 2674 O O . LEU B 1 29 ? -5.055 7.285 8.25 1 88.5 29 LEU B O 1
ATOM 2678 N N . PHE B 1 30 ? -5.008 5.074 7.812 1 91.94 30 PHE B N 1
ATOM 2679 C CA . PHE B 1 30 ? -5.605 4.727 9.094 1 91.94 30 PHE B CA 1
ATOM 2680 C C . PHE B 1 30 ? -4.688 5.113 10.25 1 91.94 30 PHE B C 1
ATOM 2682 O O . PHE B 1 30 ? -5.141 5.668 11.25 1 91.94 30 PHE B O 1
ATOM 2689 N N . CYS B 1 31 ? -3.426 4.879 10.047 1 86.31 31 CYS B N 1
ATOM 2690 C CA . CYS B 1 31 ? -2.459 5.258 11.07 1 86.31 31 CYS B CA 1
ATOM 2691 C C . CYS B 1 31 ? -2.391 6.773 11.219 1 86.31 31 CYS B C 1
ATOM 2693 O O . CYS B 1 31 ? -2.293 7.285 12.336 1 86.31 31 CYS B O 1
ATOM 2695 N N . SER B 1 32 ? -2.408 7.426 10.148 1 81.31 32 SER B N 1
ATOM 2696 C CA . SER B 1 32 ? -2.434 8.883 10.188 1 81.31 32 SER B CA 1
ATOM 2697 C C . SER B 1 32 ? -3.678 9.398 10.906 1 81.31 32 SER B C 1
ATOM 2699 O O . SER B 1 32 ? -3.604 10.352 11.68 1 81.31 32 SER B O 1
ATOM 2701 N N . TYR B 1 33 ? -4.762 8.789 10.633 1 84.25 33 TYR B N 1
ATOM 2702 C CA . TYR B 1 33 ? -6.008 9.164 11.289 1 84.25 33 TYR B CA 1
ATOM 2703 C C . TYR B 1 33 ? -5.918 8.969 12.797 1 84.25 33 TYR B C 1
ATOM 2705 O O . TYR B 1 33 ? -6.293 9.852 13.57 1 84.25 33 TYR B O 1
ATOM 2713 N N . LEU B 1 34 ? -5.438 7.824 13.188 1 83.81 34 LEU B N 1
ATOM 2714 C CA . LEU B 1 34 ? -5.289 7.535 14.609 1 83.81 34 LEU B CA 1
ATOM 2715 C C . LEU B 1 34 ? -4.348 8.539 15.273 1 83.81 34 LEU B C 1
ATOM 2717 O O . LEU B 1 34 ? -4.57 8.945 16.406 1 83.81 34 LEU B O 1
ATOM 2721 N N . TRP B 1 35 ? -3.361 8.891 14.562 1 77.44 35 TRP B N 1
ATOM 2722 C CA . TRP B 1 35 ? -2.4 9.859 15.078 1 77.44 35 TRP B CA 1
ATOM 2723 C C . TRP B 1 35 ? -3.053 11.227 15.273 1 77.44 35 TRP B C 1
ATOM 2725 O O . TRP B 1 35 ? -2.836 11.883 16.297 1 77.44 35 TRP B O 1
ATOM 2735 N N . ILE B 1 36 ? -3.785 11.586 14.391 1 73.31 36 ILE B N 1
ATOM 2736 C CA . ILE B 1 36 ? -4.48 12.867 14.461 1 73.31 36 ILE B CA 1
ATOM 2737 C C . ILE B 1 36 ? -5.473 12.859 15.617 1 73.31 36 ILE B C 1
ATOM 2739 O O . ILE B 1 36 ? -5.57 13.828 16.375 1 73.31 36 ILE B O 1
ATOM 2743 N N . VAL B 1 37 ? -6.156 11.852 15.742 1 75.69 37 VAL B N 1
ATOM 2744 C CA . VAL B 1 37 ? -7.16 11.734 16.797 1 75.69 37 VAL B CA 1
ATOM 2745 C C . VAL B 1 37 ? -6.48 11.727 18.156 1 75.69 37 VAL B C 1
ATOM 2747 O O . VAL B 1 37 ? -6.984 12.312 19.125 1 75.69 37 VAL B O 1
ATOM 2750 N N . LYS B 1 38 ? -5.418 11.188 18.266 1 73.5 38 LYS B N 1
ATOM 2751 C CA . LYS B 1 38 ? -4.723 11.055 19.547 1 73.5 38 LYS B CA 1
ATOM 2752 C C . LYS B 1 38 ? -3.996 12.344 19.922 1 73.5 38 LYS B C 1
ATOM 2754 O O . LYS B 1 38 ? -4.004 12.758 21.078 1 73.5 38 LYS B O 1
ATOM 2759 N N . TYR B 1 39 ? -3.318 13.008 19.016 1 63.69 39 TYR B N 1
ATOM 2760 C CA . TYR B 1 39 ? -2.383 14.062 19.375 1 63.69 39 TYR B CA 1
ATOM 2761 C C . TYR B 1 39 ? -2.922 15.43 18.969 1 63.69 39 TYR B C 1
ATOM 2763 O O . TYR B 1 39 ? -2.508 16.453 19.516 1 63.69 39 TYR B O 1
ATOM 2771 N N . ARG B 1 40 ? -3.453 15.461 17.984 1 58.22 40 ARG B N 1
ATOM 2772 C CA . ARG B 1 40 ? -3.816 16.797 17.516 1 58.22 40 ARG B CA 1
ATOM 2773 C C . ARG B 1 40 ? -5.18 17.219 18.047 1 58.22 40 ARG B C 1
ATOM 2775 O O . ARG B 1 40 ? -5.422 18.406 18.297 1 58.22 40 ARG B O 1
ATOM 2782 N N . GLN B 1 41 ? -6 16.234 18.047 1 55.09 41 GLN B N 1
ATOM 2783 C CA . GLN B 1 41 ? -7.344 16.688 18.406 1 55.09 41 GLN B CA 1
ATOM 2784 C C . GLN B 1 41 ? -7.539 16.672 19.922 1 55.09 41 GLN B C 1
ATOM 2786 O O . GLN B 1 41 ? -7.023 15.781 20.609 1 55.09 41 GLN B O 1
ATOM 2791 N N . LYS B 1 42 ? -7.75 17.766 20.422 1 51 42 LYS B N 1
ATOM 2792 C CA . LYS B 1 42 ? -8.25 17.75 21.797 1 51 42 LYS B CA 1
ATOM 2793 C C . LYS B 1 42 ? -9.273 16.641 22 1 51 42 LYS B C 1
ATOM 2795 O O . LYS B 1 42 ? -10.109 16.391 21.125 1 51 42 LYS B O 1
ATOM 2800 N N . PRO B 1 43 ? -8.953 15.703 22.984 1 49.06 43 PRO B N 1
ATOM 2801 C CA . PRO B 1 43 ? -9.789 14.539 23.266 1 49.06 43 PRO B CA 1
ATOM 2802 C C . PRO B 1 43 ? -11.281 14.812 23.078 1 49.06 43 PRO B C 1
ATOM 2804 O O . PRO B 1 43 ? -12.031 13.93 22.656 1 49.06 43 PRO B O 1
ATOM 2807 N N . ARG B 1 44 ? -11.711 16 23.391 1 48.59 44 ARG B N 1
ATOM 2808 C CA . ARG B 1 44 ? -13.141 16.312 23.469 1 48.59 44 ARG B CA 1
ATOM 2809 C C . ARG B 1 44 ? -13.773 16.375 22.094 1 48.59 44 ARG B C 1
ATOM 2811 O O . ARG B 1 44 ? -15 16.297 21.953 1 48.59 44 ARG B O 1
ATOM 2818 N N . VAL B 1 45 ? -12.93 16.312 21.016 1 54.94 45 VAL B N 1
ATOM 2819 C CA . VAL B 1 45 ? -13.516 16.656 19.719 1 54.94 45 VAL B CA 1
ATOM 2820 C C . VAL B 1 45 ? -13.523 15.414 18.828 1 54.94 45 VAL B C 1
ATOM 2822 O O . VAL B 1 45 ? -14.086 15.438 17.734 1 54.94 45 VAL B O 1
ATOM 2825 N N . VAL B 1 46 ? -13.258 14.258 19.422 1 59.34 46 VAL B N 1
ATOM 2826 C C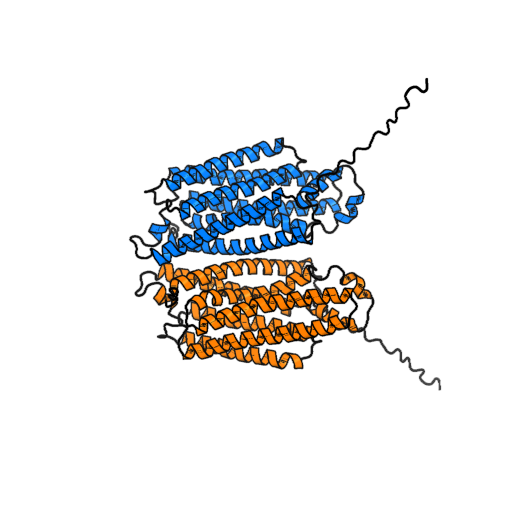A . VAL B 1 46 ? -13.234 13.07 18.578 1 59.34 46 VAL B CA 1
ATOM 2827 C C . VAL B 1 46 ? -14.625 12.422 18.547 1 59.34 46 VAL B C 1
ATOM 2829 O O . VAL B 1 46 ? -15.164 12.078 19.609 1 59.34 46 VAL B O 1
ATOM 2832 N N . ASN B 1 47 ? -15.352 12.391 17.375 1 71.06 47 ASN B N 1
ATOM 2833 C CA . ASN B 1 47 ? -16.609 11.664 17.234 1 71.06 47 ASN B CA 1
ATOM 2834 C C . ASN B 1 47 ? -16.406 10.156 17.359 1 71.06 47 ASN B C 1
ATOM 2836 O O . ASN B 1 47 ? -15.781 9.531 16.484 1 71.06 47 ASN B O 1
ATOM 2840 N N . ARG B 1 48 ? -16.844 9.57 18.422 1 78.12 48 ARG B N 1
ATOM 2841 C CA . ARG B 1 48 ? -16.672 8.156 18.719 1 78.12 48 ARG B CA 1
ATOM 2842 C C . ARG B 1 48 ? -17.281 7.285 17.625 1 78.12 48 ARG B C 1
ATOM 2844 O O . ARG B 1 48 ? -16.75 6.215 17.328 1 78.12 48 ARG B O 1
ATOM 2851 N N . VAL B 1 49 ? -18.344 7.734 17.062 1 78.56 49 VAL B N 1
ATOM 2852 C CA . VAL B 1 49 ? -19.031 6.965 16.031 1 78.56 49 VAL B CA 1
ATOM 2853 C C . VAL B 1 49 ? -18.125 6.84 14.805 1 78.56 49 VAL B C 1
ATOM 2855 O O . VAL B 1 49 ? -17.969 5.75 14.25 1 78.56 49 VAL B O 1
ATOM 2858 N N . VAL B 1 50 ? -17.516 7.898 14.492 1 81.5 50 VAL B N 1
ATOM 2859 C CA . VAL B 1 50 ? -16.656 7.898 13.312 1 81.5 50 VAL B CA 1
ATOM 2860 C C . VAL B 1 50 ? -15.414 7.051 13.586 1 81.5 50 VAL B C 1
ATOM 2862 O O . VAL B 1 50 ? -14.961 6.301 12.719 1 81.5 50 VAL B O 1
ATOM 2865 N N . LEU B 1 51 ? -14.938 7.133 14.805 1 84.25 51 LEU B N 1
ATOM 2866 C CA . LEU B 1 51 ? -13.742 6.379 15.172 1 84.25 51 LEU B CA 1
ATOM 2867 C C . LEU B 1 51 ? -14.023 4.879 15.148 1 84.25 51 LEU B C 1
ATOM 2869 O O . LEU B 1 51 ? -13.258 4.109 14.562 1 84.25 51 LEU B O 1
ATOM 2873 N N . VAL B 1 52 ? -15.109 4.496 15.734 1 87.38 52 VAL B N 1
ATOM 2874 C CA . VAL B 1 52 ? -15.453 3.078 15.812 1 87.38 52 VAL B CA 1
ATOM 2875 C C . VAL B 1 52 ? -15.711 2.531 14.406 1 87.38 52 VAL B C 1
ATOM 2877 O O . VAL B 1 52 ? -15.289 1.418 14.086 1 87.38 52 VAL B O 1
ATOM 2880 N N . THR B 1 53 ? -16.375 3.289 13.641 1 88 53 THR B N 1
ATOM 2881 C CA . THR B 1 53 ? -16.656 2.863 12.273 1 88 53 THR B CA 1
ATOM 2882 C C . THR B 1 53 ? -15.375 2.734 11.461 1 88 53 THR B C 1
ATOM 2884 O O . THR B 1 53 ? -15.219 1.782 10.695 1 88 53 THR B O 1
ATOM 2887 N N . ALA B 1 54 ? -14.5 3.688 11.695 1 89.56 54 ALA B N 1
ATOM 2888 C CA . ALA B 1 54 ? -13.234 3.645 10.977 1 89.56 54 ALA B CA 1
ATOM 2889 C C . ALA B 1 54 ? -12.422 2.416 11.375 1 89.56 54 ALA B C 1
ATOM 2891 O O . ALA B 1 54 ? -11.828 1.751 10.516 1 89.56 54 ALA B O 1
ATOM 2892 N N . VAL B 1 55 ? -12.43 2.1 12.609 1 92.44 55 VAL B N 1
ATOM 2893 C CA . VAL B 1 55 ? -11.695 0.937 13.109 1 92.44 55 VAL B CA 1
ATOM 2894 C C . VAL B 1 55 ? -12.328 -0.341 12.562 1 92.44 55 VAL B C 1
ATOM 2896 O O . VAL B 1 55 ? -11.617 -1.249 12.117 1 92.44 55 VAL B O 1
ATOM 2899 N N . ALA B 1 56 ? -13.594 -0.355 12.617 1 94.69 56 ALA B N 1
ATOM 2900 C CA . ALA B 1 56 ? -14.297 -1.523 12.094 1 94.69 56 ALA B CA 1
ATOM 2901 C C . ALA B 1 56 ? -14.008 -1.715 10.609 1 94.69 56 ALA B C 1
ATOM 2903 O O . ALA B 1 56 ? -13.703 -2.824 10.164 1 94.69 56 ALA B O 1
ATOM 2904 N N . MET B 1 57 ? -14.078 -0.659 9.883 1 94.81 57 MET B N 1
ATOM 2905 C CA . MET B 1 57 ? -13.836 -0.742 8.445 1 94.81 57 MET B CA 1
ATOM 2906 C C . MET B 1 57 ? -12.406 -1.198 8.156 1 94.81 57 MET B C 1
ATOM 2908 O O . MET B 1 57 ? -12.18 -1.985 7.238 1 94.81 57 MET B O 1
ATOM 2912 N N . PHE B 1 58 ? -11.492 -0.758 8.961 1 95.69 58 PHE B N 1
ATOM 2913 C CA . PHE B 1 58 ? -10.102 -1.162 8.781 1 95.69 58 PHE B CA 1
ATOM 2914 C C . PHE B 1 58 ? -9.93 -2.648 9.07 1 95.69 58 PHE B C 1
ATOM 2916 O O . PHE B 1 58 ? -9.242 -3.354 8.328 1 95.69 58 PHE B O 1
ATOM 2923 N N . CYS B 1 59 ? -10.539 -3.062 10.102 1 95.88 59 CYS B N 1
ATOM 2924 C CA . CYS B 1 59 ? -10.461 -4.473 10.469 1 95.88 59 CYS B CA 1
ATOM 2925 C C . CYS B 1 59 ? -11.055 -5.355 9.375 1 95.88 59 CYS B C 1
ATOM 2927 O O . CYS B 1 59 ? -10.461 -6.367 9 1 95.88 59 CYS B O 1
ATOM 2929 N N . PHE B 1 60 ? -12.148 -4.945 8.906 1 96.38 60 PHE B N 1
ATOM 2930 C CA . PHE B 1 60 ? -12.797 -5.727 7.863 1 96.38 60 PHE B CA 1
ATOM 2931 C C . PHE B 1 60 ? -11.977 -5.699 6.578 1 96.38 60 PHE B C 1
ATOM 2933 O O . PHE B 1 60 ? -11.891 -6.703 5.871 1 96.38 60 PHE B O 1
ATOM 2940 N N . SER B 1 61 ? -11.398 -4.562 6.273 1 96.75 61 SER B N 1
ATOM 2941 C CA . SER B 1 61 ? -10.523 -4.473 5.109 1 96.75 61 SER B CA 1
ATOM 2942 C C . SER B 1 61 ? -9.312 -5.391 5.254 1 96.75 61 SER B C 1
ATOM 2944 O O . SER B 1 61 ? -8.883 -6.012 4.281 1 96.75 61 SER B O 1
ATOM 2946 N N . THR B 1 62 ? -8.844 -5.477 6.449 1 96.88 62 THR B N 1
ATOM 2947 C CA . THR B 1 62 ? -7.699 -6.336 6.734 1 96.88 62 THR B CA 1
ATOM 2948 C C . THR B 1 62 ? -8.07 -7.805 6.543 1 96.88 62 THR B C 1
ATOM 2950 O O . THR B 1 62 ? -7.312 -8.57 5.938 1 96.88 62 THR B O 1
ATOM 2953 N N . VAL B 1 63 ? -9.172 -8.094 7.012 1 96.69 63 VAL B N 1
ATOM 2954 C CA . VAL B 1 63 ? -9.625 -9.477 6.875 1 96.69 63 VAL B CA 1
ATOM 2955 C C . VAL B 1 63 ? -9.867 -9.797 5.402 1 96.69 63 VAL B C 1
ATOM 2957 O O . VAL B 1 63 ? -9.516 -10.875 4.93 1 96.69 63 VAL B O 1
ATOM 2960 N N . HIS B 1 64 ? -10.43 -8.891 4.727 1 97.5 64 HIS B N 1
ATOM 2961 C CA . HIS B 1 64 ? -10.758 -9.094 3.32 1 97.5 64 HIS B CA 1
ATOM 2962 C C . HIS B 1 64 ? -9.508 -9.398 2.498 1 97.5 64 HIS B C 1
ATOM 2964 O O . HIS B 1 64 ? -9.477 -10.375 1.741 1 97.5 64 HIS B O 1
ATOM 2970 N N . VAL B 1 65 ? -8.492 -8.609 2.654 1 97.19 65 VAL B N 1
ATOM 2971 C CA . VAL B 1 65 ? -7.277 -8.789 1.868 1 97.19 65 VAL B CA 1
ATOM 2972 C C . VAL B 1 65 ? -6.551 -10.055 2.328 1 97.19 65 VAL B C 1
ATOM 2974 O O . VAL B 1 65 ? -5.953 -10.766 1.517 1 97.19 65 VAL B O 1
ATOM 2977 N N . SER B 1 66 ? -6.609 -10.375 3.615 1 96.88 66 SER B N 1
ATOM 2978 C CA . SER B 1 66 ? -5.988 -11.586 4.137 1 96.88 66 SER B CA 1
ATOM 2979 C C . SER B 1 66 ? -6.656 -12.836 3.568 1 96.88 66 SER B C 1
ATOM 2981 O O . SER B 1 66 ? -5.977 -13.812 3.234 1 96.88 66 SER B O 1
ATOM 2983 N N . LEU B 1 67 ? -7.938 -12.75 3.459 1 96.56 67 LEU B N 1
ATOM 2984 C CA . LEU B 1 67 ? -8.664 -13.875 2.869 1 96.56 67 LEU B CA 1
ATOM 2985 C C . LEU B 1 67 ? -8.336 -14.008 1.386 1 96.56 67 LEU B C 1
ATOM 2987 O O . LEU B 1 67 ? -8.242 -15.125 0.868 1 96.56 67 LEU B O 1
ATOM 2991 N N . GLY B 1 68 ? -8.227 -12.867 0.733 1 96.38 68 GLY B N 1
ATOM 2992 C CA . GLY B 1 68 ? -7.805 -12.906 -0.656 1 96.38 68 GLY B CA 1
ATOM 2993 C C . GLY B 1 68 ? -6.445 -13.555 -0.847 1 96.38 68 GLY B C 1
ATOM 2994 O O . GLY B 1 68 ? -6.266 -14.375 -1.744 1 96.38 68 GLY B O 1
ATOM 2995 N N . PHE B 1 69 ? -5.578 -13.25 0.025 1 96.44 69 PHE B N 1
ATOM 2996 C CA . PHE B 1 69 ? -4.242 -13.828 -0.054 1 96.44 69 PHE B CA 1
ATOM 2997 C C . PHE B 1 69 ? -4.277 -15.312 0.268 1 96.44 69 PHE B C 1
ATOM 2999 O O . PHE B 1 69 ? -3.6 -16.109 -0.384 1 96.44 69 PHE B O 1
ATOM 3006 N N . SER B 1 70 ? -5.012 -15.641 1.229 1 95.69 70 SER B N 1
ATOM 3007 C CA . SER B 1 70 ? -5.148 -17.047 1.577 1 95.69 70 SER B CA 1
ATOM 3008 C C . SER B 1 70 ? -5.688 -17.859 0.402 1 95.69 70 SER B C 1
ATOM 3010 O O . SER B 1 70 ? -5.234 -18.984 0.152 1 95.69 70 SER B O 1
ATOM 3012 N N . ARG B 1 71 ? -6.559 -17.25 -0.298 1 95.12 71 ARG B N 1
ATOM 3013 C CA . ARG B 1 71 ? -7.117 -17.922 -1.471 1 95.12 71 ARG B CA 1
ATOM 3014 C C . ARG B 1 71 ? -6.066 -18.062 -2.568 1 95.12 71 ARG B C 1
ATOM 3016 O O . ARG B 1 71 ? -6.055 -19.062 -3.291 1 95.12 71 ARG B O 1
ATOM 3023 N N . LEU B 1 72 ? -5.207 -17.125 -2.67 1 95.38 72 LEU B N 1
ATOM 3024 C CA . LEU B 1 72 ? -4.133 -17.234 -3.648 1 95.38 72 LEU B CA 1
ATOM 3025 C C . LEU B 1 72 ? -3.207 -18.406 -3.32 1 95.38 72 LEU B C 1
ATOM 3027 O O . LEU B 1 72 ? -2.859 -19.188 -4.203 1 95.38 72 LEU B O 1
ATOM 3031 N N . VAL B 1 73 ? -2.889 -18.516 -2.1 1 94.81 73 VAL B N 1
ATOM 3032 C CA . VAL B 1 73 ? -1.987 -19.578 -1.662 1 94.81 73 VAL B CA 1
ATOM 3033 C C . VAL B 1 73 ? -2.648 -20.938 -1.872 1 94.81 73 VAL B C 1
ATOM 3035 O O . VAL B 1 73 ? -2.025 -21.859 -2.396 1 94.81 73 VAL B O 1
ATOM 3038 N N . GLU B 1 74 ? -3.889 -20.984 -1.573 1 94.12 74 GLU B N 1
ATOM 3039 C CA . GLU B 1 74 ? -4.613 -22.25 -1.734 1 94.12 74 GLU B CA 1
ATOM 3040 C C . GLU B 1 74 ? -4.738 -22.625 -3.207 1 94.12 74 GLU B C 1
ATOM 3042 O O . GLU B 1 74 ? -4.473 -23.766 -3.582 1 94.12 74 GLU B O 1
ATOM 3047 N N . GLY B 1 75 ? -5.051 -21.688 -4.012 1 92.81 75 GLY B N 1
ATOM 3048 C CA . GLY B 1 75 ? -5.285 -21.953 -5.418 1 92.81 75 GLY B CA 1
ATOM 3049 C C . GLY B 1 75 ? -4.012 -22.188 -6.207 1 92.81 75 GLY B C 1
ATOM 3050 O O . GLY B 1 75 ? -3.932 -23.125 -7.016 1 92.81 75 GLY B O 1
ATOM 3051 N N . PHE B 1 76 ? -2.938 -21.406 -5.945 1 93.62 76 PHE B N 1
ATOM 3052 C CA . PHE B 1 76 ? -1.74 -21.438 -6.777 1 93.62 76 PHE B CA 1
ATOM 3053 C C . PHE B 1 76 ? -0.707 -22.391 -6.199 1 93.62 76 PHE B C 1
ATOM 3055 O O . PHE B 1 76 ? 0.193 -22.844 -6.91 1 93.62 76 PHE B O 1
ATOM 3062 N N . ILE B 1 77 ? -0.836 -22.703 -4.887 1 92.19 77 ILE B N 1
ATOM 3063 C CA . ILE B 1 77 ? 0.221 -23.5 -4.273 1 92.19 77 ILE B CA 1
ATOM 3064 C C . ILE B 1 77 ? -0.33 -24.875 -3.863 1 92.19 77 ILE B C 1
ATOM 3066 O O . ILE B 1 77 ? 0.095 -25.906 -4.391 1 92.19 77 ILE B O 1
ATOM 3070 N N . TYR B 1 78 ? -1.339 -24.969 -3.096 1 91.44 78 TYR B N 1
ATOM 3071 C CA . TYR B 1 78 ? -1.771 -26.234 -2.492 1 91.44 78 TYR B CA 1
ATOM 3072 C C . TYR B 1 78 ? -2.627 -27.031 -3.463 1 91.44 78 TYR B C 1
ATOM 3074 O O . TYR B 1 78 ? -2.516 -28.266 -3.531 1 91.44 78 TYR B O 1
ATOM 3082 N N . LEU B 1 79 ? -3.426 -26.375 -4.238 1 90.56 79 LEU B N 1
ATOM 3083 C CA . LEU B 1 79 ? -4.363 -27.094 -5.094 1 90.56 79 LEU B CA 1
ATOM 3084 C C . LEU B 1 79 ? -4.012 -26.891 -6.566 1 90.56 79 LEU B C 1
ATOM 3086 O O . LEU B 1 79 ? -4.883 -27 -7.434 1 90.56 79 LEU B O 1
ATOM 3090 N N . ARG B 1 80 ? -2.822 -26.609 -6.809 1 88.38 80 ARG B N 1
ATOM 3091 C CA . ARG B 1 80 ? -2.363 -26.297 -8.156 1 88.38 80 ARG B CA 1
ATOM 3092 C C . ARG B 1 80 ? -2.533 -27.484 -9.094 1 88.38 80 ARG B C 1
ATOM 3094 O O . ARG B 1 80 ? -2.814 -27.312 -10.281 1 88.38 80 ARG B O 1
ATOM 3101 N N . ASP B 1 81 ? -2.416 -28.625 -8.594 1 85.75 81 ASP B N 1
ATOM 3102 C CA . ASP B 1 81 ? -2.357 -29.828 -9.43 1 85.75 81 ASP B CA 1
ATOM 3103 C C . ASP B 1 81 ? -3.719 -30.516 -9.5 1 85.75 81 ASP B C 1
ATOM 3105 O O . ASP B 1 81 ? -3.848 -31.578 -10.102 1 85.75 81 ASP B O 1
ATOM 3109 N N . GLN B 1 82 ? -4.676 -29.953 -8.969 1 87.19 82 GLN B N 1
ATOM 3110 C CA . GLN B 1 82 ? -6.023 -30.516 -9.07 1 87.19 82 GLN B CA 1
ATOM 3111 C C . GLN B 1 82 ? -6.59 -30.312 -10.477 1 87.19 82 GLN B C 1
ATOM 3113 O O . GLN B 1 82 ? -6.117 -29.453 -11.227 1 87.19 82 GLN B O 1
ATOM 3118 N N . PRO B 1 83 ? -7.543 -31.109 -10.812 1 87.19 83 PRO B N 1
ATOM 3119 C CA . PRO B 1 83 ? -8.125 -30.984 -12.148 1 87.19 83 PRO B CA 1
ATOM 3120 C C . PRO B 1 83 ? -8.672 -29.578 -12.422 1 87.19 83 PRO B C 1
ATOM 3122 O O . PRO B 1 83 ? -9.352 -29 -11.57 1 87.19 83 PRO B O 1
ATOM 3125 N N . GLY B 1 84 ? -8.328 -29.016 -13.594 1 86.5 84 GLY B N 1
ATOM 3126 C CA . GLY B 1 84 ? -8.766 -27.688 -13.992 1 86.5 84 GLY B CA 1
ATOM 3127 C C . GLY B 1 84 ? -7.816 -26.578 -13.562 1 86.5 84 GLY B C 1
ATOM 3128 O O . GLY B 1 84 ? -7.914 -25.453 -14.031 1 86.5 84 GLY B O 1
ATOM 3129 N N . GLY B 1 85 ? -6.973 -26.922 -12.578 1 86.81 85 GLY B N 1
ATOM 3130 C CA . GLY B 1 85 ? -5.945 -25.984 -12.164 1 86.81 85 GLY B CA 1
ATOM 3131 C C . GLY B 1 85 ? -6.488 -24.828 -11.344 1 86.81 85 GLY B C 1
ATOM 3132 O O . GLY B 1 85 ? -7.605 -24.906 -10.828 1 86.81 85 GLY B O 1
ATOM 3133 N N . PRO B 1 86 ? -5.734 -23.828 -11.164 1 90.12 86 PRO B N 1
ATOM 3134 C CA . PRO B 1 86 ? -6.156 -22.672 -10.375 1 90.12 86 PRO B CA 1
ATOM 3135 C C . PRO B 1 86 ? -7.402 -22 -10.938 1 90.12 86 PRO B C 1
ATOM 3137 O O . PRO B 1 86 ? -8.219 -21.469 -10.18 1 90.12 86 PRO B O 1
ATOM 3140 N N . GLY B 1 87 ? -7.57 -22.016 -12.234 1 88 87 GLY B N 1
ATOM 3141 C CA . GLY B 1 87 ? -8.758 -21.438 -12.828 1 88 87 GLY B CA 1
ATOM 3142 C C . GLY B 1 87 ? -10.047 -22.047 -12.328 1 88 87 GLY B C 1
ATOM 3143 O O . GLY B 1 87 ? -11.016 -21.344 -12.047 1 88 87 GLY B O 1
ATOM 3144 N N . ALA B 1 88 ? -10.047 -23.391 -12.172 1 88.12 88 ALA B N 1
ATOM 3145 C CA . ALA B 1 88 ? -11.219 -24.094 -11.664 1 88.12 88 ALA B CA 1
ATOM 3146 C C . ALA B 1 88 ? -11.461 -23.781 -10.188 1 88.12 88 ALA B C 1
ATOM 3148 O O . ALA B 1 88 ? -12.602 -23.641 -9.75 1 88.12 88 ALA B O 1
ATOM 3149 N N . PHE B 1 89 ? -10.43 -23.641 -9.453 1 89.81 89 PHE B N 1
ATOM 3150 C CA . PHE B 1 89 ? -10.531 -23.297 -8.039 1 89.81 89 PHE B CA 1
ATOM 3151 C C . PHE B 1 89 ? -11.172 -21.922 -7.855 1 89.81 89 PHE B C 1
ATOM 3153 O O . PHE B 1 89 ? -12.086 -21.766 -7.043 1 89.81 89 PHE B O 1
ATOM 3160 N N . PHE B 1 90 ? -10.75 -21.016 -8.68 1 90.56 90 PHE B N 1
ATOM 3161 C CA . PHE B 1 90 ? -11.211 -19.641 -8.5 1 90.56 90 PHE B CA 1
ATOM 3162 C C . PHE B 1 90 ? -12.609 -19.469 -9.078 1 90.56 90 PHE B C 1
ATOM 3164 O O . PHE B 1 90 ? -13.305 -18.5 -8.758 1 90.56 90 PHE B O 1
ATOM 3171 N N . SER B 1 91 ? -13.031 -20.406 -9.867 1 87.56 91 SER B N 1
ATOM 3172 C CA . SER B 1 91 ? -14.375 -20.344 -10.43 1 87.56 91 SER B CA 1
ATOM 3173 C C . SER B 1 91 ? -15.414 -20.828 -9.43 1 87.56 91 SER B C 1
ATOM 3175 O O . SER B 1 91 ? -16.609 -20.531 -9.57 1 87.56 91 SER B O 1
ATOM 3177 N N . ASN B 1 92 ? -14.906 -21.594 -8.445 1 87.31 92 ASN B N 1
ATOM 3178 C CA . ASN B 1 92 ? -15.812 -22.062 -7.406 1 87.31 92 ASN B CA 1
ATOM 3179 C C . ASN B 1 92 ? -16.141 -20.969 -6.391 1 87.31 92 ASN B C 1
ATOM 3181 O O . ASN B 1 92 ? -15.336 -20.688 -5.496 1 87.31 92 ASN B O 1
ATOM 3185 N N . VAL B 1 93 ? -17.312 -20.484 -6.492 1 86.88 93 VAL B N 1
ATOM 3186 C CA . VAL B 1 93 ? -17.688 -19.312 -5.703 1 86.88 93 VAL B CA 1
ATOM 3187 C C . VAL B 1 93 ? -18.172 -19.766 -4.324 1 86.88 93 VAL B C 1
ATOM 3189 O O . VAL B 1 93 ? -18.312 -18.938 -3.416 1 86.88 93 VAL B O 1
ATOM 3192 N N . SER B 1 94 ? -18.344 -21.031 -4.133 1 88.25 94 SER B N 1
ATOM 3193 C CA . SER B 1 94 ? -18.922 -21.531 -2.887 1 88.25 94 SER B CA 1
ATOM 3194 C C . SER B 1 94 ? -17.828 -21.781 -1.843 1 88.25 94 SER B C 1
ATOM 3196 O O . SER B 1 94 ? -18.141 -22.109 -0.691 1 88.25 94 SER B O 1
ATOM 3198 N N . ILE B 1 95 ? -16.609 -21.609 -2.238 1 90 95 ILE B N 1
ATOM 3199 C CA . ILE B 1 95 ? -15.516 -21.781 -1.282 1 90 95 ILE B CA 1
ATOM 3200 C C . ILE B 1 95 ? -15.719 -20.859 -0.092 1 90 95 ILE B C 1
ATOM 3202 O O . ILE B 1 95 ? -15.961 -19.656 -0.269 1 90 95 ILE B O 1
ATOM 3206 N N . PRO B 1 96 ? -15.633 -21.328 1.079 1 90.69 96 PRO B N 1
ATOM 3207 C CA . PRO B 1 96 ? -15.938 -20.531 2.271 1 90.69 96 PRO B CA 1
ATOM 3208 C C . PRO B 1 96 ? -15.156 -19.234 2.328 1 90.69 96 PRO B C 1
ATOM 3210 O O . PRO B 1 96 ? -15.703 -18.188 2.717 1 90.69 96 PRO B O 1
ATOM 3213 N N . ALA B 1 97 ? -13.945 -19.281 1.919 1 92.44 97 ALA B N 1
ATOM 3214 C CA . ALA B 1 97 ? -13.148 -18.062 1.945 1 92.44 97 ALA B CA 1
ATOM 3215 C C . ALA B 1 97 ? -13.727 -17 1.002 1 92.44 97 ALA B C 1
ATOM 3217 O O . ALA B 1 97 ? -13.695 -15.812 1.299 1 92.44 97 ALA B O 1
ATOM 3218 N N . ASN B 1 98 ? -14.219 -17.438 -0.08 1 92.81 98 ASN B N 1
ATOM 3219 C CA . ASN B 1 98 ? -14.836 -16.516 -1.027 1 92.81 98 ASN B CA 1
ATOM 3220 C C . ASN B 1 98 ? -16.156 -15.969 -0.491 1 92.81 98 ASN B C 1
ATOM 3222 O O . ASN B 1 98 ? -16.422 -14.766 -0.606 1 92.81 98 ASN B O 1
ATOM 3226 N N . VAL B 1 99 ? -16.922 -16.812 0.079 1 93 99 VAL B N 1
ATOM 3227 C CA . VAL B 1 99 ? -18.203 -16.406 0.653 1 93 99 VAL B CA 1
ATOM 3228 C C . VAL B 1 99 ? -17.969 -15.406 1.779 1 93 99 VAL B C 1
ATOM 3230 O O . VAL B 1 99 ? -18.656 -14.383 1.856 1 93 99 VAL B O 1
ATOM 3233 N N . ALA B 1 100 ? -17 -15.68 2.605 1 95.25 100 ALA B N 1
ATOM 3234 C CA . ALA B 1 100 ? -16.656 -14.766 3.689 1 95.25 100 ALA B CA 1
ATOM 3235 C C . ALA B 1 100 ? -16.188 -13.414 3.141 1 95.25 100 ALA B C 1
ATOM 3237 O O . ALA B 1 100 ? -16.562 -12.367 3.676 1 95.25 100 ALA B O 1
ATOM 3238 N N . LYS B 1 101 ? -15.43 -13.453 2.131 1 95.38 101 LYS B N 1
ATOM 3239 C CA . LYS B 1 101 ? -14.93 -12.227 1.512 1 95.38 101 LYS B CA 1
ATOM 3240 C C . LYS B 1 101 ? -16.078 -11.367 0.991 1 95.38 101 LYS B C 1
ATOM 3242 O O . LYS B 1 101 ? -16.078 -10.148 1.176 1 95.38 101 LYS B O 1
ATOM 3247 N N . VAL B 1 102 ? -17.031 -11.984 0.378 1 92.75 102 VAL B N 1
ATOM 3248 C CA . VAL B 1 102 ? -18.172 -11.273 -0.174 1 92.75 102 VAL B CA 1
ATOM 3249 C C . VAL B 1 102 ? -19.016 -10.695 0.96 1 92.75 102 VAL B C 1
ATOM 3251 O O . VAL B 1 102 ? -19.484 -9.555 0.881 1 92.75 102 VAL B O 1
ATOM 3254 N N . CYS B 1 103 ? -19.156 -11.453 1.959 1 94.94 103 CYS B N 1
ATOM 3255 C CA . CYS B 1 103 ? -19.891 -10.984 3.125 1 94.94 103 CYS B CA 1
ATOM 3256 C C . CYS B 1 103 ? -19.219 -9.766 3.746 1 94.94 103 CYS B C 1
ATOM 3258 O O . CYS B 1 103 ? -19.891 -8.773 4.047 1 94.94 103 CYS B O 1
ATOM 3260 N N . ILE B 1 104 ? -18 -9.859 3.91 1 95.62 104 ILE B N 1
ATOM 3261 C CA . ILE B 1 104 ? -17.234 -8.773 4.516 1 95.62 104 ILE B CA 1
ATOM 3262 C C . ILE B 1 104 ? -17.281 -7.539 3.619 1 95.62 104 ILE B C 1
ATOM 3264 O O . ILE B 1 104 ? -17.375 -6.41 4.109 1 95.62 104 ILE B O 1
ATOM 3268 N N . HIS B 1 105 ? -17.188 -7.789 2.344 1 93.75 105 HIS B N 1
ATOM 3269 C CA . HIS B 1 105 ? -17.312 -6.688 1.397 1 93.75 105 HIS B CA 1
ATOM 3270 C C . HIS B 1 105 ? -18.641 -5.957 1.565 1 93.75 105 HIS B C 1
ATOM 3272 O O . HIS B 1 105 ? -18.688 -4.727 1.547 1 93.75 105 HIS B O 1
ATOM 3278 N N . THR B 1 106 ? -19.688 -6.691 1.773 1 93.81 106 THR B N 1
ATOM 3279 C CA . THR B 1 106 ? -21.016 -6.121 1.98 1 93.81 106 THR B CA 1
ATOM 3280 C C . THR B 1 106 ? -21.047 -5.312 3.273 1 93.81 106 THR B C 1
ATOM 3282 O O . THR B 1 106 ? -21.531 -4.18 3.285 1 93.81 106 THR B O 1
ATOM 3285 N N . VAL B 1 107 ? -20.516 -5.844 4.266 1 94.31 107 VAL B N 1
ATOM 3286 C CA . VAL B 1 107 ? -20.516 -5.164 5.559 1 94.31 107 VAL B CA 1
ATOM 3287 C C . VAL B 1 107 ? -19.75 -3.85 5.445 1 94.31 107 VAL B C 1
ATOM 3289 O O . VAL B 1 107 ? -20.219 -2.805 5.898 1 94.31 107 VAL B O 1
ATOM 3292 N N . ASN B 1 108 ? -18.641 -3.947 4.797 1 93.06 108 ASN B N 1
ATOM 3293 C CA . ASN B 1 108 ? -17.812 -2.756 4.637 1 93.06 108 ASN B CA 1
ATOM 3294 C C . ASN B 1 108 ? -18.516 -1.692 3.799 1 93.06 108 ASN B C 1
ATOM 3296 O O . ASN B 1 108 ? -18.391 -0.498 4.07 1 93.06 108 ASN B O 1
ATOM 3300 N N . SER B 1 109 ? -19.188 -2.121 2.846 1 90.81 109 SER B N 1
ATOM 3301 C CA . SER B 1 109 ? -19.922 -1.188 1.998 1 90.81 109 SER B CA 1
ATOM 3302 C C . SER B 1 109 ? -21.031 -0.484 2.779 1 90.81 109 SER B C 1
ATOM 3304 O O . SER B 1 109 ? -21.219 0.726 2.641 1 90.81 109 SER B O 1
ATOM 3306 N N . ILE B 1 110 ? -21.656 -1.229 3.578 1 91.81 110 ILE B N 1
ATOM 3307 C CA . ILE B 1 110 ? -22.719 -0.67 4.398 1 91.81 110 ILE B CA 1
ATOM 3308 C C . ILE B 1 110 ? -22.141 0.351 5.375 1 91.81 110 ILE B C 1
ATOM 3310 O O . ILE B 1 110 ? -22.688 1.443 5.535 1 91.81 110 ILE B O 1
ATOM 3314 N N . LEU B 1 111 ? -21.078 -0.045 5.945 1 91.31 111 LEU B N 1
ATOM 3315 C CA . LEU B 1 111 ? -20.438 0.865 6.887 1 91.31 111 LEU B CA 1
ATOM 3316 C C . LEU B 1 111 ? -19.969 2.137 6.18 1 91.31 111 LEU B C 1
ATOM 3318 O O . LEU B 1 111 ? -20.188 3.242 6.68 1 91.31 111 LEU B O 1
ATOM 3322 N N . GLY B 1 112 ? -19.328 1.957 5.043 1 87.81 112 GLY B N 1
ATOM 3323 C CA . GLY B 1 112 ? -18.875 3.105 4.273 1 87.81 112 GLY B CA 1
ATOM 3324 C C . GLY B 1 112 ? -20 4.035 3.869 1 87.81 112 GLY B C 1
ATOM 3325 O O . GLY B 1 112 ? -19.906 5.254 4.039 1 87.81 112 GLY B O 1
ATOM 3326 N N . ASP B 1 113 ? -21.047 3.475 3.428 1 88.5 113 ASP B N 1
ATOM 3327 C CA . ASP B 1 113 ? -22.203 4.262 3.027 1 88.5 113 ASP B CA 1
ATOM 3328 C C . ASP B 1 113 ? -22.859 4.93 4.234 1 88.5 113 ASP B C 1
ATOM 3330 O O . ASP B 1 113 ? -23.359 6.051 4.133 1 88.5 113 ASP B O 1
ATOM 3334 N N . SER B 1 114 ? -22.828 4.258 5.297 1 88.31 114 SER B N 1
ATOM 3335 C CA . SER B 1 114 ? -23.422 4.809 6.508 1 88.31 114 SER B CA 1
ATOM 3336 C C . SER B 1 114 ? -22.688 6.051 6.98 1 88.31 114 SER B C 1
ATOM 3338 O O . SER B 1 114 ? -23.297 7 7.477 1 88.31 114 SER B O 1
ATOM 3340 N N . ILE B 1 115 ? -21.406 6.012 6.879 1 84.94 115 ILE B N 1
ATOM 3341 C CA . ILE B 1 115 ? -20.625 7.18 7.254 1 84.94 115 ILE B CA 1
ATOM 3342 C C . ILE B 1 115 ? -20.953 8.352 6.328 1 84.94 115 ILE B C 1
ATOM 3344 O O . ILE B 1 115 ? -21 9.5 6.762 1 84.94 115 ILE B O 1
ATOM 3348 N N . LEU B 1 116 ? -21.125 7.98 5.156 1 84.5 116 LEU B N 1
ATOM 3349 C CA . LEU B 1 116 ? -21.484 9.016 4.191 1 84.5 116 LEU B CA 1
ATOM 3350 C C . LEU B 1 116 ? -22.828 9.641 4.543 1 84.5 116 LEU B C 1
ATOM 3352 O O . LEU B 1 116 ? -22.984 10.859 4.48 1 84.5 116 LEU B O 1
ATOM 3356 N N . VAL B 1 117 ? -23.766 8.883 4.926 1 85.31 117 VAL B N 1
ATOM 3357 C CA . VAL B 1 117 ? -25.078 9.367 5.312 1 85.31 117 VAL B CA 1
ATOM 3358 C C . VAL B 1 117 ? -24.984 10.148 6.621 1 85.31 117 VAL B C 1
ATOM 3360 O O . VAL B 1 117 ? -25.672 11.156 6.805 1 85.31 117 VAL B O 1
ATOM 3363 N N . TRP B 1 118 ? -24.203 9.641 7.457 1 83.81 118 TRP B N 1
ATOM 3364 C CA . TRP B 1 118 ? -23.969 10.344 8.719 1 83.81 118 TRP B CA 1
ATOM 3365 C C . TRP B 1 118 ? -23.438 11.75 8.461 1 83.81 118 TRP B C 1
ATOM 3367 O O . TRP B 1 118 ? -23.891 12.711 9.102 1 83.81 118 TRP B O 1
ATOM 3377 N N . ARG B 1 119 ? -22.594 11.867 7.566 1 77.69 119 ARG B N 1
ATOM 3378 C CA . ARG B 1 119 ? -22.062 13.172 7.195 1 77.69 119 ARG B CA 1
ATOM 3379 C C . ARG B 1 119 ? -23.141 14.047 6.578 1 77.69 119 ARG B C 1
ATOM 3381 O O . ARG B 1 119 ? -23.203 15.25 6.836 1 77.69 119 ARG B O 1
ATOM 3388 N N . CYS B 1 120 ? -23.859 13.453 5.777 1 82.25 120 CYS B N 1
ATOM 3389 C CA . CYS B 1 120 ? -24.969 14.172 5.172 1 82.25 120 CYS B CA 1
ATOM 3390 C C . CYS B 1 120 ? -25.922 14.695 6.242 1 82.25 120 CYS B C 1
ATOM 3392 O O . CYS B 1 120 ? -26.344 15.859 6.191 1 82.25 120 CYS B O 1
ATOM 3394 N N . TYR B 1 121 ? -26.219 13.891 7.203 1 84.31 121 TYR B N 1
ATOM 3395 C CA . TYR B 1 121 ? -27.094 14.25 8.312 1 84.31 121 TYR B CA 1
ATOM 3396 C C . TYR B 1 121 ? -26.531 15.461 9.062 1 84.31 121 TYR B C 1
ATOM 3398 O O . TYR B 1 121 ? -27.281 16.391 9.398 1 84.31 121 TYR B O 1
ATOM 3406 N N . HIS B 1 122 ? -25.281 15.531 9.211 1 78.56 122 HIS B N 1
ATOM 3407 C CA . HIS B 1 122 ? -24.641 16.594 9.984 1 78.56 122 HIS B CA 1
ATOM 3408 C C . HIS B 1 122 ? -24.5 17.859 9.148 1 78.56 122 HIS B C 1
ATOM 3410 O O . HIS B 1 122 ? -24.672 18.969 9.664 1 78.56 122 HIS B O 1
ATOM 3416 N N . VAL B 1 123 ? -24.188 17.703 7.941 1 79.75 123 VAL B N 1
ATOM 3417 C CA . VAL B 1 123 ? -24.031 18.859 7.062 1 79.75 123 VAL B CA 1
ATOM 3418 C C . VAL B 1 123 ? -25.359 19.578 6.891 1 79.75 123 VAL B C 1
ATOM 3420 O O . VAL B 1 123 ? -25.422 20.797 6.773 1 79.75 123 VAL B O 1
ATOM 3423 N N . TRP B 1 124 ? -26.469 18.797 6.957 1 85.38 124 TRP B N 1
ATOM 3424 C CA . TRP B 1 124 ? -27.797 19.375 6.789 1 85.38 124 TRP B CA 1
ATOM 3425 C C . TRP B 1 124 ? -28.422 19.719 8.141 1 85.38 124 TRP B C 1
ATOM 3427 O O . TRP B 1 124 ? -29.641 19.766 8.281 1 85.38 124 TRP B O 1
ATOM 3437 N N . GLY B 1 125 ? -27.656 19.953 9.094 1 79.56 125 GLY B N 1
ATOM 3438 C CA . GLY B 1 125 ? -28.141 20.422 10.383 1 79.56 125 GLY B CA 1
ATOM 3439 C C . GLY B 1 125 ? -28.969 19.375 11.117 1 79.56 125 GLY B C 1
ATOM 3440 O O . GLY B 1 125 ? -29.984 19.703 11.75 1 79.56 125 GLY B O 1
ATOM 3441 N N . ARG B 1 126 ? -28.719 18.109 10.867 1 83.75 126 ARG B N 1
ATOM 3442 C CA . ARG B 1 126 ? -29.359 16.984 11.547 1 83.75 126 ARG B CA 1
ATOM 3443 C C . ARG B 1 126 ? -30.812 16.844 11.109 1 83.75 126 ARG B C 1
ATOM 3445 O O . ARG B 1 126 ? -31.688 16.578 11.938 1 83.75 126 ARG B O 1
ATOM 3452 N N . ASP B 1 127 ? -31.031 17.188 9.906 1 86 127 ASP B N 1
ATOM 3453 C CA . ASP B 1 127 ? -32.344 16.938 9.312 1 86 127 ASP B CA 1
ATOM 3454 C C . ASP B 1 127 ? -32.469 15.508 8.812 1 86 127 ASP B C 1
ATOM 3456 O O . ASP B 1 127 ? -31.828 15.133 7.824 1 86 127 ASP B O 1
ATOM 3460 N N . TRP B 1 128 ? -33.312 14.719 9.414 1 87.75 128 TRP B N 1
ATOM 3461 C CA . TRP B 1 128 ? -33.469 13.297 9.117 1 87.75 128 TRP B CA 1
ATOM 3462 C C . TRP B 1 128 ? -34.188 13.086 7.797 1 87.75 128 TRP B C 1
ATOM 3464 O O . TRP B 1 128 ? -34.062 12.023 7.176 1 87.75 128 TRP B O 1
ATOM 3474 N N . VAL B 1 129 ? -34.938 14.062 7.406 1 90.19 129 VAL B N 1
ATOM 3475 C CA . VAL B 1 129 ? -35.75 13.906 6.207 1 90.19 129 VAL B CA 1
ATOM 3476 C C . VAL B 1 129 ? -34.875 13.758 4.984 1 90.19 129 VAL B C 1
ATOM 3478 O O . VAL B 1 129 ? -35.156 12.969 4.082 1 90.19 129 VAL B O 1
ATOM 3481 N N . ILE B 1 130 ? -33.812 14.422 4.988 1 90.12 130 ILE B N 1
ATOM 3482 C CA . ILE B 1 130 ? -32.906 14.398 3.846 1 90.12 130 ILE B CA 1
ATOM 3483 C C . ILE B 1 130 ? -32.188 13.055 3.785 1 90.12 130 ILE B C 1
ATOM 3485 O O . ILE B 1 130 ? -31.75 12.625 2.715 1 90.12 130 ILE B O 1
ATOM 3489 N N . CYS B 1 131 ? -32.125 12.281 4.898 1 91.62 131 CYS B N 1
ATOM 3490 C CA . CYS B 1 131 ? -31.359 11.039 4.992 1 91.62 131 CYS B CA 1
ATOM 3491 C C . CYS B 1 131 ? -32.25 9.828 4.727 1 91.62 131 CYS B C 1
ATOM 3493 O O . CYS B 1 131 ? -31.75 8.703 4.641 1 91.62 131 CYS B O 1
ATOM 3495 N N . ILE B 1 132 ? -33.531 10.039 4.512 1 93.62 132 ILE B N 1
ATOM 3496 C CA . ILE B 1 132 ? -34.438 8.922 4.344 1 93.62 132 ILE B CA 1
ATOM 3497 C C . ILE B 1 132 ? -34.125 8.156 3.068 1 93.62 132 ILE B C 1
ATOM 3499 O O . ILE B 1 132 ? -34 6.926 3.086 1 93.62 132 ILE B O 1
ATOM 3503 N N . LEU B 1 133 ? -33.938 8.828 1.995 1 94 133 LEU B N 1
ATOM 3504 C CA . LEU B 1 133 ? -33.656 8.188 0.717 1 94 133 LEU B CA 1
ATOM 3505 C C . LEU B 1 133 ? -32.344 7.414 0.77 1 94 133 LEU B C 1
ATOM 3507 O O . LEU B 1 133 ? -32.312 6.219 0.469 1 94 133 LEU B O 1
ATOM 3511 N N . PRO B 1 134 ? -31.312 8.047 1.214 1 94.19 134 PRO B N 1
ATOM 3512 C CA . PRO B 1 134 ? -30.047 7.305 1.307 1 94.19 134 PRO B CA 1
ATOM 3513 C C . PRO B 1 134 ? -30.141 6.102 2.242 1 94.19 134 PRO B C 1
ATOM 3515 O O . PRO B 1 134 ? -29.531 5.062 1.977 1 94.19 134 PRO B O 1
ATOM 3518 N N . ILE B 1 135 ? -30.859 6.184 3.279 1 94.5 135 ILE B N 1
ATOM 3519 C CA . ILE B 1 135 ? -31 5.082 4.227 1 94.5 135 ILE B CA 1
ATOM 3520 C C . ILE B 1 135 ? -31.75 3.922 3.561 1 94.5 135 ILE B C 1
ATOM 3522 O O . ILE B 1 135 ? -31.359 2.762 3.717 1 94.5 135 ILE B O 1
ATOM 3526 N N . LEU B 1 136 ? -32.719 4.25 2.828 1 96.19 136 LEU B N 1
ATOM 3527 C CA . LEU B 1 136 ? -33.469 3.217 2.117 1 96.19 136 LEU B CA 1
ATOM 3528 C C . LEU B 1 136 ? -32.594 2.527 1.079 1 96.19 136 LEU B C 1
ATOM 3530 O O . LEU B 1 136 ? -32.688 1.312 0.893 1 96.19 136 LEU B O 1
ATOM 3534 N N . LEU B 1 137 ? -31.812 3.252 0.461 1 96.38 137 LEU B N 1
ATOM 3535 C CA . LEU B 1 137 ? -30.906 2.695 -0.535 1 96.38 137 LEU B CA 1
ATOM 3536 C C . LEU B 1 137 ? -29.891 1.766 0.117 1 96.38 137 LEU B C 1
ATOM 3538 O O . LEU B 1 137 ? -29.562 0.71 -0.433 1 96.38 137 LEU B O 1
ATOM 3542 N N . ILE B 1 138 ? -29.406 2.1 1.297 1 95.25 138 ILE B N 1
ATOM 3543 C CA . ILE B 1 138 ? -28.453 1.27 2.023 1 95.25 138 ILE B CA 1
ATOM 3544 C C . ILE B 1 138 ? -29.125 -0.043 2.434 1 95.25 138 ILE B C 1
ATOM 3546 O O . ILE B 1 138 ? -28.516 -1.111 2.332 1 95.25 138 ILE B O 1
ATOM 3550 N N . ILE B 1 139 ? -30.312 0.105 2.824 1 96 139 ILE B N 1
ATOM 3551 C CA . ILE B 1 139 ? -31.062 -1.088 3.23 1 96 139 ILE B CA 1
ATOM 3552 C C . ILE B 1 139 ? -31.25 -2.008 2.027 1 96 139 ILE B C 1
ATOM 3554 O O . ILE B 1 139 ? -31.047 -3.221 2.125 1 96 139 ILE B O 1
ATOM 3558 N N . ALA B 1 140 ? -31.641 -1.456 0.965 1 96.31 140 ALA B N 1
ATOM 3559 C CA . ALA B 1 140 ? -31.797 -2.24 -0.257 1 96.31 140 ALA B CA 1
ATOM 3560 C C . ALA B 1 140 ? -30.484 -2.883 -0.677 1 96.31 140 ALA B C 1
ATOM 3562 O O . ALA B 1 140 ? -30.453 -4.051 -1.068 1 96.31 140 ALA B O 1
ATOM 3563 N N . SER B 1 141 ? -29.438 -2.166 -0.592 1 94.81 141 SER B N 1
ATOM 3564 C CA . SER B 1 141 ? -28.125 -2.686 -0.925 1 94.81 141 SER B CA 1
ATOM 3565 C C . SER B 1 141 ? -27.719 -3.809 0.023 1 94.81 141 SER B C 1
ATOM 3567 O O . SER B 1 141 ? -27.109 -4.793 -0.4 1 94.81 141 SER B O 1
ATOM 3569 N N . ALA B 1 142 ? -28.031 -3.65 1.266 1 95.31 142 ALA B N 1
ATOM 3570 C CA . ALA B 1 142 ? -27.719 -4.68 2.256 1 95.31 142 ALA B CA 1
ATOM 3571 C C . ALA B 1 142 ? -28.453 -5.98 1.939 1 95.31 142 ALA B C 1
ATOM 3573 O O . ALA B 1 142 ? -27.875 -7.062 2.002 1 95.31 142 ALA B O 1
ATOM 3574 N N . VAL B 1 143 ? -29.672 -5.816 1.591 1 95.5 143 VAL B N 1
ATOM 3575 C CA . VAL B 1 143 ? -30.469 -6.988 1.256 1 95.5 143 VAL B CA 1
ATOM 3576 C C . VAL B 1 143 ? -29.875 -7.695 0.04 1 95.5 143 VAL B C 1
ATOM 3578 O O . VAL B 1 143 ? -29.719 -8.914 0.041 1 95.5 143 VAL B O 1
ATOM 3581 N N . CYS B 1 144 ? -29.531 -6.941 -0.921 1 94.12 144 CYS B N 1
ATOM 3582 C CA . CYS B 1 144 ? -28.938 -7.508 -2.127 1 94.12 144 CYS B CA 1
ATOM 3583 C C . CYS B 1 144 ? -27.578 -8.125 -1.828 1 94.12 144 CYS B C 1
ATOM 3585 O O . CYS B 1 144 ? -27.25 -9.203 -2.336 1 94.12 144 CYS B O 1
ATOM 3587 N N . GLY B 1 145 ? -26.812 -7.504 -0.989 1 93.94 145 GLY B N 1
ATOM 3588 C CA . GLY B 1 145 ? -25.484 -8.008 -0.648 1 93.94 145 GLY B CA 1
ATOM 3589 C C . GLY B 1 145 ? -25.531 -9.305 0.141 1 93.94 145 GLY B C 1
ATOM 3590 O O . GLY B 1 145 ? -24.844 -10.273 -0.203 1 93.94 145 GLY B O 1
ATOM 3591 N N . PHE B 1 146 ? -26.344 -9.328 1.126 1 94.75 146 PHE B N 1
ATOM 3592 C CA . PHE B 1 146 ? -26.453 -10.539 1.937 1 94.75 146 PHE B CA 1
ATOM 3593 C C . PHE B 1 146 ? -27.172 -11.641 1.17 1 94.75 146 PHE B C 1
ATOM 3595 O O . PHE B 1 146 ? -26.859 -12.82 1.341 1 94.75 146 PHE B O 1
ATOM 3602 N N . GLY B 1 147 ? -28.125 -11.242 0.353 1 92.06 147 GLY B N 1
ATOM 3603 C CA . GLY B 1 147 ? -28.734 -12.219 -0.535 1 92.06 147 GLY B CA 1
ATOM 3604 C C . GLY B 1 147 ? -27.734 -12.883 -1.465 1 92.06 147 GLY B C 1
ATOM 3605 O O . GLY B 1 147 ? -27.75 -14.102 -1.634 1 92.06 147 GLY B O 1
ATOM 3606 N N . GLN B 1 148 ? -26.891 -12.094 -2.023 1 90.19 148 GLN B N 1
ATOM 3607 C CA . GLN B 1 148 ? -25.812 -12.617 -2.869 1 90.19 148 GLN B CA 1
ATOM 3608 C C . GLN B 1 148 ? -24.938 -13.586 -2.096 1 90.19 148 GLN B C 1
ATOM 3610 O O . GLN B 1 148 ? -24.516 -14.617 -2.631 1 90.19 148 GLN B O 1
ATOM 3615 N N . THR B 1 149 ? -24.609 -13.258 -0.886 1 92.12 149 THR B N 1
ATOM 3616 C CA . THR B 1 149 ? -23.766 -14.094 -0.045 1 92.12 149 THR B CA 1
ATOM 3617 C C . THR B 1 149 ? -24.391 -15.477 0.148 1 92.12 149 THR B C 1
ATOM 3619 O O . THR B 1 149 ? -23.703 -16.484 0.059 1 92.12 149 THR B O 1
ATOM 3622 N N . VAL B 1 150 ? -25.656 -15.5 0.314 1 90.62 150 VAL B N 1
ATOM 3623 C CA . VAL B 1 150 ? -26.375 -16.75 0.516 1 90.62 150 VAL B CA 1
ATOM 3624 C C . VAL B 1 150 ? -26.344 -17.578 -0.773 1 90.62 150 VAL B C 1
ATOM 3626 O O . VAL B 1 150 ? -26.125 -18.781 -0.742 1 90.62 150 VAL B O 1
ATOM 3629 N N . ILE B 1 151 ? -26.5 -16.922 -1.842 1 88.19 151 ILE B N 1
ATOM 3630 C CA . ILE B 1 151 ? -26.5 -17.625 -3.127 1 88.19 151 ILE B CA 1
ATOM 3631 C C . ILE B 1 151 ? -25.125 -18.188 -3.41 1 88.19 151 ILE B C 1
ATOM 3633 O O . ILE B 1 151 ? -24.984 -19.312 -3.91 1 88.19 151 ILE B O 1
ATOM 3637 N N . PHE B 1 152 ? -24.094 -17.469 -3.096 1 89.06 152 PHE B N 1
ATOM 3638 C CA . PHE B 1 152 ? -22.734 -17.969 -3.264 1 89.06 152 PHE B CA 1
ATOM 3639 C C . PHE B 1 152 ? -22.484 -19.188 -2.391 1 89.06 152 PHE B C 1
ATOM 3641 O O . PHE B 1 152 ? -21.875 -20.172 -2.84 1 89.06 152 PHE B O 1
ATOM 3648 N N . ALA B 1 153 ? -22.984 -19.141 -1.207 1 89.12 153 ALA B N 1
ATOM 3649 C CA . ALA B 1 153 ? -22.766 -20.234 -0.266 1 89.12 153 ALA B CA 1
ATOM 3650 C C . ALA B 1 153 ? -23.469 -21.516 -0.737 1 89.12 153 ALA B C 1
ATOM 3652 O O . ALA B 1 153 ? -22.984 -22.625 -0.471 1 89.12 153 ALA B O 1
ATOM 3653 N N . GLN B 1 154 ? -24.5 -21.359 -1.569 1 86.56 154 GLN B N 1
ATOM 3654 C CA . GLN B 1 154 ? -25.297 -22.5 -1.985 1 86.56 154 GLN B CA 1
ATOM 3655 C C . GLN B 1 154 ? -24.938 -22.938 -3.402 1 86.56 154 GLN B C 1
ATOM 3657 O O . GLN B 1 154 ? -25.438 -23.953 -3.895 1 86.56 154 GLN B O 1
ATOM 3662 N N . ALA B 1 155 ? -24.031 -22.188 -4.004 1 76.81 155 ALA B N 1
ATOM 3663 C CA . ALA B 1 155 ? -23.703 -22.453 -5.402 1 76.81 155 ALA B CA 1
ATOM 3664 C C . ALA B 1 155 ? -22.734 -23.625 -5.539 1 76.81 155 ALA B C 1
ATOM 3666 O O . ALA B 1 155 ? -21.562 -23.422 -5.84 1 76.81 155 ALA B O 1
ATOM 3667 N N . LYS B 1 156 ? -23.141 -24.812 -5.188 1 65.5 156 LYS B N 1
ATOM 3668 C CA . LYS B 1 156 ? -22.266 -25.984 -5.199 1 65.5 156 LYS B CA 1
ATOM 3669 C C . LYS B 1 156 ? -21.781 -26.297 -6.613 1 65.5 156 LYS B C 1
ATOM 3671 O O . LYS B 1 156 ? -20.703 -26.875 -6.797 1 65.5 156 LYS B O 1
ATOM 3676 N N . THR B 1 157 ? -22.609 -25.891 -7.59 1 58.81 157 THR B N 1
ATOM 3677 C CA . THR B 1 157 ? -22.25 -26.266 -8.953 1 58.81 157 THR B CA 1
ATOM 3678 C C . THR B 1 157 ? -21.906 -25.031 -9.781 1 58.81 157 THR B C 1
ATOM 3680 O O . THR B 1 157 ? -21.516 -25.156 -10.945 1 58.81 157 THR B O 1
ATOM 3683 N N . THR B 1 158 ? -22.281 -23.922 -9.273 1 56.06 158 THR B N 1
ATOM 3684 C CA . THR B 1 158 ? -22.203 -22.719 -10.109 1 56.06 158 THR B CA 1
ATOM 3685 C C . THR B 1 158 ? -20.781 -22.172 -10.125 1 56.06 158 THR B C 1
ATOM 3687 O O . THR B 1 158 ? -20.219 -21.844 -9.07 1 56.06 158 THR B O 1
ATOM 3690 N N . HIS B 1 159 ? -20.219 -22.281 -11.312 1 61.09 159 HIS B N 1
ATOM 3691 C CA . HIS B 1 159 ? -18.812 -22.078 -11.602 1 61.09 159 HIS B CA 1
ATOM 3692 C C . HIS B 1 159 ? -18.531 -20.672 -12.102 1 61.09 159 HIS B C 1
ATOM 3694 O O . HIS B 1 159 ? -17.5 -20.406 -12.719 1 61.09 159 HIS B O 1
ATOM 3700 N N . SER B 1 160 ? -19.609 -19.859 -12.031 1 66.31 160 SER B N 1
ATOM 3701 C CA . SER B 1 160 ? -19.203 -18.562 -12.547 1 66.31 160 SER B CA 1
ATOM 3702 C C . SER B 1 160 ? -19.922 -17.438 -11.805 1 66.31 160 SER B C 1
ATOM 3704 O O . SER B 1 160 ? -21.094 -17.578 -11.43 1 66.31 160 SER B O 1
ATOM 3706 N N . ALA B 1 161 ? -19.266 -16.438 -11.453 1 68.31 161 ALA B N 1
ATOM 3707 C CA . ALA B 1 161 ? -19.797 -15.234 -10.828 1 68.31 161 ALA B CA 1
ATOM 3708 C C . ALA B 1 161 ? -20.766 -14.516 -11.773 1 68.31 161 ALA B C 1
ATOM 3710 O O . ALA B 1 161 ? -21.422 -13.562 -11.375 1 68.31 161 ALA B O 1
ATOM 3711 N N . PHE B 1 162 ? -21 -15.078 -12.984 1 74.38 162 PHE B N 1
ATOM 3712 C CA . PHE B 1 162 ? -21.766 -14.383 -14.008 1 74.38 162 PHE B CA 1
ATOM 3713 C C . PHE B 1 162 ? -23.047 -15.133 -14.328 1 74.38 162 PHE B C 1
ATOM 3715 O O . PHE B 1 162 ? -23.734 -14.82 -15.312 1 74.38 162 PHE B O 1
ATOM 3722 N N . GLY B 1 163 ? -23.453 -16.062 -13.477 1 77.31 163 GLY B N 1
ATOM 3723 C CA . GLY B 1 163 ? -24.719 -16.75 -13.68 1 77.31 163 GLY B CA 1
ATOM 3724 C C . GLY B 1 163 ? -25.922 -15.828 -13.586 1 77.31 163 GLY B C 1
ATOM 3725 O O . GLY B 1 163 ? -25.875 -14.797 -12.914 1 77.31 163 GLY B O 1
ATOM 3726 N N . PRO B 1 164 ? -26.891 -16.094 -14.336 1 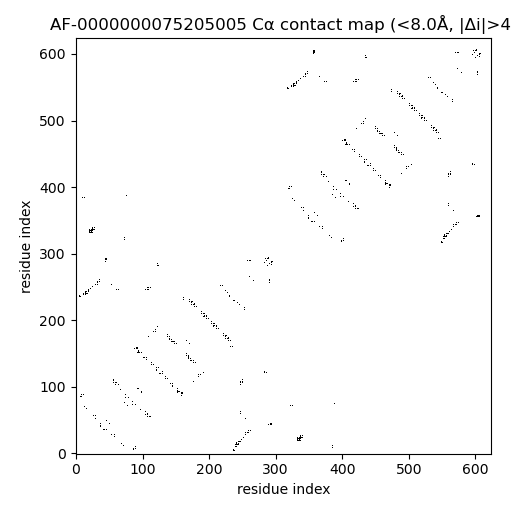78.06 164 PRO B N 1
ATOM 3727 C CA . PRO B 1 164 ? -28.031 -15.195 -14.43 1 78.06 164 PRO B CA 1
ATOM 3728 C C . PRO B 1 164 ? -28.609 -14.82 -13.07 1 78.06 164 PRO B C 1
ATOM 3730 O O . PRO B 1 164 ? -28.969 -13.664 -12.844 1 78.06 164 PRO B O 1
ATOM 3733 N N . ASN B 1 165 ? -28.781 -15.727 -12.156 1 77.69 165 ASN B N 1
ATOM 3734 C CA . ASN B 1 165 ? -29.312 -15.422 -10.828 1 77.69 165 ASN B CA 1
ATOM 3735 C C . ASN B 1 165 ? -28.375 -14.492 -10.062 1 77.69 165 ASN B C 1
ATOM 3737 O O . ASN B 1 165 ? -28.828 -13.555 -9.398 1 77.69 165 ASN B O 1
ATOM 3741 N N . LEU B 1 166 ? -27.172 -14.68 -10.266 1 81.69 166 LEU B N 1
ATOM 3742 C CA . LEU B 1 166 ? -26.188 -13.867 -9.562 1 81.69 166 LEU B CA 1
ATOM 3743 C C . LEU B 1 166 ? -26.062 -12.484 -10.203 1 81.69 166 LEU B C 1
ATOM 3745 O O . LEU B 1 166 ? -25.812 -11.492 -9.516 1 81.69 166 LEU B O 1
ATOM 3749 N N . GLN B 1 167 ? -26.312 -12.461 -11.438 1 82.75 167 GLN B N 1
ATOM 3750 C CA . GLN B 1 167 ? -26.219 -11.203 -12.156 1 82.75 167 GLN B CA 1
ATOM 3751 C C . GLN B 1 167 ? -27.25 -10.195 -11.672 1 82.75 167 GLN B C 1
ATOM 3753 O O . GLN B 1 167 ? -26.969 -9.008 -11.555 1 82.75 167 GLN B O 1
ATOM 3758 N N . ARG B 1 168 ? -28.406 -10.648 -11.367 1 84.19 168 ARG B N 1
ATOM 3759 C CA . ARG B 1 168 ? -29.469 -9.766 -10.867 1 84.19 168 ARG B CA 1
ATOM 3760 C C . ARG B 1 168 ? -29.109 -9.219 -9.492 1 84.19 168 ARG B C 1
ATOM 3762 O O . ARG B 1 168 ? -29.234 -8.016 -9.242 1 84.19 168 ARG B O 1
ATOM 3769 N N . TRP B 1 169 ? -28.641 -10.062 -8.664 1 85.81 169 TRP B N 1
ATOM 3770 C CA . TRP B 1 169 ? -28.312 -9.664 -7.297 1 85.81 169 TRP B CA 1
ATOM 3771 C C . TRP B 1 169 ? -27.078 -8.789 -7.266 1 85.81 169 TRP B C 1
ATOM 3773 O O . TRP B 1 169 ? -27.078 -7.723 -6.645 1 85.81 169 TRP B O 1
ATOM 3783 N N . ASN B 1 170 ? -26.078 -9.234 -8.039 1 86.94 170 ASN B N 1
ATOM 3784 C CA . ASN B 1 170 ? -24.844 -8.469 -8.086 1 86.94 170 ASN B CA 1
ATOM 3785 C C . ASN B 1 170 ? -25.031 -7.125 -8.781 1 86.94 170 ASN B C 1
ATOM 3787 O O . ASN B 1 170 ? -24.578 -6.094 -8.289 1 86.94 170 ASN B O 1
ATOM 3791 N N . GLY B 1 171 ? -25.719 -7.207 -9.859 1 86.81 171 GLY B N 1
ATOM 3792 C CA . GLY B 1 171 ? -26 -5.977 -10.586 1 86.81 171 GLY B CA 1
ATOM 3793 C C . GLY B 1 171 ? -26.766 -4.961 -9.766 1 86.81 171 GLY B C 1
ATOM 3794 O O . GLY B 1 171 ? -26.453 -3.768 -9.797 1 86.81 171 GLY B O 1
ATOM 3795 N N . SER B 1 172 ? -27.734 -5.43 -9.07 1 89.94 172 SER B N 1
ATOM 3796 C CA . SER B 1 172 ? -28.531 -4.551 -8.219 1 89.94 172 SER B CA 1
ATOM 3797 C C . SER B 1 172 ? -27.688 -3.973 -7.082 1 89.94 172 SER B C 1
ATOM 3799 O O . SER B 1 172 ? -27.781 -2.779 -6.785 1 89.94 172 SER B O 1
ATOM 3801 N N . LEU B 1 173 ? -26.891 -4.785 -6.488 1 90.19 173 LEU B N 1
ATOM 3802 C CA . LEU B 1 173 ? -26.047 -4.344 -5.383 1 90.19 173 LEU B CA 1
ATOM 3803 C C . LEU B 1 173 ? -25.125 -3.207 -5.82 1 90.19 173 LEU B C 1
ATOM 3805 O O . LEU B 1 173 ? -25.078 -2.156 -5.176 1 90.19 173 LEU B O 1
ATOM 3809 N N . PHE B 1 174 ? -24.516 -3.375 -6.934 1 89.81 174 PHE B N 1
ATOM 3810 C CA . PHE B 1 174 ? -23.547 -2.398 -7.41 1 89.81 174 PHE B CA 1
ATOM 3811 C C . PHE B 1 174 ? -24.234 -1.114 -7.848 1 89.81 174 PHE B C 1
ATOM 3813 O O . PHE B 1 174 ? -23.75 -0.016 -7.562 1 89.81 174 PHE B O 1
ATOM 3820 N N . SER B 1 175 ? -25.328 -1.298 -8.445 1 91.81 175 SER B N 1
ATOM 3821 C CA . SER B 1 175 ? -26.062 -0.128 -8.906 1 91.81 175 SER B CA 1
ATOM 3822 C C . SER B 1 175 ? -26.609 0.681 -7.734 1 91.81 175 SER B C 1
ATOM 3824 O O . SER B 1 175 ? -26.531 1.911 -7.738 1 91.81 175 SER B O 1
ATOM 3826 N N . LEU B 1 176 ? -27.094 0.004 -6.809 1 93.06 176 LEU B N 1
ATOM 3827 C CA . LEU B 1 176 ? -27.641 0.681 -5.633 1 93.06 176 LEU B CA 1
ATOM 3828 C C . LEU B 1 176 ? -26.531 1.411 -4.875 1 93.06 176 LEU B C 1
ATOM 3830 O O . LEU B 1 176 ? -26.75 2.518 -4.375 1 93.06 176 LEU B O 1
ATOM 3834 N N . SER B 1 177 ? -25.438 0.776 -4.746 1 90.88 177 SER B N 1
ATOM 3835 C CA . SER B 1 177 ? -24.297 1.422 -4.098 1 90.88 177 SER B CA 1
ATOM 3836 C C . SER B 1 177 ? -23.875 2.684 -4.844 1 90.88 177 SER B C 1
ATOM 3838 O O . SER B 1 177 ? -23.578 3.705 -4.227 1 90.88 177 SER B O 1
ATOM 3840 N N . LEU B 1 178 ? -23.844 2.566 -6.141 1 92.44 178 LEU B N 1
ATOM 3841 C CA . LEU B 1 178 ? -23.5 3.725 -6.957 1 92.44 178 LEU B CA 1
ATOM 3842 C C . LEU B 1 178 ? -24.5 4.855 -6.746 1 92.44 178 LEU B C 1
ATOM 3844 O O . LEU B 1 178 ? -24.109 6.004 -6.52 1 92.44 178 LEU B O 1
ATOM 3848 N N . VAL B 1 179 ? -25.75 4.535 -6.773 1 94.25 179 VAL B N 1
ATOM 3849 C CA . VAL B 1 179 ? -26.797 5.539 -6.617 1 94.25 179 VAL B CA 1
ATOM 3850 C C . VAL B 1 179 ? -26.703 6.164 -5.227 1 94.25 179 VAL B C 1
ATOM 3852 O O . VAL B 1 179 ? -26.859 7.379 -5.074 1 94.25 179 VAL B O 1
ATOM 3855 N N . THR B 1 180 ? -26.5 5.359 -4.27 1 92.06 180 THR B N 1
ATOM 3856 C CA . THR B 1 180 ? -26.359 5.859 -2.904 1 92.06 180 THR B CA 1
ATOM 3857 C C . THR B 1 180 ? -25.234 6.879 -2.809 1 92.06 180 THR B C 1
ATOM 3859 O O . THR B 1 180 ? -25.406 7.957 -2.238 1 92.06 180 THR B O 1
ATOM 3862 N N . ASN B 1 181 ? -24.141 6.574 -3.391 1 90.25 181 ASN B N 1
ATOM 3863 C CA . ASN B 1 181 ? -22.969 7.453 -3.336 1 90.25 181 ASN B CA 1
ATOM 3864 C C . ASN B 1 181 ? -23.219 8.766 -4.078 1 90.25 181 ASN B C 1
ATOM 3866 O O . ASN B 1 181 ? -22.906 9.844 -3.57 1 90.25 181 ASN B O 1
ATOM 3870 N N . VAL B 1 182 ? -23.812 8.602 -5.172 1 90.75 182 VAL B N 1
ATOM 3871 C CA . VAL B 1 182 ? -24.078 9.781 -5.992 1 90.75 182 VAL B CA 1
ATOM 3872 C C . VAL B 1 182 ? -25.094 10.68 -5.297 1 90.75 182 VAL B C 1
ATOM 3874 O O . VAL B 1 182 ? -24.906 11.898 -5.223 1 90.75 182 VAL B O 1
ATOM 3877 N N . VAL B 1 183 ? -26.094 10.117 -4.781 1 92.25 183 VAL B N 1
ATOM 3878 C CA . VAL B 1 183 ? -27.156 10.875 -4.125 1 92.25 183 VAL B CA 1
ATOM 3879 C C . VAL B 1 183 ? -26.609 11.547 -2.871 1 92.25 183 VAL B C 1
ATOM 3881 O O . VAL B 1 183 ? -26.781 12.758 -2.686 1 92.25 183 VAL B O 1
ATOM 3884 N N . ALA B 1 184 ? -25.953 10.82 -2.031 1 89.75 184 ALA B N 1
ATOM 3885 C CA . ALA B 1 184 ? -25.422 11.375 -0.791 1 89.75 184 ALA B CA 1
ATOM 3886 C C . ALA B 1 184 ? -24.391 12.469 -1.076 1 89.75 184 ALA B C 1
ATOM 3888 O O . ALA B 1 184 ? -24.422 13.531 -0.452 1 89.75 184 ALA B O 1
ATOM 3889 N N . THR B 1 185 ? -23.516 12.195 -2.008 1 88 185 THR B N 1
ATOM 3890 C CA . THR B 1 185 ? -22.5 13.18 -2.367 1 88 185 THR B CA 1
ATOM 3891 C C . THR B 1 185 ? -23.141 14.445 -2.934 1 88 185 THR B C 1
ATOM 3893 O O . THR B 1 185 ? -22.719 15.555 -2.621 1 88 185 THR B O 1
ATOM 3896 N N . SER B 1 186 ? -24.156 14.242 -3.756 1 90.81 186 SER B N 1
ATOM 3897 C CA . SER B 1 186 ? -24.859 15.383 -4.34 1 90.81 186 SER B CA 1
ATOM 3898 C C . SER B 1 186 ? -25.562 16.203 -3.268 1 90.81 186 SER B C 1
ATOM 3900 O O . SER B 1 186 ? -25.531 17.438 -3.311 1 90.81 186 SER B O 1
ATOM 3902 N N . PHE B 1 187 ? -26.188 15.594 -2.297 1 90.88 187 PHE B N 1
ATOM 3903 C CA . PHE B 1 187 ? -26.844 16.297 -1.203 1 90.88 187 PHE B CA 1
ATOM 3904 C C . PHE B 1 187 ? -25.828 17.109 -0.401 1 90.88 187 PHE B C 1
ATOM 3906 O O . PHE B 1 187 ? -26.078 18.281 -0.093 1 90.88 187 PHE B O 1
ATOM 3913 N N . ILE B 1 188 ? -24.719 16.531 -0.113 1 86.12 188 ILE B N 1
ATOM 3914 C CA . ILE B 1 188 ? -23.688 17.203 0.671 1 86.12 188 ILE B CA 1
ATOM 3915 C C . ILE B 1 188 ? -23.109 18.375 -0.122 1 86.12 188 ILE B C 1
ATOM 3917 O O . ILE B 1 188 ? -23 19.484 0.399 1 86.12 188 ILE B O 1
ATOM 3921 N N . ALA B 1 189 ? -22.812 18.078 -1.356 1 86.38 189 ALA B N 1
ATOM 3922 C CA . ALA B 1 189 ? -22.234 19.109 -2.217 1 86.38 189 ALA B CA 1
ATOM 3923 C C . ALA B 1 189 ? -23.203 20.281 -2.385 1 86.38 189 ALA B C 1
ATOM 3925 O O . ALA B 1 189 ? -22.781 21.438 -2.359 1 86.38 189 ALA B O 1
ATOM 3926 N N . PHE B 1 190 ? -24.469 20.016 -2.564 1 87.81 190 PHE B N 1
ATOM 3927 C CA . PHE B 1 190 ? -25.484 21.047 -2.754 1 87.81 190 PHE B CA 1
ATOM 3928 C C . PHE B 1 190 ? -25.594 21.922 -1.513 1 87.81 190 PHE B C 1
ATOM 3930 O O . PHE B 1 190 ? -25.672 23.156 -1.62 1 87.81 190 PHE B O 1
ATOM 3937 N N . ARG B 1 191 ? -25.547 21.391 -0.382 1 86.06 191 ARG B N 1
ATOM 3938 C CA . ARG B 1 191 ? -25.656 22.141 0.865 1 86.06 191 ARG B CA 1
ATOM 3939 C C . ARG B 1 191 ? -24.438 23.047 1.054 1 86.06 191 ARG B C 1
ATOM 3941 O O . ARG B 1 191 ? -24.578 24.219 1.423 1 86.06 191 ARG B O 1
ATOM 3948 N N . ILE B 1 192 ? -23.344 22.484 0.81 1 80.75 192 ILE B N 1
ATOM 3949 C CA . ILE B 1 192 ? -22.109 23.266 0.95 1 80.75 192 ILE B CA 1
ATOM 3950 C C . ILE B 1 192 ? -22.109 24.422 -0.05 1 80.75 192 ILE B C 1
ATOM 3952 O O . ILE B 1 192 ? -21.75 25.547 0.292 1 80.75 192 ILE B O 1
ATOM 3956 N N . TRP B 1 193 ? -22.516 24.047 -1.276 1 83.44 193 TRP B N 1
ATOM 3957 C CA . TRP B 1 193 ? -22.594 25.062 -2.318 1 83.44 193 TRP B CA 1
ATOM 3958 C C . TRP B 1 193 ? -23.578 26.172 -1.936 1 83.44 193 TRP B C 1
ATOM 3960 O O . TRP B 1 193 ? -23.281 27.359 -2.08 1 83.44 193 TRP B O 1
ATOM 3970 N N . HIS B 1 194 ? -24.703 25.844 -1.418 1 83.31 194 HIS B N 1
ATOM 3971 C CA . HIS B 1 194 ? -25.734 26.797 -1.024 1 83.31 194 HIS B CA 1
ATOM 3972 C C . HIS B 1 194 ? -25.266 27.688 0.125 1 83.31 194 HIS B C 1
ATOM 3974 O O . HIS B 1 194 ? -25.5 28.891 0.111 1 83.31 194 HIS B O 1
ATOM 3980 N N . LEU B 1 195 ? -24.594 27.141 1.038 1 79.62 195 LEU B N 1
ATOM 3981 C CA . LEU B 1 195 ? -24.078 27.891 2.186 1 79.62 195 LEU B CA 1
ATOM 3982 C C . LEU B 1 195 ? -22.938 28.812 1.775 1 79.62 195 LEU B C 1
ATOM 3984 O O . LEU B 1 195 ? -22.812 29.922 2.281 1 79.62 195 LEU B O 1
ATOM 3988 N N . GLY B 1 196 ? -22.047 28.281 0.96 1 77.12 196 GLY B N 1
ATOM 3989 C CA . GLY B 1 196 ? -20.906 29.062 0.491 1 77.12 196 GLY B CA 1
ATOM 3990 C C . GLY B 1 196 ? -21.328 30.297 -0.285 1 77.12 196 GLY B C 1
ATOM 3991 O O . GLY B 1 196 ? -20.656 31.328 -0.222 1 77.12 196 GLY B O 1
ATOM 3992 N N . ARG B 1 197 ? -22.391 30.25 -0.968 1 78.56 197 ARG B N 1
ATOM 3993 C CA . ARG B 1 197 ? -22.875 31.359 -1.773 1 78.56 197 ARG B CA 1
ATOM 3994 C C . ARG B 1 197 ? -23.375 32.5 -0.888 1 78.56 197 ARG B C 1
ATOM 3996 O O . ARG B 1 197 ? -23.391 33.656 -1.307 1 78.56 197 ARG B O 1
ATOM 4003 N N . GLN B 1 198 ? -23.688 32.219 0.297 1 76.69 198 GLN B N 1
ATOM 4004 C CA . GLN B 1 198 ? -24.25 33.219 1.198 1 76.69 198 GLN B CA 1
ATOM 4005 C C . GLN B 1 198 ? -23.156 33.906 2.006 1 76.69 198 GLN B C 1
ATOM 4007 O O . GLN B 1 198 ? -23.406 34.906 2.666 1 76.69 198 GLN B O 1
ATOM 4012 N N . LEU B 1 199 ? -22 33.406 1.863 1 70.31 199 LEU B N 1
ATOM 4013 C CA . LEU B 1 199 ? -20.938 33.906 2.719 1 70.31 199 LEU B CA 1
ATOM 4014 C C . LEU B 1 199 ? -20.031 34.844 1.948 1 70.31 199 LEU B C 1
ATOM 4016 O O . LEU B 1 199 ? -20.078 34.906 0.717 1 70.31 199 LEU B O 1
ATOM 4020 N N . THR B 1 200 ? -19.172 35.594 2.77 1 67.62 200 THR B N 1
ATOM 4021 C CA . THR B 1 200 ? -18.203 36.5 2.195 1 67.62 200 THR B CA 1
ATOM 4022 C C . THR B 1 200 ? -17.125 35.75 1.421 1 67.62 200 THR B C 1
ATOM 4024 O O . THR B 1 200 ? -17 34.531 1.54 1 67.62 200 THR B O 1
ATOM 4027 N N . PHE B 1 201 ? -16.344 36.531 0.656 1 58.66 201 PHE B N 1
ATOM 4028 C CA . PHE B 1 201 ? -15.391 36 -0.312 1 58.66 201 PHE B CA 1
ATOM 4029 C C . PHE B 1 201 ? -14.422 35.031 0.354 1 58.66 201 PHE B C 1
ATOM 4031 O O . PHE B 1 201 ? -14.195 33.938 -0.152 1 58.66 201 PHE B O 1
ATOM 4038 N N . SER B 1 202 ? -13.828 35.469 1.518 1 60.75 202 SER B N 1
ATOM 4039 C CA . SER B 1 202 ? -12.82 34.625 2.172 1 60.75 202 SER B CA 1
ATOM 4040 C C . SER B 1 202 ? -13.398 33.312 2.641 1 60.75 202 SER B C 1
ATOM 4042 O O . SER B 1 202 ? -12.789 32.25 2.461 1 60.75 202 SER B O 1
ATOM 4044 N N . SER B 1 203 ? -14.586 33.438 3.172 1 64.12 203 SER B N 1
ATOM 4045 C CA . SER B 1 203 ? -15.25 32.219 3.654 1 64.12 203 SER B CA 1
ATOM 4046 C C . SER B 1 203 ? -15.719 31.344 2.496 1 64.12 203 SER B C 1
ATOM 4048 O O . SER B 1 203 ? -15.648 30.125 2.566 1 64.12 203 SER B O 1
ATOM 4050 N N . SER B 1 204 ? -15.961 32.062 1.381 1 68.06 204 SER B N 1
ATOM 4051 C CA . SER B 1 204 ? -16.438 31.344 0.208 1 68.06 204 SER B CA 1
ATOM 4052 C C . SER B 1 204 ? -15.328 30.469 -0.382 1 68.06 204 SER B C 1
ATOM 4054 O O . SER B 1 204 ? -15.586 29.359 -0.842 1 68.06 204 SER B O 1
ATOM 4056 N N . PHE B 1 205 ? -14.133 30.906 -0.264 1 65.44 205 PHE B N 1
ATOM 4057 C CA . PHE B 1 205 ? -13 30.156 -0.791 1 65.44 205 PHE B CA 1
ATOM 4058 C C . PHE B 1 205 ? -12.781 28.875 0.001 1 65.44 205 PHE B C 1
ATOM 4060 O O . PHE B 1 205 ? -12.523 27.828 -0.579 1 65.44 205 PHE B O 1
ATOM 4067 N N . LYS B 1 206 ? -12.969 28.984 1.235 1 67.19 206 LYS B N 1
ATOM 4068 C CA . LYS B 1 206 ? -12.844 27.812 2.092 1 67.19 206 LYS B CA 1
ATOM 4069 C C . LYS B 1 206 ? -13.922 26.781 1.779 1 67.19 206 LYS B C 1
ATOM 4071 O O . LYS B 1 206 ? -13.641 25.578 1.716 1 67.19 206 LYS B O 1
ATOM 4076 N N . TYR B 1 207 ? -15.023 27.281 1.525 1 71.62 207 TYR B N 1
ATOM 4077 C CA . TYR B 1 207 ? -16.141 26.375 1.22 1 71.62 207 TYR B CA 1
ATOM 4078 C C . TYR B 1 207 ? -15.945 25.719 -0.14 1 71.62 207 TYR B C 1
ATOM 4080 O O . TYR B 1 207 ? -16.297 24.547 -0.32 1 71.62 207 TYR B O 1
ATOM 4088 N N . ARG B 1 208 ? -15.375 26.406 -1.013 1 76.25 208 ARG B N 1
ATOM 4089 C CA . ARG B 1 208 ? -15.117 25.828 -2.332 1 76.25 208 ARG B CA 1
ATOM 4090 C C . ARG B 1 208 ? -14.094 24.703 -2.26 1 76.25 208 ARG B C 1
ATOM 4092 O O . ARG B 1 208 ? -14.219 23.703 -2.955 1 76.25 208 ARG B O 1
ATOM 4099 N N . ARG B 1 209 ? -13.195 24.859 -1.435 1 72.25 209 ARG B N 1
ATOM 4100 C CA . ARG B 1 209 ? -12.164 23.828 -1.266 1 72.25 209 ARG B CA 1
ATOM 4101 C C . ARG B 1 209 ? -12.75 22.562 -0.648 1 72.25 209 ARG B C 1
ATOM 4103 O O . ARG B 1 209 ? -12.438 21.453 -1.083 1 72.25 209 ARG B O 1
ATOM 4110 N N . VAL B 1 210 ? -13.547 22.797 0.254 1 71.5 210 VAL B N 1
ATOM 4111 C CA . VAL B 1 210 ? -14.195 21.656 0.892 1 71.5 210 VAL B CA 1
ATOM 4112 C C . VAL B 1 210 ? -15.133 20.969 -0.101 1 71.5 210 VAL B C 1
ATOM 4114 O O . VAL B 1 210 ? -15.188 19.75 -0.169 1 71.5 210 VAL B O 1
ATOM 4117 N N . LEU B 1 211 ? -15.789 21.797 -0.804 1 77.62 211 LEU B N 1
ATOM 4118 C CA . LEU B 1 211 ? -16.688 21.281 -1.828 1 77.62 211 LEU B CA 1
ATOM 4119 C C . LEU B 1 211 ? -15.938 20.438 -2.844 1 77.62 211 LEU B C 1
ATOM 4121 O O . LEU B 1 211 ? -16.359 19.328 -3.182 1 77.62 211 LEU B O 1
ATOM 4125 N N . THR B 1 212 ? -14.852 20.875 -3.221 1 76.25 212 THR B N 1
ATOM 4126 C CA . THR B 1 212 ? -14.047 20.156 -4.207 1 76.25 212 THR B CA 1
ATOM 4127 C C . THR B 1 212 ? -13.547 18.828 -3.631 1 76.25 212 THR B C 1
ATOM 4129 O O . THR B 1 212 ? -13.562 17.812 -4.312 1 76.25 212 THR B O 1
ATOM 4132 N N . LEU B 1 213 ? -13.195 18.797 -2.465 1 74.5 213 LEU B N 1
ATOM 4133 C CA . LEU B 1 213 ? -12.688 17.594 -1.819 1 74.5 213 LEU B CA 1
ATOM 4134 C C . LEU B 1 213 ? -13.781 16.531 -1.705 1 74.5 213 LEU B C 1
ATOM 4136 O O . LEU B 1 213 ? -13.539 15.344 -1.954 1 74.5 213 LEU B O 1
ATOM 4140 N N . VAL B 1 214 ? -14.914 17 -1.373 1 75.94 214 VAL B N 1
ATOM 4141 C CA . VAL B 1 214 ? -16.047 16.094 -1.204 1 75.94 214 VAL B CA 1
ATOM 4142 C C . VAL B 1 214 ? -16.438 15.5 -2.557 1 75.94 214 VAL B C 1
ATOM 4144 O O . VAL B 1 214 ? -16.625 14.289 -2.686 1 75.94 214 VAL B O 1
ATOM 4147 N N . VAL B 1 215 ? -16.453 16.328 -3.443 1 80 215 VAL B N 1
ATOM 4148 C CA . VAL B 1 215 ? -16.875 15.898 -4.777 1 80 215 VAL B CA 1
ATOM 4149 C C . VAL B 1 215 ? -15.812 14.977 -5.375 1 80 215 VAL B C 1
ATOM 4151 O O . VAL B 1 215 ? -16.141 13.93 -5.941 1 80 215 VAL B O 1
ATOM 4154 N N . GLU B 1 216 ? -14.586 15.273 -5.16 1 75.88 216 GLU B N 1
ATOM 4155 C CA . GLU B 1 216 ? -13.508 14.469 -5.711 1 75.88 216 GLU B CA 1
ATOM 4156 C C . GLU B 1 216 ? -13.445 13.094 -5.039 1 75.88 216 GLU B C 1
ATOM 4158 O O . GLU B 1 216 ? -13.234 12.086 -5.707 1 75.88 216 GLU B O 1
ATOM 4163 N N . SER B 1 217 ? -13.57 13.07 -3.816 1 79.44 217 SER B N 1
ATOM 4164 C CA . SER B 1 217 ? -13.555 11.797 -3.109 1 79.44 217 SER B CA 1
ATOM 4165 C C . SER B 1 217 ? -14.727 10.914 -3.527 1 79.44 217 SER B C 1
ATOM 4167 O O . SER B 1 217 ? -14.57 9.711 -3.729 1 79.44 217 SER B O 1
ATOM 4169 N N . GLY B 1 218 ? -15.93 11.531 -3.633 1 81.88 218 GLY B N 1
ATOM 4170 C CA . GLY B 1 218 ? -17.094 10.805 -4.117 1 81.88 218 GLY B CA 1
ATOM 4171 C C . GLY B 1 218 ? -16.922 10.281 -5.531 1 81.88 218 GLY B C 1
ATOM 4172 O O . GLY B 1 218 ? -17.359 9.172 -5.848 1 81.88 218 GLY B O 1
ATOM 4173 N N . LEU B 1 219 ? -16.188 11.062 -6.293 1 84.94 219 LEU B N 1
ATOM 4174 C CA . LEU B 1 219 ? -15.984 10.688 -7.688 1 84.94 219 LEU B CA 1
ATOM 4175 C C . LEU B 1 219 ? -15.039 9.5 -7.805 1 84.94 219 LEU B C 1
ATOM 4177 O O . LEU B 1 219 ? -15.195 8.656 -8.695 1 84.94 219 LEU B O 1
ATOM 4181 N N . ILE B 1 220 ? -14.102 9.398 -6.938 1 85.69 220 ILE B N 1
ATOM 4182 C CA . ILE B 1 220 ? -13.164 8.281 -6.969 1 85.69 220 ILE B CA 1
ATOM 4183 C C . ILE B 1 220 ? -13.914 6.973 -6.738 1 85.69 220 ILE B C 1
ATOM 4185 O O . ILE B 1 220 ? -13.789 6.027 -7.52 1 85.69 220 ILE B O 1
ATOM 4189 N N . TYR B 1 221 ? -14.672 6.98 -5.785 1 86.62 221 TYR B N 1
ATOM 4190 C CA . TYR B 1 221 ? -15.43 5.777 -5.453 1 86.62 221 TYR B CA 1
ATOM 4191 C C . TYR B 1 221 ? -16.469 5.477 -6.527 1 86.62 221 TYR B C 1
ATOM 4193 O O . TYR B 1 221 ? -16.594 4.332 -6.973 1 86.62 221 TYR B O 1
ATOM 4201 N N . SER B 1 222 ? -17.156 6.461 -6.988 1 90.06 222 SER B N 1
ATOM 4202 C CA . SER B 1 222 ? -18.188 6.289 -8 1 90.06 222 SER B CA 1
ATOM 4203 C C . SER B 1 222 ? -17.594 5.832 -9.328 1 90.06 222 SER B C 1
ATOM 4205 O O . SER B 1 222 ? -18.188 5.012 -10.031 1 90.06 222 SER B O 1
ATOM 4207 N N . SER B 1 223 ? -16.5 6.352 -9.656 1 92 223 SER B N 1
ATOM 4208 C CA . SER B 1 223 ? -15.859 5.922 -10.898 1 92 223 SER B CA 1
ATOM 4209 C C . SER B 1 223 ? -15.484 4.445 -10.836 1 92 223 SER B C 1
ATOM 4211 O O . SER B 1 223 ? -15.648 3.717 -11.82 1 92 223 SER B O 1
ATOM 4213 N N . ALA B 1 224 ? -14.969 4.047 -9.742 1 92.88 224 ALA B N 1
ATOM 4214 C CA . ALA B 1 224 ? -14.633 2.637 -9.57 1 92.88 224 ALA B CA 1
ATOM 4215 C C . ALA B 1 224 ? -15.875 1.76 -9.695 1 92.88 224 ALA B C 1
ATOM 4217 O O . ALA B 1 224 ? -15.828 0.696 -10.32 1 92.88 224 ALA B O 1
ATOM 4218 N N . LEU B 1 225 ? -16.953 2.256 -9.188 1 92.94 225 LEU B N 1
ATOM 4219 C CA . LEU B 1 225 ? -18.203 1.492 -9.242 1 92.94 225 LEU B CA 1
ATOM 4220 C C . LEU B 1 225 ? -18.734 1.419 -10.672 1 92.94 225 LEU B C 1
ATOM 4222 O O . LEU B 1 225 ? -19.234 0.375 -11.102 1 92.94 225 LEU B O 1
ATOM 4226 N N . VAL B 1 226 ? -18.594 2.475 -11.359 1 93.5 226 VAL B N 1
ATOM 4227 C CA . VAL B 1 226 ? -19.047 2.492 -12.742 1 93.5 226 VAL B CA 1
ATOM 4228 C C . VAL B 1 226 ? -18.234 1.492 -13.562 1 93.5 226 VAL B C 1
ATOM 4230 O O . VAL B 1 226 ? -18.797 0.728 -14.352 1 93.5 226 VAL B O 1
ATOM 4233 N N . ILE B 1 227 ? -16.953 1.493 -13.336 1 93.69 227 ILE B N 1
ATOM 4234 C CA . ILE B 1 227 ? -16.094 0.557 -14.039 1 93.69 227 ILE B CA 1
ATOM 4235 C C . ILE B 1 227 ? -16.453 -0.876 -13.656 1 93.69 227 ILE B C 1
ATOM 4237 O O . ILE B 1 227 ? -16.531 -1.753 -14.523 1 93.69 227 ILE B O 1
ATOM 4241 N N . GLU B 1 228 ? -16.734 -1.044 -12.453 1 93.62 228 GLU B N 1
ATOM 4242 C CA . GLU B 1 228 ? -17.109 -2.365 -11.961 1 93.62 228 GLU B CA 1
ATOM 4243 C C . GLU B 1 228 ? -18.406 -2.852 -12.609 1 93.62 228 GLU B C 1
ATOM 4245 O O . GLU B 1 228 ? -18.469 -3.977 -13.109 1 93.62 228 GLU B O 1
ATOM 4250 N N . ILE B 1 229 ? -19.375 -2.018 -12.625 1 91.81 229 ILE B N 1
ATOM 4251 C CA . ILE B 1 229 ? -20.672 -2.367 -13.188 1 91.81 229 ILE B CA 1
ATOM 4252 C C . ILE B 1 229 ? -20.531 -2.646 -14.68 1 91.81 229 ILE B C 1
ATOM 4254 O O . ILE B 1 229 ? -21.094 -3.621 -15.188 1 91.81 229 ILE B O 1
ATOM 4258 N N . THR B 1 230 ? -19.75 -1.854 -15.328 1 91.94 230 THR B N 1
ATOM 4259 C CA . THR B 1 230 ? -19.562 -2.014 -16.766 1 91.94 230 THR B CA 1
ATOM 4260 C C . THR B 1 230 ? -18.875 -3.342 -17.078 1 91.94 230 THR B C 1
ATOM 4262 O O . THR B 1 230 ? -19.328 -4.094 -17.938 1 91.94 230 THR B O 1
ATOM 4265 N N . LEU B 1 231 ? -17.891 -3.672 -16.312 1 91.44 231 LEU B N 1
ATOM 4266 C CA . LEU B 1 231 ? -17.156 -4.918 -16.531 1 91.44 231 LEU B CA 1
ATOM 4267 C C . LEU B 1 231 ? -18.016 -6.121 -16.156 1 91.44 231 LEU B C 1
ATOM 4269 O O . LEU B 1 231 ? -17.938 -7.176 -16.797 1 91.44 231 LEU B O 1
ATOM 4273 N N . TYR B 1 232 ? -18.797 -5.922 -15.18 1 89.94 232 TYR B N 1
ATOM 4274 C CA . TYR B 1 232 ? -19.672 -7.004 -14.766 1 89.94 232 TYR B CA 1
ATOM 4275 C C . TYR B 1 232 ? -20.719 -7.312 -15.836 1 89.94 232 TYR B C 1
ATOM 4277 O O . TYR B 1 232 ? -20.969 -8.477 -16.141 1 89.94 232 TYR B O 1
ATOM 4285 N N . LEU B 1 233 ? -21.266 -6.371 -16.422 1 87.75 233 LEU B N 1
ATOM 4286 C CA . LEU B 1 233 ? -22.297 -6.539 -17.438 1 87.75 233 LEU B CA 1
ATOM 4287 C C . LEU B 1 233 ? -21.703 -7.086 -18.734 1 87.75 233 LEU B C 1
ATOM 4289 O O . LEU B 1 233 ? -22.406 -7.723 -19.531 1 87.75 233 LEU B O 1
ATOM 4293 N N . LEU B 1 234 ? -20.391 -6.918 -18.922 1 87.62 234 LEU B N 1
ATOM 4294 C CA . LEU B 1 234 ? -19.703 -7.461 -20.078 1 87.62 234 LEU B CA 1
ATOM 4295 C C . LEU B 1 234 ? -19.266 -8.898 -19.828 1 87.62 234 LEU B C 1
ATOM 4297 O O . LEU B 1 234 ? -18.719 -9.555 -20.719 1 87.62 234 LEU B O 1
ATOM 4301 N N . ASN B 1 235 ? -19.469 -9.375 -18.672 1 88.38 235 ASN B N 1
ATOM 4302 C CA . ASN B 1 235 ? -19.141 -10.742 -18.281 1 88.38 235 ASN B CA 1
ATOM 4303 C C . ASN B 1 235 ? -17.656 -11.039 -18.484 1 88.38 235 ASN B C 1
ATOM 4305 O O . ASN B 1 235 ? -17.297 -12.07 -19.062 1 88.38 235 ASN B O 1
ATOM 4309 N N . THR B 1 236 ? -16.875 -10.078 -18.141 1 90.88 236 THR B N 1
ATOM 4310 C CA . THR B 1 236 ? -15.438 -10.258 -18.25 1 90.88 236 THR B CA 1
ATOM 4311 C C . THR B 1 236 ? -14.812 -10.5 -16.875 1 90.88 236 THR B C 1
ATOM 4313 O O . THR B 1 236 ? -15.219 -9.891 -15.891 1 90.88 236 THR B O 1
ATOM 4316 N N . ASN B 1 237 ? -13.797 -11.32 -16.859 1 92.69 237 ASN B N 1
ATOM 4317 C CA . ASN B 1 237 ? -13.094 -11.602 -15.609 1 92.69 237 ASN B CA 1
ATOM 4318 C C . ASN B 1 237 ? -12.336 -10.383 -15.102 1 92.69 237 ASN B C 1
ATOM 4320 O O . ASN B 1 237 ? -11.906 -10.344 -13.945 1 92.69 237 ASN B O 1
ATOM 4324 N N . ALA B 1 238 ? -12.203 -9.398 -15.945 1 91.94 238 ALA B N 1
ATOM 4325 C CA . ALA B 1 238 ? -11.555 -8.156 -15.523 1 91.94 238 ALA B CA 1
ATOM 4326 C C . ALA B 1 238 ? -12.336 -7.484 -14.398 1 91.94 238 ALA B C 1
ATOM 4328 O O . ALA B 1 238 ? -11.805 -6.621 -13.695 1 91.94 238 ALA B O 1
ATOM 4329 N N . PHE B 1 239 ? -13.547 -7.949 -14.227 1 92 239 PHE B N 1
ATOM 4330 C CA . PHE B 1 239 ? -14.398 -7.457 -13.148 1 92 239 PHE B CA 1
ATOM 4331 C C . PHE B 1 239 ? -13.734 -7.648 -11.797 1 92 239 PHE B C 1
ATOM 4333 O O . PHE B 1 239 ? -13.805 -6.77 -10.938 1 92 239 PHE B O 1
ATOM 4340 N N . TYR B 1 240 ? -13.023 -8.703 -11.633 1 91.88 240 TYR B N 1
ATOM 4341 C CA . TYR B 1 240 ? -12.422 -9.031 -10.344 1 91.88 240 TYR B CA 1
ATOM 4342 C C . TYR B 1 240 ? -11.305 -8.055 -10 1 91.88 240 TYR B C 1
ATOM 4344 O O . TYR B 1 240 ? -11.047 -7.785 -8.828 1 91.88 240 TYR B O 1
ATOM 4352 N N . ILE B 1 241 ? -10.656 -7.52 -10.969 1 94.31 241 ILE B N 1
ATOM 4353 C CA . ILE B 1 241 ? -9.516 -6.621 -10.797 1 94.31 241 ILE B CA 1
ATOM 4354 C C . ILE B 1 241 ? -9.977 -5.328 -10.133 1 94.31 241 ILE B C 1
ATOM 4356 O O . ILE B 1 241 ? -9.219 -4.711 -9.375 1 94.31 241 ILE B O 1
ATOM 4360 N N . ILE B 1 242 ? -11.242 -5.035 -10.32 1 93.69 242 ILE B N 1
ATOM 4361 C CA . ILE B 1 242 ? -11.773 -3.797 -9.758 1 93.69 242 ILE B CA 1
ATOM 4362 C C . ILE B 1 242 ? -12.555 -4.102 -8.484 1 93.69 242 ILE B C 1
ATOM 4364 O O . ILE B 1 242 ? -12.516 -3.326 -7.527 1 93.69 242 ILE B O 1
ATOM 4368 N N . TYR B 1 243 ? -13.141 -5.199 -8.406 1 93.19 243 TYR B N 1
ATOM 4369 C CA . TYR B 1 243 ? -14.031 -5.57 -7.316 1 93.19 243 TYR B CA 1
ATOM 4370 C C . TYR B 1 243 ? -13.273 -5.637 -5.996 1 93.19 243 TYR B C 1
ATOM 4372 O O . TYR B 1 243 ? -13.68 -5.023 -5.008 1 93.19 243 TYR B O 1
ATOM 4380 N N . ASP B 1 244 ? -12.172 -6.289 -5.945 1 94.94 244 ASP B N 1
ATOM 4381 C CA . ASP B 1 244 ? -11.453 -6.52 -4.695 1 94.94 244 ASP B CA 1
ATOM 4382 C C . ASP B 1 244 ? -10.852 -5.223 -4.156 1 94.94 244 ASP B C 1
ATOM 4384 O O . ASP B 1 244 ? -10.984 -4.914 -2.971 1 94.94 244 ASP B O 1
ATOM 4388 N N . PRO B 1 245 ? -10.281 -4.426 -5.023 1 95.38 245 PRO B N 1
ATOM 4389 C CA . PRO B 1 245 ? -9.734 -3.158 -4.531 1 95.38 245 PRO B CA 1
ATOM 4390 C C . PRO B 1 245 ? -10.82 -2.225 -3.99 1 95.38 245 PRO B C 1
ATOM 4392 O O . PRO B 1 245 ? -10.531 -1.364 -3.152 1 95.38 245 PRO B O 1
ATOM 4395 N N . ILE B 1 246 ? -12 -2.363 -4.426 1 93.56 246 ILE B N 1
ATOM 4396 C CA . ILE B 1 246 ? -13.086 -1.511 -3.953 1 93.56 246 ILE B CA 1
ATOM 4397 C C . ILE B 1 246 ? -13.312 -1.74 -2.461 1 93.56 246 ILE B C 1
ATOM 4399 O O . ILE B 1 246 ? -13.68 -0.814 -1.732 1 93.56 246 ILE B O 1
ATOM 4403 N N . ALA B 1 247 ? -13.062 -2.943 -2.006 1 93.19 247 ALA B N 1
ATOM 4404 C CA . ALA B 1 247 ? -13.18 -3.234 -0.579 1 93.19 247 ALA B CA 1
ATOM 4405 C C . ALA B 1 247 ? -12.266 -2.326 0.243 1 93.19 247 ALA B C 1
ATOM 4407 O O . ALA B 1 247 ? -12.609 -1.953 1.369 1 93.19 247 ALA B O 1
ATOM 4408 N N . GLN B 1 248 ? -11.133 -1.971 -0.313 1 95.06 248 GLN B N 1
ATOM 4409 C CA . GLN B 1 248 ? -10.219 -1.062 0.366 1 95.06 248 GLN B CA 1
ATOM 4410 C C . GLN B 1 248 ? -10.648 0.391 0.184 1 95.06 248 GLN B C 1
ATOM 4412 O O . GLN B 1 248 ? -10.547 1.193 1.114 1 95.06 248 GLN B O 1
ATOM 4417 N N . LEU B 1 249 ? -11.125 0.677 -0.982 1 92.06 249 LEU B N 1
ATOM 4418 C CA . LEU B 1 249 ? -11.523 2.041 -1.307 1 92.06 249 LEU B CA 1
ATOM 4419 C C . LEU B 1 249 ? -12.648 2.51 -0.389 1 92.06 249 LEU B C 1
ATOM 4421 O O . LEU B 1 249 ? -12.719 3.691 -0.045 1 92.06 249 LEU B O 1
ATOM 4425 N N . THR B 1 250 ? -13.453 1.603 0.012 1 89.5 250 THR B N 1
ATOM 4426 C CA . THR B 1 250 ? -14.578 1.914 0.889 1 89.5 250 THR B CA 1
ATOM 4427 C C . THR B 1 250 ? -14.086 2.504 2.207 1 89.5 250 THR B C 1
ATOM 4429 O O . THR B 1 250 ? -14.75 3.355 2.799 1 89.5 250 THR B O 1
ATOM 4432 N N . ALA B 1 251 ? -12.938 2.064 2.596 1 90.5 251 ALA B N 1
ATOM 4433 C CA . ALA B 1 251 ? -12.367 2.582 3.836 1 90.5 251 ALA B CA 1
ATOM 4434 C C . ALA B 1 251 ? -11.469 3.783 3.566 1 90.5 251 ALA B C 1
ATOM 4436 O O . ALA B 1 251 ? -11.43 4.73 4.355 1 90.5 251 ALA B O 1
ATOM 4437 N N . ILE B 1 252 ? -10.828 3.766 2.463 1 91.12 252 ILE B N 1
ATOM 4438 C CA . ILE B 1 252 ? -9.836 4.781 2.121 1 91.12 252 ILE B CA 1
ATOM 4439 C C . ILE B 1 252 ? -10.523 6.133 1.94 1 91.12 252 ILE B C 1
ATOM 4441 O O . ILE B 1 252 ? -10.078 7.145 2.486 1 91.12 252 ILE B O 1
ATOM 4445 N N . VAL B 1 253 ? -11.617 6.18 1.267 1 85.56 253 VAL B N 1
ATOM 4446 C CA . VAL B 1 253 ? -12.227 7.43 0.816 1 85.56 253 VAL B CA 1
ATOM 4447 C C . VAL B 1 253 ? -12.758 8.211 2.018 1 85.56 253 VAL B C 1
ATOM 4449 O O . VAL B 1 253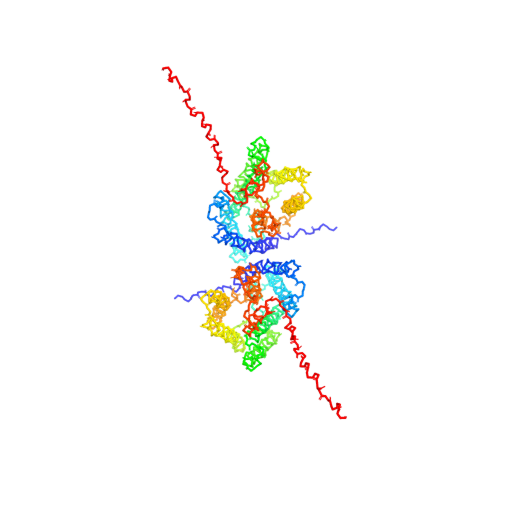 ? -12.398 9.375 2.215 1 85.56 253 VAL B O 1
ATOM 4452 N N . PRO B 1 254 ? -13.516 7.625 2.885 1 79.62 254 PRO B N 1
ATOM 4453 C CA . PRO B 1 254 ? -13.961 8.391 4.051 1 79.62 254 PRO B CA 1
ATOM 4454 C C . PRO B 1 254 ? -12.812 8.773 4.977 1 79.62 254 PRO B C 1
ATOM 4456 O O . PRO B 1 254 ? -12.812 9.867 5.547 1 79.62 254 PRO B O 1
ATOM 4459 N N . THR B 1 255 ? -11.844 7.941 5.102 1 82.5 255 THR B N 1
ATOM 4460 C CA . THR B 1 255 ? -10.711 8.234 5.969 1 82.5 255 THR B CA 1
ATOM 4461 C C . THR B 1 255 ? -9.875 9.375 5.402 1 82.5 255 THR B C 1
ATOM 4463 O O . THR B 1 255 ? -9.375 10.219 6.152 1 82.5 255 THR B O 1
ATOM 4466 N N . MET B 1 256 ? -9.781 9.352 4.16 1 80.31 256 MET B N 1
ATOM 4467 C CA . MET B 1 256 ? -9.023 10.398 3.492 1 80.31 256 MET B CA 1
ATOM 4468 C C . MET B 1 256 ? -9.656 11.766 3.73 1 80.31 256 MET B C 1
ATOM 4470 O O . MET B 1 256 ? -8.961 12.742 3.992 1 80.31 256 MET B O 1
ATOM 4474 N N . ILE B 1 257 ? -10.891 11.867 3.703 1 70.94 257 ILE B N 1
ATOM 4475 C CA . ILE B 1 257 ? -11.609 13.125 3.926 1 70.94 257 ILE B CA 1
ATOM 4476 C C . ILE B 1 257 ? -11.359 13.617 5.348 1 70.94 257 ILE B C 1
ATOM 4478 O O . ILE B 1 257 ? -11.109 14.805 5.566 1 70.94 257 ILE B O 1
ATOM 4482 N N . ILE B 1 258 ? -11.328 12.742 6.25 1 70.06 258 ILE B N 1
ATOM 4483 C CA . ILE B 1 258 ? -11.117 13.086 7.648 1 70.06 258 ILE B CA 1
ATOM 4484 C C . ILE B 1 258 ? -9.688 13.594 7.84 1 70.06 258 ILE B C 1
ATOM 4486 O O . ILE B 1 258 ? -9.461 14.617 8.484 1 70.06 258 ILE B O 1
ATOM 4490 N N . VAL B 1 259 ? -8.781 12.953 7.293 1 71.75 259 VAL B N 1
ATOM 4491 C CA . VAL B 1 259 ? -7.375 13.289 7.449 1 71.75 259 VAL B CA 1
ATOM 4492 C C . VAL B 1 259 ? -7.086 14.633 6.793 1 71.75 259 VAL B C 1
ATOM 4494 O O . VAL B 1 259 ? -6.43 15.492 7.383 1 71.75 259 VAL B O 1
ATOM 4497 N N . MET B 1 260 ? -7.625 14.852 5.703 1 68.94 260 MET B N 1
ATOM 4498 C CA . MET B 1 260 ? -7.367 16.078 4.965 1 68.94 260 MET B CA 1
ATOM 4499 C C . MET B 1 260 ? -8.016 17.281 5.656 1 68.94 260 MET B C 1
ATOM 4501 O O . MET B 1 260 ? -7.434 18.359 5.699 1 68.94 260 MET B O 1
ATOM 4505 N N . THR B 1 261 ? -9.102 17.141 6.191 1 62.66 261 THR B N 1
ATOM 4506 C CA . THR B 1 261 ? -9.797 18.219 6.895 1 62.66 261 THR B CA 1
ATOM 4507 C C . THR B 1 261 ? -9.094 18.547 8.211 1 62.66 261 THR B C 1
ATOM 4509 O O . THR B 1 261 ? -9.016 19.703 8.602 1 62.66 261 THR B O 1
ATOM 4512 N N . SER B 1 262 ? -8.609 17.531 8.812 1 61.94 262 SER B N 1
ATOM 4513 C CA . SER B 1 262 ? -7.945 17.719 10.102 1 61.94 262 SER B CA 1
ATOM 4514 C C . SER B 1 262 ? -6.59 18.391 9.93 1 61.94 262 SER B C 1
ATOM 4516 O O . SER B 1 262 ? -6.145 19.125 10.82 1 61.94 262 SER B O 1
ATOM 4518 N N . LEU B 1 263 ? -5.891 18.062 8.906 1 57.47 263 LEU B N 1
ATOM 4519 C CA . LEU B 1 263 ? -4.574 18.641 8.664 1 57.47 263 LEU B CA 1
ATOM 4520 C C . LEU B 1 263 ? -4.703 20.047 8.109 1 57.47 263 LEU B C 1
ATOM 4522 O O . LEU B 1 263 ? -3.699 20.75 7.957 1 57.47 263 LEU B O 1
ATOM 4526 N N . GLY B 1 264 ? -5.82 20.625 8.367 1 50.91 264 GLY B N 1
ATOM 4527 C CA . GLY B 1 264 ? -6.023 21.984 7.883 1 50.91 264 GLY B CA 1
ATOM 4528 C C . GLY B 1 264 ? -5.703 22.141 6.406 1 50.91 264 GLY B C 1
ATOM 4529 O O . GLY B 1 264 ? -5.395 23.234 5.949 1 50.91 264 GLY B O 1
ATOM 4530 N N . LEU B 1 265 ? -5.156 21.203 6.016 1 45.56 265 LEU B N 1
ATOM 4531 C CA . LEU B 1 265 ? -4.809 21.281 4.602 1 45.56 265 LEU B CA 1
ATOM 4532 C C . LEU B 1 265 ? -5.973 21.828 3.781 1 45.56 265 LEU B C 1
ATOM 4534 O O . LEU B 1 265 ? -5.801 22.203 2.619 1 45.56 265 LEU B O 1
ATOM 4538 N N . THR B 1 266 ? -7.062 21.875 4.453 1 42.41 266 THR B N 1
ATOM 4539 C CA . THR B 1 266 ? -8.117 22.703 3.883 1 42.41 266 THR B CA 1
ATOM 4540 C C . THR B 1 266 ? -8.156 24.078 4.551 1 42.41 266 THR B C 1
ATOM 4542 O O . THR B 1 266 ? -8.438 25.094 3.896 1 42.41 266 THR B O 1
ATOM 4545 N N . SER B 1 267 ? -8.398 24.312 6.066 1 34.5 267 SER B N 1
ATOM 4546 C CA . SER B 1 267 ? -8.742 25.547 6.77 1 34.5 267 SER B CA 1
ATOM 4547 C C . SER B 1 267 ? -7.504 26.203 7.359 1 34.5 267 SER B C 1
ATOM 4549 O O . SER B 1 267 ? -6.934 25.719 8.336 1 34.5 267 SER B O 1
ATOM 4551 N N . ASN B 1 268 ? -6.422 26.516 6.969 1 34.38 268 ASN B N 1
ATOM 4552 C CA . ASN B 1 268 ? -5.574 27.391 7.77 1 34.38 268 ASN B CA 1
ATOM 4553 C C . ASN B 1 268 ? -6.398 28.281 8.695 1 34.38 268 ASN B C 1
ATOM 4555 O O . ASN B 1 268 ? -6.066 28.422 9.875 1 34.38 268 ASN B O 1
ATOM 4559 N N . ASP B 1 269 ? -6.949 29.516 8.117 1 32.75 269 ASP B N 1
ATOM 4560 C CA . ASP B 1 269 ? -7.52 30.766 8.633 1 32.75 269 ASP B CA 1
ATOM 4561 C C . ASP B 1 269 ? -8.859 30.5 9.312 1 32.75 269 ASP B C 1
ATOM 4563 O O . ASP B 1 269 ? -9.562 31.453 9.688 1 32.75 269 ASP B O 1
ATOM 4567 N N . LEU B 1 270 ? -9.32 29.344 9.25 1 30.64 270 LEU B N 1
ATOM 4568 C CA . LEU B 1 270 ? -10.695 29.359 9.727 1 30.64 270 LEU B CA 1
ATOM 4569 C C . LEU B 1 270 ? -10.75 29.5 11.242 1 30.64 270 LEU B C 1
ATOM 4571 O O . LEU B 1 270 ? -11.766 29.906 11.797 1 30.64 270 LEU B O 1
ATOM 4575 N N . ASN B 1 271 ? -9.852 28.922 11.984 1 32.28 271 ASN B N 1
ATOM 4576 C CA . ASN B 1 271 ? -10.008 29.062 13.43 1 32.28 271 ASN B CA 1
ATOM 4577 C C . ASN B 1 271 ? -9.867 30.5 13.883 1 32.28 271 ASN B C 1
ATOM 4579 O O . ASN B 1 271 ? -10.195 30.844 15.023 1 32.28 271 ASN B O 1
ATOM 4583 N N . GLU B 1 272 ? -8.992 31.297 13.344 1 32.47 272 GLU B N 1
ATOM 4584 C CA . GLU B 1 272 ? -8.945 32.594 13.984 1 32.47 272 GLU B CA 1
ATOM 4585 C C . GLU B 1 272 ? -10.305 33.312 13.922 1 32.47 272 GLU B C 1
ATOM 4587 O O . GLU B 1 272 ? -10.695 34 14.875 1 32.47 272 GLU B O 1
ATOM 4592 N N . GLN B 1 273 ? -10.836 33.438 12.664 1 30.7 273 GLN B N 1
ATOM 4593 C CA . GLN B 1 273 ? -11.914 34.406 12.516 1 30.7 273 GLN B CA 1
ATOM 4594 C C . GLN B 1 273 ? -13.234 33.875 13.031 1 30.7 273 GLN B C 1
ATOM 4596 O O . GLN B 1 273 ? -14.273 34.531 12.945 1 30.7 273 GLN B O 1
ATOM 4601 N N . THR B 1 274 ? -13.336 32.625 13.297 1 35.41 274 THR B N 1
ATOM 4602 C CA . THR B 1 274 ? -14.664 32.188 13.727 1 35.41 274 THR B CA 1
ATOM 4603 C C . THR B 1 274 ? -15.008 32.781 15.094 1 35.41 274 THR B C 1
ATOM 4605 O O . THR B 1 274 ? -15.977 32.375 15.734 1 35.41 274 THR B O 1
ATOM 4608 N N . LYS B 1 275 ? -14.258 33.625 15.812 1 34.25 275 LYS B N 1
ATOM 4609 C CA . LYS B 1 275 ? -14.812 34.281 16.984 1 34.25 275 LYS B CA 1
ATOM 4610 C C . LYS B 1 275 ? -16.125 35 16.656 1 34.25 275 LYS B C 1
ATOM 4612 O O . LYS B 1 275 ? -16.969 35.188 17.547 1 34.25 275 LYS B O 1
ATOM 4617 N N . PHE B 1 276 ? -16.328 35.844 15.625 1 28.31 276 PHE B N 1
ATOM 4618 C CA . PHE B 1 276 ? -17.422 36.812 15.641 1 28.31 276 PHE B CA 1
ATOM 4619 C C . PHE B 1 276 ? -18.75 36.125 15.328 1 28.31 276 PHE B C 1
ATOM 4621 O O . PHE B 1 276 ? -19.812 36.625 15.695 1 28.31 276 PHE B O 1
ATOM 4628 N N . VAL B 1 277 ? -19.047 35.562 14.055 1 32.41 277 VAL B N 1
ATOM 4629 C CA . VAL B 1 277 ? -20.453 35.625 13.672 1 32.41 277 VAL B CA 1
ATOM 4630 C C . VAL B 1 277 ? -21.234 34.531 14.398 1 32.41 277 VAL B C 1
ATOM 4632 O O . VAL B 1 277 ? -20.875 33.344 14.328 1 32.41 277 VAL B O 1
ATOM 4635 N N . SER B 1 278 ? -22.219 34.719 15.414 1 32.06 278 SER B N 1
ATOM 4636 C CA . SER B 1 278 ? -23.156 34.094 16.344 1 32.06 278 SER B CA 1
ATOM 4637 C C . SER B 1 278 ? -23.875 32.906 15.68 1 32.06 278 SER B C 1
ATOM 4639 O O . SER B 1 278 ? -24.062 31.875 16.312 1 32.06 278 SER B O 1
ATOM 4641 N N . ALA B 1 279 ? -24.938 33.281 14.766 1 33.12 279 ALA B N 1
ATOM 4642 C CA . ALA B 1 279 ? -26.016 32.438 14.258 1 33.12 279 ALA B CA 1
ATOM 4643 C C . ALA B 1 279 ? -25.469 31.281 13.414 1 33.12 279 ALA B C 1
ATOM 4645 O O . ALA B 1 279 ? -26 30.172 13.445 1 33.12 279 ALA B O 1
ATOM 4646 N N . GLU B 1 280 ? -24.812 31.578 12.289 1 34.34 280 GLU B N 1
ATOM 4647 C CA . GLU B 1 280 ? -24.281 30.75 11.203 1 34.34 280 GLU B CA 1
ATOM 4648 C C . GLU B 1 280 ? -23.219 29.781 11.719 1 34.34 280 GLU B C 1
ATOM 4650 O O . GLU B 1 280 ? -22.562 29.094 10.93 1 34.34 280 GLU B O 1
ATOM 4655 N N . SER B 1 281 ? -22.891 29.734 12.938 1 37.06 281 SER B N 1
ATOM 4656 C CA . SER B 1 281 ? -21.938 29 13.766 1 37.06 281 SER B CA 1
ATOM 4657 C C . SER B 1 281 ? -22.234 27.5 13.758 1 37.06 281 SER B C 1
ATOM 4659 O O . SER B 1 281 ? -21.328 26.688 13.945 1 37.06 281 SER B O 1
ATOM 4661 N N . ALA B 1 282 ? -23.5 27.281 13.656 1 36.72 282 ALA B N 1
ATOM 4662 C CA . ALA B 1 282 ? -23.938 25.906 13.805 1 36.72 282 ALA B CA 1
ATOM 4663 C C . ALA B 1 282 ? -23.406 25.047 12.648 1 36.72 282 ALA B C 1
ATOM 4665 O O . ALA B 1 282 ? -23 23.891 12.859 1 36.72 282 ALA B O 1
ATOM 4666 N N . VAL B 1 283 ? -23.703 25.578 11.422 1 38.38 283 VAL B N 1
ATOM 4667 C CA . VAL B 1 283 ? -23.266 24.812 10.258 1 38.38 283 VAL B CA 1
ATOM 4668 C C . VAL B 1 283 ? -21.75 24.641 10.289 1 38.38 283 VAL B C 1
ATOM 4670 O O . VAL B 1 283 ? -21.25 23.547 10.016 1 38.38 283 VAL B O 1
ATOM 4673 N N . GLU B 1 284 ? -21.125 25.734 10.523 1 38.72 284 GLU B N 1
ATOM 4674 C CA . GLU B 1 284 ? -19.672 25.641 10.609 1 38.72 284 GLU B CA 1
ATOM 4675 C C . GLU B 1 284 ? -19.234 24.703 11.742 1 38.72 284 GLU B C 1
ATOM 4677 O O . GLU B 1 284 ? -18.297 23.938 11.586 1 38.72 284 GLU B O 1
ATOM 4682 N N . ARG B 1 285 ? -19.984 24.953 12.875 1 42.81 285 ARG B N 1
ATOM 4683 C CA . ARG B 1 285 ? -19.766 24.031 13.984 1 42.81 285 ARG B CA 1
ATOM 4684 C C . ARG B 1 285 ? -20.078 22.594 13.57 1 42.81 285 ARG B C 1
ATOM 4686 O O . ARG B 1 285 ? -19.391 21.656 13.984 1 42.81 285 ARG B O 1
ATOM 4693 N N . SER B 1 286 ? -21.203 22.562 12.844 1 38.47 286 SER B N 1
ATOM 4694 C CA . SER B 1 286 ? -21.609 21.219 12.438 1 38.47 286 SER B CA 1
ATOM 4695 C C . SER B 1 286 ? -20.594 20.594 11.477 1 38.47 286 SER B C 1
ATOM 4697 O O . SER B 1 286 ? -20.281 19.406 11.562 1 38.47 286 SER B O 1
ATOM 4699 N N . LEU B 1 287 ? -20.297 21.5 10.562 1 38.78 287 LEU B N 1
ATOM 4700 C CA . LEU B 1 287 ? -19.234 21.016 9.695 1 38.78 287 LEU B CA 1
ATOM 4701 C C . LEU B 1 287 ? -17.938 20.812 10.484 1 38.78 287 LEU B C 1
ATOM 4703 O O . LEU B 1 287 ? -17.203 19.859 10.234 1 38.78 287 LEU B O 1
ATOM 4707 N N . TYR B 1 288 ? -17.797 21.781 11.484 1 38.31 288 TYR B N 1
ATOM 4708 C CA . TYR B 1 288 ? -16.672 21.688 12.406 1 38.31 288 TYR B CA 1
ATOM 4709 C C . TYR B 1 288 ? -16.891 20.547 13.406 1 38.31 288 TYR B C 1
ATOM 4711 O O . TYR B 1 288 ? -15.945 19.875 13.805 1 38.31 288 TYR B O 1
ATOM 4719 N N . LEU B 1 289 ? -18.109 20.578 14 1 36.72 289 LEU B N 1
ATOM 4720 C CA . LEU B 1 289 ? -18.438 19.5 14.93 1 36.72 289 LEU B CA 1
ATOM 4721 C C . LEU B 1 289 ? -18.25 18.141 14.273 1 36.72 289 LEU B C 1
ATOM 4723 O O . LEU B 1 289 ? -17.875 17.172 14.938 1 36.72 289 LEU B O 1
ATOM 4727 N N . ASP B 1 290 ? -18.75 18.031 13.102 1 37.25 290 ASP B N 1
ATOM 4728 C CA . ASP B 1 290 ? -18.562 16.781 12.375 1 37.25 290 ASP B CA 1
ATOM 4729 C C . ASP B 1 290 ? -17.078 16.453 12.203 1 37.25 290 ASP B C 1
ATOM 4731 O O . ASP B 1 290 ? -16.688 15.289 12.172 1 37.25 290 ASP B O 1
ATOM 4735 N N . VAL B 1 291 ? -16.344 17.562 12.102 1 33.84 291 VAL B N 1
ATOM 4736 C CA . VAL B 1 291 ? -14.898 17.359 12.055 1 33.84 291 VAL B CA 1
ATOM 4737 C C . VAL B 1 291 ? -14.336 17.312 13.477 1 33.84 291 VAL B C 1
ATOM 4739 O O . VAL B 1 291 ? -13.461 16.5 13.781 1 33.84 291 VAL B O 1
ATOM 4742 N N . LYS B 1 292 ? -14.688 18.391 14.438 1 34.81 292 LYS B N 1
ATOM 4743 C CA . LYS B 1 292 ? -14.164 18.406 15.797 1 34.81 292 LYS B CA 1
ATOM 4744 C C . LYS B 1 292 ? -15.133 17.719 16.766 1 34.81 292 LYS B C 1
ATOM 4746 O O . LYS B 1 292 ? -14.805 17.5 17.938 1 34.81 292 LYS B O 1
ATOM 4751 N N . GLY B 1 293 ? -16.031 16.906 16.453 1 31.69 293 GLY B N 1
ATOM 4752 C CA . GLY B 1 293 ? -16.938 16.203 17.344 1 31.69 293 GLY B CA 1
ATOM 4753 C C . GLY B 1 293 ? -17.531 17.094 18.406 1 31.69 293 GLY B C 1
ATOM 4754 O O . GLY B 1 293 ? -17.922 16.625 19.484 1 31.69 293 GLY B O 1
ATOM 4755 N N . ASP B 1 294 ? -17.422 18.391 18.453 1 32.03 294 ASP B N 1
ATOM 4756 C CA . ASP B 1 294 ? -17.859 19.156 19.625 1 32.03 294 ASP B CA 1
ATOM 4757 C C . ASP B 1 294 ? -19.375 19.281 19.672 1 32.03 294 ASP B C 1
ATOM 4759 O O . ASP B 1 294 ? -20.016 19.438 18.641 1 32.03 294 ASP B O 1
ATOM 4763 N N . ASP B 1 295 ? -20.094 18.672 20.703 1 30.05 295 ASP B N 1
ATOM 4764 C CA . ASP B 1 295 ? -21.484 18.922 21.062 1 30.05 295 ASP B CA 1
ATOM 4765 C C . ASP B 1 295 ? -21.734 20.422 21.25 1 30.05 295 ASP B C 1
ATOM 4767 O O . ASP B 1 295 ? -20.891 21.141 21.781 1 30.05 295 ASP B O 1
ATOM 4771 N N . PRO B 1 296 ? -22.625 21.062 20.562 1 33.88 296 PRO B N 1
ATOM 4772 C CA . PRO B 1 296 ? -23.016 22.453 20.797 1 33.88 296 PRO B CA 1
ATOM 4773 C C . PRO B 1 296 ? -23.422 22.703 22.25 1 33.88 296 PRO B C 1
ATOM 4775 O O . PRO B 1 296 ? -24.297 22.016 22.797 1 33.88 296 PRO B O 1
ATOM 4778 N N . VAL B 1 297 ? -22.594 23.125 23.234 1 30.02 297 VAL B N 1
ATOM 4779 C CA . VAL B 1 297 ? -23.109 23.578 24.531 1 30.02 297 VAL B CA 1
ATOM 4780 C C . VAL B 1 297 ? -24.094 24.734 24.312 1 30.02 297 VAL B C 1
ATOM 4782 O O . VAL B 1 297 ? -23.719 25.781 23.781 1 30.02 297 VAL B O 1
ATOM 4785 N N . ILE B 1 298 ? -25.375 24.516 24.109 1 29.64 298 ILE B N 1
ATOM 4786 C CA . ILE B 1 298 ? -26.469 25.484 24.156 1 29.64 298 ILE B CA 1
ATOM 4787 C C . ILE B 1 298 ? -26.344 26.344 25.422 1 29.64 298 ILE B C 1
ATOM 4789 O O . ILE B 1 298 ? -26.469 25.828 26.547 1 29.64 298 ILE B O 1
ATOM 4793 N N . TYR B 1 299 ? -25.594 27.422 25.562 1 26.72 299 TYR B N 1
ATOM 4794 C CA . TYR B 1 299 ? -25.719 28.375 26.672 1 26.72 299 TYR B CA 1
ATOM 4795 C C . TYR B 1 299 ? -27.156 28.906 26.766 1 26.72 299 TYR B C 1
ATOM 4797 O O . TYR B 1 299 ? -27.672 29.484 25.812 1 26.72 299 TYR B O 1
ATOM 4805 N N . GLY B 1 300 ? -28.141 28.312 27.516 1 25.84 300 GLY B N 1
ATOM 4806 C CA . GLY B 1 300 ? -29.438 28.812 27.969 1 25.84 300 GLY B CA 1
ATOM 4807 C C . GLY B 1 300 ? -29.359 30.203 28.578 1 25.84 300 GLY B C 1
ATOM 4808 O O . GLY B 1 300 ? -28.594 30.438 29.516 1 25.84 300 GLY B O 1
ATOM 4809 N N . GLY B 1 301 ? -29.391 31.344 27.812 1 27.09 301 GLY B N 1
ATOM 4810 C CA . GLY B 1 301 ? -29.719 32.656 28.344 1 27.09 301 GLY B CA 1
ATOM 4811 C C . GLY B 1 301 ? -30.828 32.625 29.375 1 27.09 301 GLY B C 1
ATOM 4812 O O . GLY B 1 301 ? -31.938 32.188 29.094 1 27.09 301 GLY B O 1
ATOM 4813 N N . GLY B 1 302 ? -30.562 32.312 30.688 1 26.67 302 GLY B N 1
ATOM 4814 C CA . GLY B 1 302 ? -31.438 32.562 31.812 1 26.67 302 GLY B CA 1
ATOM 4815 C C . GLY B 1 302 ? -32.125 33.906 31.766 1 26.67 302 GLY B C 1
ATOM 4816 O O . GLY B 1 302 ? -31.484 34.938 31.547 1 26.67 302 GLY B O 1
ATOM 4817 N N . ASN B 1 303 ? -33.375 34.031 31.188 1 26.03 303 ASN B N 1
ATOM 4818 C CA . ASN B 1 303 ? -34.375 35.062 31.484 1 26.03 303 ASN B CA 1
ATOM 4819 C C . ASN B 1 303 ? -34.406 35.375 32.969 1 26.03 303 ASN B C 1
ATOM 4821 O O . ASN B 1 303 ? -34.719 34.531 33.812 1 26.03 303 ASN B O 1
ATOM 4825 N N . GLY B 1 304 ? -33.5 36.156 33.594 1 25.64 304 GLY B N 1
ATOM 4826 C CA . GLY B 1 304 ? -33.688 36.938 34.812 1 25.64 304 GLY B CA 1
ATOM 4827 C C . GLY B 1 304 ? -35.062 37.625 34.844 1 25.64 304 GLY B C 1
ATOM 4828 O O . GLY B 1 304 ? -35.156 38.812 34.562 1 25.64 304 GLY B O 1
ATOM 4829 N N . SER B 1 305 ? -36.156 37.094 34.375 1 25.47 305 SER B N 1
ATOM 4830 C CA . SER B 1 305 ? -37.438 37.594 34.875 1 25.47 305 SER B CA 1
ATOM 4831 C C . SER B 1 305 ? -37.469 37.5 36.406 1 25.47 305 SER B C 1
ATOM 4833 O O . SER B 1 305 ? -37.656 36.438 36.969 1 25.47 305 SER B O 1
ATOM 4835 N N . ASP B 1 306 ? -36.375 37.906 37.188 1 25.19 306 ASP B N 1
ATOM 4836 C CA . ASP B 1 306 ? -36.719 38.5 38.5 1 25.19 306 ASP B CA 1
ATOM 4837 C C . ASP B 1 306 ? -37.906 39.438 38.375 1 25.19 306 ASP B C 1
ATOM 4839 O O . ASP B 1 306 ? -37.844 40.469 37.719 1 25.19 306 ASP B O 1
ATOM 4843 N N . ARG B 1 307 ? -39.125 38.781 38.25 1 25.12 307 ARG B N 1
ATOM 4844 C CA . ARG B 1 307 ? -40.469 39.219 38.625 1 25.12 307 ARG B CA 1
ATOM 4845 C C . ARG B 1 307 ? -40.438 40.062 39.906 1 25.12 307 ARG B C 1
ATOM 4847 O O . ARG B 1 307 ? -39.844 39.625 40.906 1 25.12 307 ARG B O 1
ATOM 4854 N N . ILE B 1 308 ? -40.469 41.438 39.812 1 26.5 308 ILE B N 1
ATOM 4855 C CA . ILE B 1 308 ? -41.125 42.531 40.562 1 26.5 308 ILE B CA 1
ATOM 4856 C C . ILE B 1 308 ? -42.438 42.031 41.125 1 26.5 308 ILE B C 1
ATOM 4858 O O . ILE B 1 308 ? -43.438 41.875 40.406 1 26.5 308 ILE B O 1
ATOM 4862 N N . SER B 1 309 ? -42.469 40.719 41.625 1 23.67 309 SER B N 1
ATOM 4863 C CA . SER B 1 309 ? -43.625 40.531 42.469 1 23.67 309 SER B CA 1
ATOM 4864 C C . SER B 1 309 ? -43.781 41.688 43.438 1 23.67 309 SER B C 1
ATOM 4866 O O . SER B 1 309 ? -42.812 42.375 43.781 1 23.67 309 SER B O 1
ATOM 4868 N N . ASP B 1 310 ? -45.094 41.938 43.938 1 24.66 310 ASP B N 1
ATOM 4869 C CA . ASP B 1 310 ? -46 42.812 44.719 1 24.66 310 ASP B CA 1
ATOM 4870 C C . ASP B 1 310 ? -45.5 43 46.125 1 24.66 310 ASP B C 1
ATOM 4872 O O . ASP B 1 310 ? -45.312 42.031 46.875 1 24.66 310 ASP B O 1
ATOM 4876 N N . SER B 1 311 ? -44.438 43.844 46.406 1 20.73 311 SER B N 1
ATOM 4877 C CA . SER B 1 311 ? -44.594 44.719 47.562 1 20.73 311 SER B CA 1
ATOM 4878 C C . SER B 1 311 ? -45.906 45.438 47.531 1 20.73 311 SER B C 1
ATOM 4880 O O . SER B 1 311 ? -46.094 46.438 48.25 1 20.73 311 SER B O 1
ATOM 4882 N N . VAL B 1 312 ? -47.062 44.875 46.969 1 21.72 312 VAL B N 1
ATOM 4883 C CA . VAL B 1 312 ? -48.188 44.969 47.906 1 21.72 312 VAL B CA 1
ATOM 4884 C C . VAL B 1 312 ? -48.125 43.781 48.875 1 21.72 312 VAL B C 1
ATOM 4886 O O . VAL B 1 312 ? -47.781 42.656 48.5 1 21.72 312 VAL B O 1
#

Secondary structure (DSSP, 8-state):
-------HHHHHHHHHHHHHHHHHHHHHHHHHHHHIIIIIS-GGG--HHHHHHHHHHHHHHHHHHHHHHHHHHIIIIITTTSTTHHHHHHH-TT-HHHHHHHHHHHHHHHHHHHHHHHHHHHHTTS-GGGGHHHHHHHHHHHHHHHHHHHHHHH-SS---TT-HHHHHHHHHHHHHHHHHHHHHHHHHHHHHHHHHHTS-HHHHHHHHHHHHHHHHHHHHHHHHHHHHHHHHHTT-TTHHHHHHHHHHHHHHHHHHHHHHHHTTSS-SSHHHHTTT-SSTHHHHHHHHHHHH--------------------/-------HHHHHHHHHHHHHHHHHHHHHHHHHHHHIIIIIS-GGG--HHHHHHHHHHHHHHHHHHHHHHHHHHIIIIITTTSTTHHHHHHH-TTSHHHHHHHHHHHHHHHHHHHHHHHHHHHHTTS-GGGGHHHHHHHHHHHHHHHHHHHHHHH-SS---TT-HHHHHHHHHHHHHHHHHHHHHHHHHHHHHHHHHHTS-HHHHHHHHHHHHHHHHHHHHHHHHHHHHHHHHHTT-TTHHHHHHHHHHHHHHHHHHHHHHHHTTSS-SSHHHHTTS-SSTHHHHHHHHHHHH--------------------

Nearest PDB structures (foldseek):
  8jrv-assembly1_R  TM=3.542E-01  e=2.988E-01  Influenza A virus (A/Victoria/3/1975(H3N2))
  9bru-assembly1_g  TM=3.561E-01  e=1.150E+00  Mus musculus
  7u8r-assembly1_h  TM=3.092E-01  e=1.679E+00  Sus scrofa
  7u8r-assembly1_o  TM=3.156E-01  e=2.073E+00  Sus scrofa
  7u8p-assembly1_o  TM=3.347E-01  e=4.812E+00  Sus scrofa

pLDDT: mean 77.04, std 22.24, range [20.64, 97.56]